Protein AF-0000000074843824 (afdb_homodimer)

Nearest PDB structures (foldseek):
  3cse-assembly1_A  TM=3.217E-01  e=1.433E-03  Nakaseomyces glabratus
  6i5z-assembly2_C  TM=4.102E-01  e=5.019E-02  Papaver somniferum
  6nej-assembly1_B  TM=3.955E-01  e=1.048E-01  Thalictrum flavum subsp. glaucum
  6v8a-assembly1_A-2  TM=3.990E-01  e=6.200E-01  Homo sapiens
  6cdf-assembly1_A  TM=3.548E-01  e=6.200E-01  Homo sapiens

InterPro domains:
  IPR025714 Methyltransferase domain [PF13383] (102-276)
  IPR026913 Probable methyltransferase-like protein 24 [PTHR32026] (9-287)
  IPR029063 S-adenosyl-L-methionine-dependent methyltransferase superfamily [SSF53335] (151-276)

Radius of gyration: 31.91 Å; Cα contacts (8 Å, |Δi|>4): 1207; chains: 2; bounding box: 102×131×92 Å

Sequence (604 aa):
MSGKGKVVVLTVLVVGFVTASVFISQSRSVKAQLVETVKVMRKQQREWFQAADNRQADVAASEELAAVRRQGISQNLAGVDISKMDSDEIIHTMHSILDNSDTQCSRKLRMGKIGDGGWEICDDVDVRPRHPCIVYSFGINNDFSFDDNTAKYYGCHVYSFDPSMKQESHNRSDKVHFYKIGIAGETTVNKRGWKLYTFSDIRKLLGHVNATIDVVKIDVEGAEWSSLKHMVASGEIKHFKQLLLEYHVATIKRDSLEVVQSVESQGYKKFYTHKNPACPVWIPKFPSVRTKCYEVHYLRRPMSGKGKVVVLTVLVVGFVTASVFISQSRSVKAQLVETVKVMRKQQREWFQAADNRQADVAASEELAAVRRQGISQNLAGVDISKMDSDEIIHTMHSILDNSDTQCSRKLRMGKIGDGGWEICDDVDVRPRHPCIVYSFGINNDFSFDDNTAKYYGCHVYSFDPSMKQESHNRSDKVHFYKIGIAGETTVNKRGWKLYTFSDIRKLLGHVNATIDVVKIDVEGAEWSSLKHMVASGEIKHFKQLLLEYHVATIKRDSLEVVQSVESQGYKKFYTHKNPACPVWIPKFPSVRTKCYEVHYLRRP

Secondary structure (DSSP, 8-state):
----------------THHHHHHHHHHHHHHHHHHHHHHHHHHHHHHHHHHHHT--SS--SSHHHHHHHHH---S--TT---TT--HHHHHHHHHHHTT---S--S-EEEES-SSTT-EEEE--TTTS--SS-EEEEE--TT--HHHHHHHHHH--EEEEE-TT-SSPSEESSSSEEEES-EE-SS-EE-TT--EEE-HHHHHHHHT-TTPPEEEEEE--TTTHHHHHHHHHHHTGGGGEEEEEEEEE-SS--HHHHHHHHHHHHTT-EEEEEEE-TTSEE--TTSSS-EESEEEEEEE---/----------------SHHHHHHHHHHHHHHHHHHHHHHHHHHHHHHHHHHHTT--SS--SSHHHHHHHHH---S--TT---TT--HHHHHHHHHHHTT---S--S-EEEES-SSTT-EEEE--TTTS--SS-EEEEE--TT--HHHHHHHHHH--EEEEE-TT-SSPSEESSSSEEEES-EE-SS-EE-TT--EEE-HHHHHHHHT-TTPPEEEEEE--TTTHHHHHHHHHHHTGGGGEEEEEEEEE-SS--HHHHHHHHHHHHTT-EEEEEEE-TTSEE--TTSSS-EESEEEEEEE---

Organism: Aplysia californica (NCBI:txid6500)

pLDDT: mean 84.11, std 21.96, range [21.06, 98.88]

Structure (mmCIF, N/CA/C/O backbone):
data_AF-0000000074843824-model_v1
#
loop_
_entity.id
_entity.type
_entity.pdbx_description
1 polymer 'Methyltransferase-like protein 24'
#
loop_
_atom_site.group_PDB
_atom_site.id
_atom_site.type_symbol
_atom_site.label_atom_id
_atom_site.label_alt_id
_atom_site.label_comp_id
_atom_site.label_asym_id
_atom_site.label_entity_id
_atom_site.label_seq_id
_atom_site.pdbx_PDB_ins_code
_atom_site.Cartn_x
_atom_site.Cartn_y
_atom_site.Cartn_z
_atom_site.occupancy
_atom_site.B_iso_or_equiv
_atom_site.auth_seq_id
_atom_site.auth_comp_id
_atom_site.auth_asym_id
_atom_site.auth_atom_id
_atom_site.pdbx_PDB_model_num
ATOM 1 N N . MET A 1 1 ? 46.844 85.812 -15.812 1 23.16 1 MET A N 1
ATOM 2 C CA . MET A 1 1 ? 47.156 84.875 -14.711 1 23.16 1 MET A CA 1
ATOM 3 C C . MET A 1 1 ? 45.875 84.125 -14.266 1 23.16 1 MET A C 1
ATOM 5 O O . MET A 1 1 ? 45.969 83.188 -13.5 1 23.16 1 MET A O 1
ATOM 9 N N . SER A 1 2 ? 44.688 84.75 -14.383 1 23.12 2 SER A N 1
ATOM 10 C CA . SER A 1 2 ? 43.531 84.688 -13.477 1 23.12 2 SER A CA 1
ATOM 11 C C . SER A 1 2 ? 42.781 83.375 -13.68 1 23.12 2 SER A C 1
ATOM 13 O O . SER A 1 2 ? 42.188 83.188 -14.734 1 23.12 2 SER A O 1
ATOM 15 N N . GLY A 1 3 ? 43.188 82.25 -13.086 1 21.14 3 GLY A N 1
ATOM 16 C CA . GLY A 1 3 ? 42.781 80.875 -13.289 1 21.14 3 GLY A CA 1
ATOM 17 C C . GLY A 1 3 ? 41.438 80.562 -12.672 1 21.14 3 GLY A C 1
ATOM 18 O O . GLY A 1 3 ? 41.344 79.812 -11.711 1 21.14 3 GLY A O 1
ATOM 19 N N . LYS A 1 4 ? 40.469 81.625 -12.492 1 26.62 4 LYS A N 1
ATOM 20 C CA . LYS A 1 4 ? 39.375 81.375 -11.562 1 26.62 4 LYS A CA 1
ATOM 21 C C . LYS A 1 4 ? 38.688 80.062 -11.844 1 26.62 4 LYS A C 1
ATOM 23 O O . LYS A 1 4 ? 38.5 79.688 -13 1 26.62 4 LYS A O 1
ATOM 28 N N . GLY A 1 5 ? 38.562 79.125 -10.828 1 21.44 5 GLY A N 1
ATOM 29 C CA . GLY A 1 5 ? 38.125 77.812 -10.422 1 21.44 5 GLY A CA 1
ATOM 30 C C . GLY A 1 5 ? 36.656 77.562 -10.609 1 21.44 5 GLY A C 1
ATOM 31 O O . GLY A 1 5 ? 35.812 78.375 -10.172 1 21.44 5 GLY A O 1
ATOM 32 N N . LYS A 1 6 ? 36.156 77 -11.773 1 27.34 6 LYS A N 1
ATOM 33 C CA . LYS A 1 6 ? 34.781 76.625 -12.133 1 27.34 6 LYS A CA 1
ATOM 34 C C . LYS A 1 6 ? 34.125 75.75 -11.062 1 27.34 6 LYS A C 1
ATOM 36 O O . LYS A 1 6 ? 34.688 74.688 -10.711 1 27.34 6 LYS A O 1
ATOM 41 N N . VAL A 1 7 ? 33.406 76.312 -10.039 1 23.45 7 VAL A N 1
ATOM 42 C CA . VAL A 1 7 ? 32.625 75.75 -8.953 1 23.45 7 VAL A CA 1
ATOM 43 C C . VAL A 1 7 ? 31.594 74.75 -9.531 1 23.45 7 VAL A C 1
ATOM 45 O O . VAL A 1 7 ? 30.734 75.188 -10.32 1 23.45 7 VAL A O 1
ATOM 48 N N . VAL A 1 8 ? 31.906 73.5 -9.805 1 25.83 8 VAL A N 1
ATOM 49 C CA . VAL A 1 8 ? 30.984 72.5 -10.25 1 25.83 8 VAL A CA 1
ATOM 50 C C . VAL A 1 8 ? 29.938 72.25 -9.164 1 25.83 8 VAL A C 1
ATOM 52 O O . VAL A 1 8 ? 30.281 71.938 -8.016 1 25.83 8 VAL A O 1
ATOM 55 N N . VAL A 1 9 ? 28.734 72.875 -9.164 1 24.44 9 VAL A N 1
ATOM 56 C CA . VAL A 1 9 ? 27.578 72.75 -8.297 1 24.44 9 VAL A CA 1
ATOM 57 C C . VAL A 1 9 ? 27.047 71.312 -8.422 1 24.44 9 VAL A C 1
ATOM 59 O O . VAL A 1 9 ? 26.688 70.875 -9.508 1 24.44 9 VAL A O 1
ATOM 62 N N . LEU A 1 10 ? 27.531 70.375 -7.582 1 23.03 10 LEU A N 1
ATOM 63 C CA . LEU A 1 10 ? 27.078 69 -7.375 1 23.03 10 LEU A CA 1
ATOM 64 C C . LEU A 1 10 ? 25.641 68.938 -6.891 1 23.03 10 LEU A C 1
ATOM 66 O O . LEU A 1 10 ? 25.312 69.5 -5.816 1 23.03 10 LEU A O 1
ATOM 70 N N . THR A 1 11 ? 24.625 69.062 -7.777 1 24.98 11 THR A N 1
ATOM 71 C CA . THR A 1 11 ? 23.219 68.875 -7.445 1 24.98 11 THR A CA 1
ATOM 72 C C . THR A 1 11 ? 22.984 67.5 -6.82 1 24.98 11 THR A C 1
ATOM 74 O O . THR A 1 11 ? 23.25 66.438 -7.445 1 24.98 11 THR A O 1
ATOM 77 N N . VAL A 1 12 ? 22.969 67.375 -5.457 1 24.72 12 VAL A N 1
ATOM 78 C CA . VAL A 1 12 ? 22.625 66.188 -4.609 1 24.72 12 VAL A CA 1
ATOM 79 C C . VAL A 1 12 ? 21.172 65.812 -4.84 1 24.72 12 VAL A C 1
ATOM 81 O O . VAL A 1 12 ? 20.25 66.625 -4.598 1 24.72 12 VAL A O 1
ATOM 84 N N . LEU A 1 13 ? 20.844 65 -5.863 1 25.91 13 LEU A N 1
ATOM 85 C CA . LEU A 1 13 ? 19.516 64.438 -6.055 1 25.91 13 LEU A CA 1
ATOM 86 C C . LEU A 1 13 ? 19.109 63.562 -4.852 1 25.91 13 LEU A C 1
ATOM 88 O O . LEU A 1 13 ? 19.797 62.625 -4.484 1 25.91 13 LEU A O 1
ATOM 92 N N . VAL A 1 14 ? 18.266 64.125 -3.904 1 26.05 14 VAL A N 1
ATOM 93 C CA . VAL A 1 14 ? 17.594 63.562 -2.721 1 26.05 14 VAL A CA 1
ATOM 94 C C . VAL A 1 14 ? 16.703 62.406 -3.119 1 26.05 14 VAL A C 1
ATOM 96 O O . VAL A 1 14 ? 15.586 62.594 -3.611 1 26.05 14 VAL A O 1
ATOM 99 N N . VAL A 1 15 ? 17.094 61.406 -3.822 1 30.53 15 VAL A N 1
ATOM 100 C CA . VAL A 1 15 ? 16.219 60.281 -4.125 1 30.53 15 VAL A CA 1
ATOM 101 C C . VAL A 1 15 ? 15.922 59.5 -2.844 1 30.53 15 VAL A C 1
ATOM 103 O O . VAL A 1 15 ? 16.344 58.344 -2.689 1 30.53 15 VAL A O 1
ATOM 106 N N . GLY A 1 16 ? 16.219 59.969 -1.633 1 25.95 16 GLY A N 1
ATOM 107 C CA . GLY A 1 16 ? 16.297 59 -0.562 1 25.95 16 GLY A CA 1
ATOM 108 C C . GLY A 1 16 ? 14.938 58.469 -0.149 1 25.95 16 GLY A C 1
ATOM 109 O O . GLY A 1 16 ? 14.828 57.281 0.243 1 25.95 16 GLY A O 1
ATOM 110 N N . PHE A 1 17 ? 13.844 59.25 0.152 1 32.56 17 PHE A N 1
ATOM 111 C CA . PHE A 1 17 ? 12.891 58.938 1.21 1 32.56 17 PHE A CA 1
ATOM 112 C C . PHE A 1 17 ? 11.828 57.969 0.711 1 32.56 17 PHE A C 1
ATOM 114 O O . PHE A 1 17 ? 10.953 57.562 1.472 1 32.56 17 PHE A O 1
ATOM 121 N N . VAL A 1 18 ? 11.648 57.719 -0.564 1 33.78 18 VAL A N 1
ATOM 122 C CA . VAL A 1 18 ? 10.414 57.031 -0.947 1 33.78 18 VAL A CA 1
ATOM 123 C C . VAL A 1 18 ? 10.5 55.562 -0.577 1 33.78 18 VAL A C 1
ATOM 125 O O . VAL A 1 18 ? 9.492 54.844 -0.565 1 33.78 18 VAL A O 1
ATOM 128 N N . THR A 1 19 ? 11.672 55.062 -0.241 1 35.66 19 THR A N 1
ATOM 129 C CA . THR A 1 19 ? 11.719 53.594 -0.132 1 35.66 19 THR A CA 1
ATOM 130 C C . THR A 1 19 ? 11.141 53.125 1.205 1 35.66 19 THR A C 1
ATOM 132 O O . THR A 1 19 ? 10.609 52.031 1.312 1 35.66 19 THR A O 1
ATOM 135 N N . ALA A 1 20 ? 11.094 54.031 2.27 1 39.84 20 ALA A N 1
ATOM 136 C CA . ALA A 1 20 ? 10.648 53.531 3.568 1 39.84 20 ALA A CA 1
ATOM 137 C C . ALA A 1 20 ? 9.125 53.438 3.633 1 39.84 20 ALA A C 1
ATOM 139 O O . ALA A 1 20 ? 8.578 52.531 4.277 1 39.84 20 ALA A O 1
ATOM 140 N N . SER A 1 21 ? 8.414 54.312 2.889 1 37.91 21 SER A N 1
ATOM 141 C CA . SER A 1 21 ? 6.961 54.281 3.051 1 37.91 21 SER A CA 1
ATOM 142 C C . SER A 1 21 ? 6.348 53.031 2.42 1 37.91 21 SER A C 1
ATOM 144 O O . SER A 1 21 ? 5.312 52.562 2.881 1 37.91 21 SER A O 1
ATOM 146 N N . VAL A 1 22 ? 6.996 52.562 1.342 1 39.19 22 VAL A N 1
ATOM 147 C CA . VAL A 1 22 ? 6.406 51.375 0.706 1 39.19 22 VAL A CA 1
ATOM 148 C C . VAL A 1 22 ? 6.629 50.156 1.582 1 39.19 22 VAL A C 1
ATOM 150 O O . VAL A 1 22 ? 5.75 49.312 1.696 1 39.19 22 VAL A O 1
ATOM 153 N N . PHE A 1 23 ? 7.695 50.094 2.342 1 38.56 23 PHE A N 1
ATOM 154 C CA . PHE A 1 23 ? 7.902 48.969 3.227 1 38.56 23 PHE A CA 1
ATOM 155 C C . PHE A 1 23 ? 6.977 49.031 4.434 1 38.56 23 PHE A C 1
ATOM 157 O O . PHE A 1 23 ? 6.453 48.031 4.887 1 38.56 23 PHE A O 1
ATOM 164 N N . ILE A 1 24 ? 6.656 50.25 4.941 1 40.31 24 ILE A N 1
ATOM 165 C CA . ILE A 1 24 ? 5.75 50.344 6.078 1 40.31 24 ILE A CA 1
ATOM 166 C C . ILE A 1 24 ? 4.32 50.062 5.633 1 40.31 24 ILE A C 1
ATOM 168 O O . ILE A 1 24 ? 3.562 49.406 6.34 1 40.31 24 ILE A O 1
ATOM 172 N N . SER A 1 25 ? 3.922 50.406 4.484 1 41.28 25 SER A N 1
ATOM 173 C CA . SER A 1 25 ? 2.568 50.125 4.02 1 41.28 25 SER A CA 1
ATOM 174 C C . SER A 1 25 ? 2.396 48.656 3.695 1 41.28 25 SER A C 1
ATOM 176 O O . SER A 1 25 ? 1.341 48.062 3.959 1 41.28 25 SER A O 1
ATOM 178 N N . GLN A 1 26 ? 3.418 48.031 3.172 1 41.59 26 GLN A N 1
ATOM 179 C CA . GLN A 1 26 ? 3.33 46.594 2.918 1 41.59 26 GLN A CA 1
ATOM 180 C C . GLN A 1 26 ? 3.309 45.812 4.223 1 41.59 26 GLN A C 1
ATOM 182 O O . GLN A 1 26 ? 2.645 44.75 4.316 1 41.59 26 GLN A O 1
ATOM 187 N N . SER A 1 27 ? 3.922 46.281 5.27 1 44.56 27 SER A N 1
ATOM 188 C CA . SER A 1 27 ? 3.836 45.656 6.586 1 44.56 27 SER A CA 1
ATOM 189 C C . SER A 1 27 ? 2.453 45.844 7.199 1 44.56 27 SER A C 1
ATOM 191 O O . SER A 1 27 ? 1.912 44.938 7.82 1 44.56 27 SER A O 1
ATOM 193 N N . ARG A 1 28 ? 1.808 46.938 7.039 1 49.19 28 ARG A N 1
ATOM 194 C CA . ARG A 1 28 ? 0.478 47.188 7.582 1 49.19 28 ARG A CA 1
ATOM 195 C C . ARG A 1 28 ? -0.583 46.375 6.852 1 49.19 28 ARG A C 1
ATOM 197 O O . ARG A 1 28 ? -1.527 45.875 7.469 1 49.19 28 ARG A O 1
ATOM 204 N N . SER A 1 29 ? -0.445 46.312 5.574 1 46.59 29 SER A N 1
ATOM 205 C CA . SER A 1 29 ? -1.402 45.531 4.805 1 46.59 29 SER A CA 1
ATOM 206 C C . SER A 1 29 ? -1.275 44.031 5.113 1 46.59 29 SER A C 1
ATOM 208 O O . SER A 1 29 ? -2.281 43.344 5.219 1 46.59 29 SER A O 1
ATOM 210 N N . VAL A 1 30 ? -0.144 43.531 5.34 1 46.88 30 VAL A N 1
ATOM 211 C CA . VAL A 1 30 ? 0.048 42.188 5.797 1 46.88 30 VAL A CA 1
ATOM 212 C C . VAL A 1 30 ? -0.523 42 7.203 1 46.88 30 VAL A C 1
ATOM 214 O O . VAL A 1 30 ? -1.174 41 7.508 1 46.88 30 VAL A O 1
ATOM 217 N N . LYS A 1 31 ? -0.427 43.062 8.094 1 47.72 31 LYS A N 1
ATOM 218 C CA . LYS A 1 31 ? -1.008 43 9.43 1 47.72 31 LYS A CA 1
ATOM 219 C C . LYS A 1 31 ? -2.533 43.031 9.375 1 47.72 31 LYS A C 1
ATOM 221 O O . LYS A 1 31 ? -3.199 42.281 10.086 1 47.72 31 LYS A O 1
ATOM 226 N N . ALA A 1 32 ? -3.027 43.875 8.562 1 50.31 32 ALA A N 1
ATOM 227 C CA . ALA A 1 32 ? -4.484 43.938 8.453 1 50.31 32 ALA A CA 1
ATOM 228 C C . ALA A 1 32 ? -5.051 42.656 7.859 1 50.31 32 ALA A C 1
ATOM 230 O O . ALA A 1 32 ? -6.086 42.156 8.312 1 50.31 32 ALA A O 1
ATOM 231 N N . GLN A 1 33 ? -4.496 42.188 6.785 1 46.44 33 GLN A N 1
ATOM 232 C CA . GLN A 1 33 ? -4.898 40.875 6.234 1 46.44 33 GLN A CA 1
ATOM 233 C C . GLN A 1 33 ? -4.691 39.75 7.25 1 46.44 33 GLN A C 1
ATOM 235 O O . GLN A 1 33 ? -5.504 38.844 7.34 1 46.44 33 GLN A O 1
ATOM 240 N N . LEU A 1 34 ? -3.719 39.906 8.055 1 47.94 34 LEU A N 1
ATOM 241 C CA . LEU A 1 34 ? -3.547 39 9.188 1 47.94 34 LEU A CA 1
ATOM 242 C C . LEU A 1 34 ? -4.68 39.188 10.195 1 47.94 34 LEU A C 1
ATOM 244 O O . LEU A 1 34 ? -5.188 38.188 10.734 1 47.94 34 LEU A O 1
ATOM 248 N N . VAL A 1 35 ? -5.102 40.5 10.367 1 48.09 35 VAL A N 1
ATOM 249 C CA . VAL A 1 35 ? -6.164 40.75 11.328 1 48.09 35 VAL A CA 1
ATOM 250 C C . VAL A 1 35 ? -7.473 40.156 10.836 1 48.09 35 VAL A C 1
ATOM 252 O O . VAL A 1 35 ? -8.219 39.531 11.609 1 48.09 35 VAL A O 1
ATOM 255 N N . GLU A 1 36 ? -7.832 40.406 9.578 1 48.78 36 GLU A N 1
ATOM 256 C CA . GLU A 1 36 ? -9.07 39.781 9.078 1 48.78 36 GLU A CA 1
ATOM 257 C C . GLU A 1 36 ? -8.984 38.281 9.094 1 48.78 36 GLU A C 1
ATOM 259 O O . GLU A 1 36 ? -9.977 37.594 9.398 1 48.78 36 GLU A O 1
ATOM 264 N N . THR A 1 37 ? -7.926 37.75 8.742 1 49.56 37 THR A N 1
ATOM 265 C CA . THR A 1 37 ? -7.672 36.312 8.875 1 49.56 37 THR A CA 1
ATOM 266 C C . THR A 1 37 ? -7.801 35.875 10.336 1 49.56 37 THR A C 1
ATOM 268 O O . THR A 1 37 ? -8.391 34.844 10.625 1 49.56 37 THR A O 1
ATOM 271 N N . VAL A 1 38 ? -7.488 36.781 11.227 1 47.94 38 VAL A N 1
ATOM 272 C CA . VAL A 1 38 ? -7.574 36.5 12.656 1 47.94 38 VAL A CA 1
ATOM 273 C C . VAL A 1 38 ? -9.031 36.531 13.102 1 47.94 38 VAL A C 1
ATOM 275 O O . VAL A 1 38 ? -9.445 35.719 13.945 1 47.94 38 VAL A O 1
ATOM 278 N N . LYS A 1 39 ? -9.852 37.438 12.672 1 48.5 39 LYS A N 1
ATOM 279 C CA . LYS A 1 39 ? -11.25 37.531 13.086 1 48.5 39 LYS A CA 1
ATOM 280 C C . LYS A 1 39 ? -12.016 36.281 12.672 1 48.5 39 LYS A C 1
ATOM 282 O O . LYS A 1 39 ? -12.805 35.75 13.445 1 48.5 39 LYS A O 1
ATOM 287 N N . VAL A 1 40 ? -11.977 35.906 11.438 1 47.78 40 VAL A N 1
ATOM 288 C CA . VAL A 1 40 ? -12.617 34.688 10.977 1 47.78 40 VAL A CA 1
ATOM 289 C C . VAL A 1 40 ? -12.078 33.5 11.766 1 47.78 40 VAL A C 1
ATOM 291 O O . VAL A 1 40 ? -12.812 32.531 12.047 1 47.78 40 VAL A O 1
ATOM 294 N N . MET A 1 41 ? -10.898 33.594 12.188 1 49.09 41 MET A N 1
ATOM 295 C CA . MET A 1 41 ? -10.195 32.594 12.969 1 49.09 41 MET A CA 1
ATOM 296 C C . MET A 1 41 ? -10.758 32.5 14.383 1 49.09 41 MET A C 1
ATOM 298 O O . MET A 1 41 ? -10.898 31.422 14.945 1 49.09 41 MET A O 1
ATOM 302 N N . ARG A 1 42 ? -11.055 33.656 14.969 1 49.22 42 ARG A N 1
ATOM 303 C CA . ARG A 1 42 ? -11.531 33.688 16.344 1 49.22 42 ARG A CA 1
ATOM 304 C C . ARG A 1 42 ? -12.922 33.062 16.469 1 49.22 42 ARG A C 1
ATOM 306 O O . ARG A 1 42 ? -13.203 32.344 17.422 1 49.22 42 ARG A O 1
ATOM 313 N N . LYS A 1 43 ? -13.836 33.438 15.695 1 47.78 43 LYS A N 1
ATOM 314 C CA . LYS A 1 43 ? -15.156 32.812 15.789 1 47.78 43 LYS A CA 1
ATOM 315 C C . LYS A 1 43 ? -15.062 31.297 15.617 1 47.78 43 LYS A C 1
ATOM 317 O O . LYS A 1 43 ? -15.719 30.547 16.344 1 47.78 43 LYS A O 1
ATOM 322 N N . GLN A 1 44 ? -14.273 30.828 14.812 1 49.25 44 GLN A N 1
ATOM 323 C CA . GLN A 1 44 ? -14.117 29.406 14.539 1 49.25 44 GLN A CA 1
ATOM 324 C C . GLN A 1 44 ? -13.438 28.688 15.703 1 49.25 44 GLN A C 1
ATOM 326 O O . GLN A 1 44 ? -13.758 27.547 16.016 1 49.25 44 GLN A O 1
ATOM 331 N N . GLN A 1 45 ? -12.625 29.406 16.453 1 48.78 45 GLN A N 1
ATOM 332 C CA . GLN A 1 45 ? -11.953 28.891 17.641 1 48.78 45 GLN A CA 1
ATOM 333 C C . GLN A 1 45 ? -12.961 28.547 18.734 1 48.78 45 GLN A C 1
ATOM 335 O O . GLN A 1 45 ? -12.859 27.516 19.391 1 48.78 45 GLN A O 1
ATOM 340 N N . ARG A 1 46 ? -13.781 29.547 19.031 1 45.66 46 ARG A N 1
ATOM 341 C CA . ARG A 1 46 ? -14.695 29.344 20.156 1 45.66 46 ARG A CA 1
ATOM 342 C C . ARG A 1 46 ? -15.547 28.094 19.938 1 45.66 46 ARG A C 1
ATOM 344 O O . ARG A 1 46 ? -15.781 27.328 20.875 1 45.66 46 ARG A O 1
ATOM 351 N N . GLU A 1 47 ? -15.984 27.922 18.812 1 47.09 47 GLU A N 1
ATOM 352 C CA . GLU A 1 47 ? -16.859 26.781 18.578 1 47.09 47 GLU A CA 1
ATOM 353 C C . GLU A 1 47 ? -16.078 25.469 18.656 1 47.09 47 GLU A C 1
ATOM 355 O O . GLU A 1 47 ? -16.594 24.453 19.109 1 47.09 47 GLU A O 1
ATOM 360 N N . TRP A 1 48 ? -14.883 25.531 18.328 1 49.41 48 TRP A N 1
ATOM 361 C CA . TRP A 1 48 ? -14.062 24.328 18.219 1 49.41 48 TRP A CA 1
ATOM 362 C C . TRP A 1 48 ? -13.688 23.797 19.609 1 49.41 48 TRP A C 1
ATOM 364 O O . TRP A 1 48 ? -13.758 22.594 19.859 1 49.41 48 TRP A O 1
ATOM 374 N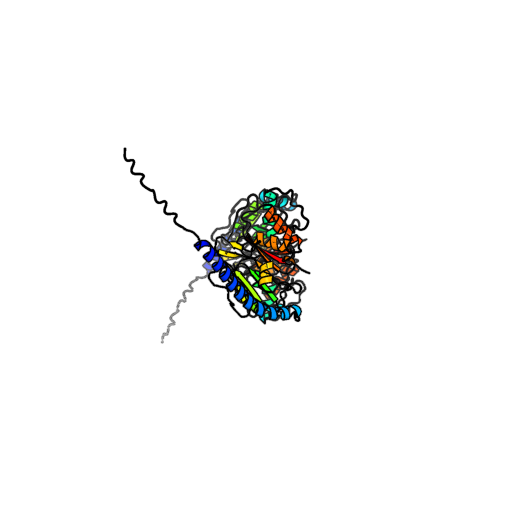 N . PHE A 1 49 ? -13.172 24.703 20.484 1 47.28 49 PHE A N 1
ATOM 375 C CA . PHE A 1 49 ? -12.805 24.25 21.828 1 47.28 49 PHE A CA 1
ATOM 376 C C . PHE A 1 49 ? -13.992 23.594 22.516 1 47.28 49 PHE A C 1
ATOM 378 O O . PHE A 1 49 ? -13.82 22.578 23.203 1 47.28 49 PHE A O 1
ATOM 385 N N . GLN A 1 50 ? -15.016 24.156 22.312 1 45.53 50 GLN A N 1
ATOM 386 C CA . GLN A 1 50 ? -16.172 23.5 22.938 1 45.53 50 GLN A CA 1
ATOM 387 C C . GLN A 1 50 ? -16.391 22.109 22.344 1 45.53 50 GLN A C 1
ATOM 389 O O . GLN A 1 50 ? -16.797 21.188 23.062 1 45.53 50 GLN A O 1
ATOM 394 N N . ALA A 1 51 ? -15.945 21.922 21.141 1 45.69 51 ALA A N 1
ATOM 395 C CA . ALA A 1 51 ? -16.203 20.656 20.469 1 45.69 51 ALA A CA 1
ATOM 396 C C . ALA A 1 51 ? -15.148 19.609 20.844 1 45.69 51 ALA A C 1
ATOM 398 O O . ALA A 1 51 ? -15.453 18.422 20.969 1 45.69 51 ALA A O 1
ATOM 399 N N . ALA A 1 52 ? -13.844 19.938 20.969 1 48.53 52 ALA A N 1
ATOM 400 C CA . ALA A 1 52 ? -12.773 18.984 21.281 1 48.53 52 ALA A CA 1
ATOM 401 C C . ALA A 1 52 ? -12.969 18.359 22.656 1 48.53 52 ALA A C 1
ATOM 403 O O . ALA A 1 52 ? -12.664 17.188 22.859 1 48.53 52 ALA A O 1
ATOM 404 N N . ASP A 1 53 ? -13.234 19.172 23.672 1 48.5 53 ASP A N 1
ATOM 405 C CA . ASP A 1 53 ? -13.453 18.625 25.016 1 48.5 53 ASP A CA 1
ATOM 406 C C . ASP A 1 53 ? -14.594 17.609 25.016 1 48.5 53 ASP A C 1
ATOM 408 O O . ASP A 1 53 ? -14.648 16.734 25.891 1 48.5 53 ASP A O 1
ATOM 412 N N . ASN A 1 54 ? -15.5 17.75 24.156 1 44.94 54 ASN A N 1
ATOM 413 C CA . ASN A 1 54 ? -16.656 16.859 24.234 1 44.94 54 ASN A CA 1
ATOM 414 C C . ASN A 1 54 ? -16.578 15.742 23.203 1 44.94 54 ASN A C 1
ATOM 416 O O . ASN A 1 54 ? -17.578 15.391 22.594 1 44.94 54 ASN A O 1
ATOM 420 N N . ARG A 1 55 ? -15.375 15.422 22.891 1 55.22 55 ARG A N 1
ATOM 421 C CA . ARG A 1 55 ? -15.398 14.289 21.969 1 55.22 55 ARG A CA 1
ATOM 422 C C . ARG A 1 55 ? -16.375 13.219 22.453 1 55.22 55 ARG A C 1
ATOM 424 O O . ARG A 1 55 ? -16.281 12.758 23.594 1 55.22 55 ARG A O 1
ATOM 431 N N . GLN A 1 56 ? -17.594 13.352 21.844 1 54.19 56 GLN A N 1
ATOM 432 C CA . GLN A 1 56 ? -18.719 12.453 22.047 1 54.19 56 GLN A CA 1
ATOM 433 C C . GLN A 1 56 ? -18.281 10.992 21.984 1 54.19 56 GLN A C 1
ATOM 435 O O . GLN A 1 56 ? -17.172 10.688 21.578 1 54.19 56 GLN A O 1
ATOM 440 N N . ALA A 1 57 ? -19.156 10.086 22.297 1 67 57 ALA A N 1
ATOM 441 C CA . ALA A 1 57 ? -19.234 8.648 22.047 1 67 57 ALA A CA 1
ATOM 442 C C . ALA A 1 57 ? -18.766 8.312 20.625 1 67 57 ALA A C 1
ATOM 444 O O . ALA A 1 57 ? -18.844 9.164 19.734 1 67 57 ALA A O 1
ATOM 445 N N . ASP A 1 58 ? -17.859 7.363 20.422 1 79.38 58 ASP A N 1
ATOM 446 C CA . ASP A 1 58 ? -17.391 6.844 19.141 1 79.38 58 ASP A CA 1
ATOM 447 C C . ASP A 1 58 ? -18.547 6.57 18.188 1 79.38 58 ASP A C 1
ATOM 449 O O . ASP A 1 58 ? -18.938 5.414 17.984 1 79.38 58 ASP A O 1
ATOM 453 N N . VAL A 1 59 ? -19.156 7.816 17.766 1 84.5 59 VAL A N 1
ATOM 454 C CA . VAL A 1 59 ? -20.266 7.723 16.812 1 84.5 59 VAL A CA 1
ATOM 455 C C . VAL A 1 59 ? -19.812 8.164 15.43 1 84.5 59 VAL A C 1
ATOM 457 O O . VAL A 1 59 ? -19.156 9.203 15.289 1 84.5 59 VAL A O 1
ATOM 460 N N . ALA A 1 60 ? -20.172 7.328 14.461 1 89.75 60 ALA A N 1
ATOM 461 C CA . ALA A 1 60 ? -19.812 7.668 13.086 1 89.75 60 ALA A CA 1
ATOM 462 C C . ALA A 1 60 ? -20.516 8.953 12.641 1 89.75 60 ALA A C 1
ATOM 464 O O . ALA A 1 60 ? -21.688 9.172 12.953 1 89.75 60 ALA A O 1
ATOM 465 N N . ALA A 1 61 ? -19.844 9.75 11.906 1 90.94 61 ALA A N 1
ATOM 466 C CA . ALA A 1 61 ? -20.359 11.062 11.516 1 90.94 61 ALA A CA 1
ATOM 467 C C . ALA A 1 61 ? -21.203 10.953 10.25 1 90.94 61 ALA A C 1
ATOM 469 O O . ALA A 1 61 ? -21.891 11.914 9.875 1 90.94 61 ALA A O 1
ATOM 470 N N . SER A 1 62 ? -21.172 9.836 9.539 1 93.94 62 SER A N 1
ATOM 471 C CA . SER A 1 62 ? -21.953 9.594 8.336 1 93.94 62 SER A CA 1
ATOM 472 C C . SER A 1 62 ? -22.562 8.195 8.328 1 93.94 62 SER A C 1
ATOM 474 O O . SER A 1 62 ? -22.062 7.305 9.031 1 93.94 62 SER A O 1
ATOM 476 N N . GLU A 1 63 ? -23.562 8.078 7.504 1 93.31 63 GLU A N 1
ATOM 477 C CA . GLU A 1 63 ? -24.203 6.766 7.371 1 93.31 63 GLU A CA 1
ATOM 478 C C . GLU A 1 63 ? -23.25 5.766 6.711 1 93.31 63 GLU A C 1
ATOM 480 O O . GLU A 1 63 ? -23.25 4.582 7.062 1 93.31 63 GLU A O 1
ATOM 485 N N . GLU A 1 64 ? -22.5 6.258 5.777 1 93.81 64 GLU A N 1
ATOM 486 C CA . GLU A 1 64 ? -21.547 5.395 5.086 1 93.81 64 GLU A CA 1
ATOM 487 C C . GLU A 1 64 ? -20.5 4.836 6.055 1 93.81 64 GLU A C 1
ATOM 489 O O . GLU A 1 64 ? -20.219 3.637 6.039 1 93.81 64 GLU A O 1
ATOM 494 N N . LEU A 1 65 ? -19.953 5.727 6.855 1 94.62 65 LEU A N 1
ATOM 495 C CA . LEU A 1 65 ? -18.953 5.305 7.84 1 94.62 65 LEU A CA 1
ATOM 496 C C . LEU A 1 65 ? -19.578 4.355 8.859 1 94.62 65 LEU A C 1
ATOM 498 O O . LEU A 1 65 ? -18.953 3.35 9.227 1 94.62 65 LEU A O 1
ATOM 502 N N . ALA A 1 66 ? -20.812 4.637 9.305 1 94.19 66 ALA A N 1
ATOM 503 C CA . ALA A 1 66 ? -21.516 3.771 10.242 1 94.19 66 ALA A CA 1
ATOM 504 C C . ALA A 1 66 ? -21.75 2.387 9.648 1 94.19 66 ALA A C 1
ATOM 506 O O . ALA A 1 66 ? -21.547 1.372 10.312 1 94.19 66 ALA A O 1
ATOM 507 N N . ALA A 1 67 ? -22.156 2.387 8.445 1 93.62 67 ALA A N 1
ATOM 508 C CA . ALA A 1 67 ? -22.469 1.134 7.766 1 93.62 67 ALA A CA 1
ATOM 509 C C . ALA A 1 67 ? -21.234 0.254 7.625 1 93.62 67 ALA A C 1
ATOM 511 O O . ALA A 1 67 ? -21.266 -0.938 7.941 1 93.62 67 ALA A O 1
ATOM 512 N N . VAL A 1 68 ? -20.125 0.827 7.199 1 93.31 68 VAL A N 1
ATOM 513 C CA . VAL A 1 68 ? -18.922 0.034 6.984 1 93.31 68 VAL A CA 1
ATOM 514 C C . VAL A 1 68 ? -18.391 -0.465 8.328 1 93.31 68 VAL A C 1
ATOM 516 O O . VAL A 1 68 ? -17.875 -1.581 8.422 1 93.31 68 VAL A O 1
ATOM 519 N N . ARG A 1 69 ? -18.531 0.343 9.359 1 92.81 69 ARG A N 1
ATOM 520 C CA . ARG A 1 69 ? -18.078 -0.056 10.695 1 92.81 69 ARG A CA 1
ATOM 521 C C . ARG A 1 69 ? -18.922 -1.199 11.234 1 92.81 69 ARG A C 1
ATOM 523 O O . ARG A 1 69 ? -18.406 -2.102 11.898 1 92.81 69 ARG A O 1
ATOM 530 N N . ARG A 1 70 ? -20.141 -1.203 10.922 1 91.75 70 ARG A N 1
ATOM 531 C CA . ARG A 1 70 ? -21.078 -2.193 11.445 1 91.75 70 ARG A CA 1
ATOM 532 C C . ARG A 1 70 ? -21.047 -3.467 10.609 1 91.75 70 ARG A C 1
ATOM 534 O O . ARG A 1 70 ? -21.109 -4.574 11.148 1 91.75 70 ARG A O 1
ATOM 541 N N . GLN A 1 71 ? -20.906 -3.275 9.312 1 90.12 71 GLN A N 1
ATOM 542 C CA . GLN A 1 71 ? -21.188 -4.391 8.406 1 90.12 71 GLN A CA 1
ATOM 543 C C . GLN A 1 71 ? -19.891 -4.98 7.852 1 90.12 71 GLN A C 1
ATOM 545 O O . GLN A 1 71 ? -19.891 -6.105 7.352 1 90.12 71 GLN A O 1
ATOM 550 N N . GLY A 1 72 ? -18.859 -4.188 7.875 1 91.31 72 GLY A N 1
ATOM 551 C CA . GLY A 1 72 ? -17.625 -4.637 7.238 1 91.31 72 GLY A CA 1
ATOM 552 C C . GLY A 1 72 ? -16.625 -5.199 8.219 1 91.31 72 GLY A C 1
ATOM 553 O O . GLY A 1 72 ? -16.094 -4.469 9.062 1 91.31 72 GLY A O 1
ATOM 554 N N . ILE A 1 73 ? -16.359 -6.492 8.047 1 91.5 73 ILE A N 1
ATOM 555 C CA . ILE A 1 73 ? -15.266 -7.098 8.805 1 91.5 73 ILE A CA 1
ATOM 556 C C . ILE A 1 73 ? -13.93 -6.75 8.148 1 91.5 73 ILE A C 1
ATOM 558 O O . ILE A 1 73 ? -13.789 -6.852 6.926 1 91.5 73 ILE A O 1
ATOM 562 N N . SER A 1 74 ? -12.984 -6.266 8.961 1 88 74 SER A N 1
ATOM 563 C CA . SER A 1 74 ? -11.719 -5.836 8.383 1 88 74 SER A CA 1
ATOM 564 C C . SER A 1 74 ? -10.578 -6.762 8.805 1 88 74 SER A C 1
ATOM 566 O O . SER A 1 74 ? -9.438 -6.594 8.359 1 88 74 SER A O 1
ATOM 568 N N . GLN A 1 75 ? -10.898 -7.734 9.578 1 86.19 75 GLN A N 1
ATOM 569 C CA . GLN A 1 75 ? -9.898 -8.695 10.023 1 86.19 75 GLN A CA 1
ATOM 570 C C . GLN A 1 75 ? -9.953 -9.977 9.188 1 86.19 75 GLN A C 1
ATOM 572 O O . GLN A 1 75 ? -10.93 -10.211 8.477 1 86.19 75 GLN A O 1
ATOM 577 N N . ASN A 1 76 ? -8.805 -10.727 9.328 1 91 76 ASN A N 1
ATOM 578 C CA . ASN A 1 76 ? -8.727 -12.016 8.656 1 91 76 ASN A CA 1
ATOM 579 C C . ASN A 1 76 ? -9.984 -12.852 8.906 1 91 76 ASN A C 1
ATOM 581 O O . ASN A 1 76 ? -10.484 -12.906 10.031 1 91 76 ASN A O 1
ATOM 585 N N . LEU A 1 77 ? -10.484 -13.516 7.926 1 93.19 77 LEU A N 1
ATOM 586 C CA . LEU A 1 77 ? -11.797 -14.156 7.973 1 93.19 77 LEU A CA 1
ATOM 587 C C . LEU A 1 77 ? -11.688 -15.578 8.516 1 93.19 77 LEU A C 1
ATOM 589 O O . LEU A 1 77 ? -12.703 -16.25 8.695 1 93.19 77 LEU A O 1
ATOM 593 N N . ALA A 1 78 ? -10.422 -15.93 8.781 1 91 78 ALA A N 1
ATOM 594 C CA . ALA A 1 78 ? -10.273 -17.266 9.328 1 91 78 ALA A CA 1
ATOM 595 C C . ALA A 1 78 ? -11.125 -17.438 10.586 1 91 78 ALA A C 1
ATOM 597 O O . ALA A 1 78 ? -11.031 -16.641 11.523 1 91 78 ALA A O 1
ATOM 598 N N . GLY A 1 79 ? -12.047 -18.266 10.688 1 89.25 79 GLY A N 1
ATOM 599 C CA . GLY A 1 79 ? -12.852 -18.594 11.859 1 89.25 79 GLY A CA 1
ATOM 600 C C . GLY A 1 79 ? -14.109 -17.75 11.969 1 89.25 79 GLY A C 1
ATOM 601 O O . GLY A 1 79 ? -14.859 -17.875 12.945 1 89.25 79 GLY A O 1
ATOM 602 N N . VAL A 1 80 ? -14.234 -16.844 11.047 1 91.94 80 VAL A N 1
ATOM 603 C CA . VAL A 1 80 ? -15.422 -16 11.062 1 91.94 80 VAL A CA 1
ATOM 604 C C . VAL A 1 80 ? -16.594 -16.75 10.453 1 91.94 80 VAL A C 1
ATOM 606 O O . VAL A 1 80 ? -16.469 -17.406 9.414 1 91.94 80 VAL A O 1
ATOM 609 N N . ASP A 1 81 ? -17.719 -16.75 11.117 1 94 81 ASP A N 1
ATOM 610 C CA . ASP A 1 81 ? -18.938 -17.328 10.531 1 94 81 ASP A CA 1
ATOM 611 C C . ASP A 1 81 ? -19.578 -16.375 9.539 1 94 81 ASP A C 1
ATOM 613 O O . ASP A 1 81 ? -20.172 -15.359 9.93 1 94 81 ASP A O 1
ATOM 617 N N . ILE A 1 82 ? -19.5 -16.656 8.281 1 94.19 82 ILE A N 1
ATOM 618 C CA . ILE A 1 82 ? -20 -15.734 7.266 1 94.19 82 ILE A CA 1
ATOM 619 C C . ILE A 1 82 ? -21.328 -16.25 6.707 1 94.19 82 ILE A C 1
ATOM 621 O O . ILE A 1 82 ? -21.875 -15.664 5.77 1 94.19 82 ILE A O 1
ATOM 625 N N . SER A 1 83 ? -21.922 -17.281 7.207 1 93.5 83 SER A N 1
ATOM 626 C CA . SER A 1 83 ? -23.078 -17.969 6.641 1 93.5 83 SER A CA 1
ATOM 627 C C . SER A 1 83 ? -24.344 -17.109 6.777 1 93.5 83 SER A C 1
ATOM 629 O O . SER A 1 83 ? -25.266 -17.234 5.973 1 93.5 83 SER A O 1
ATOM 631 N N . LYS A 1 84 ? -24.422 -16.219 7.75 1 93.12 84 LYS A N 1
ATOM 632 C CA . LYS A 1 84 ? -25.641 -15.461 8.008 1 93.12 84 LYS A CA 1
ATOM 633 C C . LYS A 1 84 ? -25.516 -14.039 7.484 1 93.12 84 LYS A C 1
ATOM 635 O O . LYS A 1 84 ? -26.422 -13.219 7.676 1 93.12 84 LYS A O 1
ATOM 640 N N . MET A 1 85 ? -24.469 -13.766 6.836 1 94.88 85 MET A N 1
ATOM 641 C CA . MET A 1 85 ? -24.297 -12.406 6.332 1 94.88 85 MET A CA 1
ATOM 642 C C . MET A 1 85 ? -25.281 -12.109 5.203 1 94.88 85 MET A C 1
ATOM 644 O O . MET A 1 85 ? -25.516 -12.969 4.348 1 94.88 85 MET A O 1
ATOM 648 N N . ASP A 1 86 ? -25.844 -10.953 5.25 1 94.38 86 ASP A N 1
ATOM 649 C CA . ASP A 1 86 ? -26.656 -10.523 4.121 1 94.38 86 ASP A CA 1
ATOM 650 C C . ASP A 1 86 ? -25.797 -9.922 3.014 1 94.38 86 ASP A C 1
ATOM 652 O O . ASP A 1 86 ? -24.578 -9.883 3.125 1 94.38 86 ASP A O 1
ATOM 656 N N . SER A 1 87 ? -26.422 -9.492 1.954 1 93.25 87 SER A N 1
ATOM 657 C CA . SER A 1 87 ? -25.703 -9.031 0.77 1 93.25 87 SER A CA 1
ATOM 658 C C . SER A 1 87 ? -24.875 -7.793 1.075 1 93.25 87 SER A C 1
ATOM 660 O O . SER A 1 87 ? -23.719 -7.688 0.63 1 93.25 87 SER A O 1
ATOM 662 N N . ASP A 1 88 ? -25.406 -6.859 1.828 1 92.62 88 ASP A N 1
ATOM 663 C CA . ASP A 1 88 ? -24.672 -5.645 2.182 1 92.62 88 ASP A CA 1
ATOM 664 C C . ASP A 1 88 ? -23.453 -5.965 3.043 1 92.62 88 ASP A C 1
ATOM 666 O O . ASP A 1 88 ? -22.375 -5.414 2.826 1 92.62 88 ASP A O 1
ATOM 670 N N . GLU A 1 89 ? -23.641 -6.863 3.955 1 94.62 89 GLU A N 1
ATOM 671 C CA . GLU A 1 89 ? -22.547 -7.281 4.816 1 94.62 89 GLU A CA 1
ATOM 672 C C . GLU A 1 89 ? -21.438 -7.941 4.008 1 94.62 89 GLU A C 1
ATOM 674 O O . GLU A 1 89 ? -20.25 -7.688 4.25 1 94.62 89 GLU A O 1
ATOM 679 N N . ILE A 1 90 ? -21.828 -8.75 3.076 1 95.69 90 ILE A N 1
ATOM 680 C CA . ILE A 1 90 ? -20.859 -9.453 2.236 1 95.69 90 ILE A CA 1
ATOM 681 C C . ILE A 1 90 ? -20.062 -8.438 1.415 1 95.69 90 ILE A C 1
ATOM 683 O O . ILE A 1 90 ? -18.828 -8.5 1.363 1 95.69 90 ILE A O 1
ATOM 687 N N . ILE A 1 91 ? -20.734 -7.5 0.826 1 93.94 91 ILE A N 1
ATOM 688 C CA . ILE A 1 91 ? -20.109 -6.496 -0.026 1 93.94 91 ILE A CA 1
ATOM 689 C C . ILE A 1 91 ? -19.172 -5.617 0.811 1 93.94 91 ILE A C 1
ATOM 691 O O . ILE A 1 91 ? -18.016 -5.398 0.444 1 93.94 91 ILE A O 1
ATOM 695 N N . HIS A 1 92 ? -19.641 -5.133 1.96 1 93.88 92 HIS A N 1
ATOM 696 C CA . HIS A 1 92 ? -18.844 -4.281 2.836 1 93.88 92 HIS A CA 1
ATOM 697 C C . HIS A 1 92 ? -17.625 -5.031 3.369 1 93.88 92 HIS A C 1
ATOM 699 O O . HIS A 1 92 ? -16.531 -4.465 3.471 1 93.88 92 HIS A O 1
ATOM 705 N N . THR A 1 93 ? -17.844 -6.297 3.678 1 94.94 93 THR A N 1
ATOM 706 C CA . THR A 1 93 ? -16.75 -7.109 4.188 1 94.94 93 THR A CA 1
ATOM 707 C C . THR A 1 93 ? -15.703 -7.344 3.102 1 94.94 93 THR A C 1
ATOM 709 O O . THR A 1 93 ? -14.508 -7.191 3.346 1 94.94 93 THR A O 1
ATOM 712 N N . MET A 1 94 ? -16.141 -7.668 1.902 1 95.5 94 MET A N 1
ATOM 713 C CA . MET A 1 94 ? -15.211 -7.926 0.8 1 95.5 94 MET A CA 1
ATOM 714 C C . MET A 1 94 ? -14.32 -6.715 0.541 1 95.5 94 MET A C 1
ATOM 716 O O . MET A 1 94 ? -13.094 -6.836 0.517 1 95.5 94 MET A O 1
ATOM 720 N N . HIS A 1 95 ? -14.898 -5.527 0.45 1 93.88 95 HIS A N 1
ATOM 721 C CA . HIS A 1 95 ? -14.164 -4.305 0.138 1 93.88 95 HIS A CA 1
ATOM 722 C C . HIS A 1 95 ? -13.328 -3.846 1.328 1 93.88 95 HIS A C 1
ATOM 724 O O . HIS A 1 95 ? -12.391 -3.064 1.168 1 93.88 95 HIS A O 1
ATOM 730 N N . SER A 1 96 ? -13.672 -4.336 2.527 1 93.06 96 SER A N 1
ATOM 731 C CA . SER A 1 96 ? -12.898 -3.994 3.717 1 93.06 96 SER A CA 1
ATOM 732 C C . SER A 1 96 ? -11.695 -4.914 3.877 1 93.06 96 SER A C 1
ATOM 734 O O . SER A 1 96 ? -10.562 -4.445 4.008 1 93.06 96 SER A O 1
ATOM 736 N N . ILE A 1 97 ? -11.961 -6.199 3.713 1 93.44 97 ILE A N 1
ATOM 737 C CA . ILE A 1 97 ? -10.93 -7.18 4.031 1 93.44 97 ILE A CA 1
ATOM 738 C C . ILE A 1 97 ? -9.867 -7.176 2.936 1 93.44 97 ILE A C 1
ATOM 740 O O . ILE A 1 97 ? -8.68 -7.395 3.211 1 93.44 97 ILE A O 1
ATOM 744 N N . LEU A 1 98 ? -10.211 -6.887 1.734 1 94.12 98 LEU A N 1
ATOM 745 C CA . LEU A 1 98 ? -9.234 -6.93 0.649 1 94.12 98 LEU A CA 1
ATOM 746 C C . LEU A 1 98 ? -8.344 -5.699 0.671 1 94.12 98 LEU A C 1
ATOM 748 O O . LEU A 1 98 ? -7.289 -5.676 0.025 1 94.12 98 LEU A O 1
ATOM 752 N N . ASP A 1 99 ? -8.727 -4.727 1.393 1 90.62 99 ASP A N 1
ATOM 753 C CA . ASP A 1 99 ? -7.969 -3.482 1.47 1 90.62 99 ASP A CA 1
ATOM 754 C C . ASP A 1 99 ? -7.145 -3.422 2.752 1 90.62 99 ASP A C 1
ATOM 756 O O . ASP A 1 99 ? -6.434 -2.443 2.994 1 90.62 99 ASP A O 1
ATOM 760 N N . ASN A 1 100 ? -7.227 -4.406 3.555 1 87.12 100 ASN A N 1
ATOM 761 C CA . ASN A 1 100 ? -6.566 -4.359 4.855 1 87.12 100 ASN A CA 1
ATOM 762 C C . ASN A 1 100 ? -5.297 -5.207 4.867 1 87.12 100 ASN A C 1
ATOM 764 O O . ASN A 1 100 ? -4.965 -5.852 3.871 1 87.12 100 ASN A O 1
ATOM 768 N N . SER A 1 101 ? -4.508 -5.027 5.918 1 88.69 101 SER A N 1
ATOM 769 C CA . SER A 1 101 ? -3.32 -5.844 6.148 1 88.69 101 SER A CA 1
ATOM 770 C C . SER A 1 101 ? -3.436 -6.625 7.453 1 88.69 101 SER A C 1
ATOM 772 O O . SER A 1 101 ? -3.982 -6.125 8.438 1 88.69 101 SER A O 1
ATOM 774 N N . ASP A 1 102 ? -2.959 -7.84 7.41 1 89.31 102 ASP A N 1
ATOM 775 C CA . ASP A 1 102 ? -3.074 -8.727 8.562 1 89.31 102 ASP A CA 1
ATOM 776 C C . ASP A 1 102 ? -1.697 -9.133 9.086 1 89.31 102 ASP A C 1
ATOM 778 O O . ASP A 1 102 ? -1.591 -9.859 10.07 1 89.31 102 ASP A O 1
ATOM 782 N N . THR A 1 103 ? -0.734 -8.797 8.422 1 91 103 THR A N 1
ATOM 783 C CA . THR A 1 103 ? 0.629 -9.094 8.852 1 91 103 THR A CA 1
ATOM 784 C C . THR A 1 103 ? 1.603 -8.047 8.305 1 91 103 THR A C 1
ATOM 786 O O . THR A 1 103 ? 1.192 -7.094 7.645 1 91 103 THR A O 1
ATOM 789 N N . GLN A 1 104 ? 2.824 -8.203 8.766 1 89.38 104 GLN A N 1
ATOM 790 C CA . GLN A 1 104 ? 3.832 -7.23 8.359 1 89.38 104 GLN A CA 1
ATOM 791 C C . GLN A 1 104 ? 4.91 -7.883 7.492 1 89.38 104 GLN A C 1
ATOM 793 O O . GLN A 1 104 ? 5.25 -9.047 7.691 1 89.38 104 GLN A O 1
ATOM 798 N N . CYS A 1 105 ? 5.328 -7.203 6.484 1 92.25 105 CYS A N 1
ATOM 799 C CA . CYS A 1 105 ? 6.562 -7.445 5.75 1 92.25 105 CYS A CA 1
ATOM 800 C C . CYS A 1 105 ? 7.547 -6.297 5.941 1 92.25 105 CYS A C 1
ATOM 802 O O . CYS A 1 105 ? 7.266 -5.164 5.547 1 92.25 105 CYS A O 1
ATOM 804 N N . SER A 1 106 ? 8.688 -6.586 6.539 1 89.25 106 SER A N 1
ATOM 805 C CA . SER A 1 106 ? 9.633 -5.531 6.91 1 89.25 106 SER A CA 1
ATOM 806 C C . SER A 1 106 ? 10.344 -4.973 5.68 1 89.25 106 SER A C 1
ATOM 808 O O . SER A 1 106 ? 10.75 -3.811 5.672 1 89.25 106 SER A O 1
ATOM 810 N N . ARG A 1 107 ? 10.539 -5.816 4.691 1 91.94 107 ARG A N 1
ATOM 811 C CA . ARG A 1 107 ? 11.156 -5.395 3.441 1 91.94 107 ARG A CA 1
ATOM 812 C C . ARG A 1 107 ? 10.375 -5.914 2.24 1 91.94 107 ARG A C 1
ATOM 814 O O . ARG A 1 107 ? 10.328 -7.121 1.997 1 91.94 107 ARG A O 1
ATOM 821 N N . LYS A 1 108 ? 9.719 -5.012 1.59 1 91.94 108 LYS A N 1
ATOM 822 C CA . LYS A 1 108 ? 9.062 -5.41 0.35 1 91.94 108 LYS A CA 1
ATOM 823 C C . LYS A 1 108 ? 9.734 -4.77 -0.861 1 91.94 108 LYS A C 1
ATOM 825 O O . LYS A 1 108 ? 10.109 -3.598 -0.822 1 91.94 108 LYS A O 1
ATOM 830 N N . LEU A 1 109 ? 9.992 -5.512 -1.805 1 93.81 109 LEU A N 1
ATOM 831 C CA . LEU A 1 109 ? 10.672 -5.074 -3.021 1 93.81 109 LEU A CA 1
ATOM 832 C C . LEU A 1 109 ? 9.75 -5.219 -4.234 1 93.81 109 LEU A C 1
ATOM 834 O O . LEU A 1 109 ? 9.312 -6.328 -4.555 1 93.81 109 LEU A O 1
ATOM 838 N N . ARG A 1 110 ? 9.469 -4.059 -4.793 1 93.5 110 ARG A N 1
ATOM 839 C CA . ARG A 1 110 ? 8.633 -4.086 -5.992 1 93.5 110 ARG A CA 1
ATOM 840 C C . ARG A 1 110 ? 9.43 -4.566 -7.199 1 93.5 110 ARG A C 1
ATOM 842 O O . ARG A 1 110 ? 10.477 -3.994 -7.531 1 93.5 110 ARG A O 1
ATOM 849 N N . MET A 1 111 ? 9.008 -5.582 -7.785 1 96.31 111 MET A N 1
ATOM 850 C CA . MET A 1 111 ? 9.562 -6.102 -9.031 1 96.31 111 MET A CA 1
ATOM 851 C C . MET A 1 111 ? 8.703 -5.699 -10.227 1 96.31 111 MET A C 1
ATOM 853 O O . MET A 1 111 ? 7.477 -5.801 -10.172 1 96.31 111 MET A O 1
ATOM 857 N N . GLY A 1 112 ? 9.398 -5.234 -11.273 1 94.94 112 GLY A N 1
ATOM 858 C CA . GLY A 1 112 ? 8.688 -4.75 -12.445 1 94.94 112 GLY A CA 1
ATOM 859 C C . GLY A 1 112 ? 8.484 -3.246 -12.438 1 94.94 112 GLY A C 1
ATOM 860 O O . GLY A 1 112 ? 9.258 -2.512 -11.828 1 94.94 112 GLY A O 1
ATOM 861 N N . LYS A 1 113 ? 7.508 -2.754 -13.172 1 90.75 113 LYS A N 1
ATOM 862 C CA . LYS A 1 113 ? 7.203 -1.329 -13.273 1 90.75 113 LYS A CA 1
ATOM 863 C C . LYS A 1 113 ? 6.746 -0.769 -11.93 1 90.75 113 LYS A C 1
ATOM 865 O O . LYS A 1 113 ? 6.168 -1.492 -11.117 1 90.75 113 LYS A O 1
ATOM 870 N N . ILE A 1 114 ? 6.953 0.491 -11.734 1 87.69 114 ILE A N 1
ATOM 871 C CA . ILE A 1 114 ? 6.547 1.127 -10.492 1 87.69 114 ILE A CA 1
ATOM 872 C C . ILE A 1 114 ? 5.023 1.188 -10.414 1 87.69 114 ILE A C 1
ATOM 874 O O . ILE A 1 114 ? 4.441 1.06 -9.336 1 87.69 114 ILE A O 1
ATOM 878 N N . GLY A 1 115 ? 4.398 1.399 -11.586 1 85.38 115 GLY A N 1
ATOM 879 C CA . GLY A 1 115 ? 2.947 1.406 -11.672 1 85.38 115 GLY A CA 1
ATOM 880 C C . GLY A 1 115 ? 2.361 0.042 -11.992 1 85.38 115 GLY A C 1
ATOM 881 O O . GLY A 1 115 ? 2.777 -0.965 -11.414 1 85.38 115 GLY A O 1
ATOM 882 N N . ASP A 1 116 ? 1.46 -0.001 -12.883 1 86.31 116 ASP A N 1
ATOM 883 C CA . ASP A 1 116 ? 0.804 -1.239 -13.289 1 86.31 116 ASP A CA 1
ATOM 884 C C . ASP A 1 116 ? 1.812 -2.23 -13.867 1 86.31 116 ASP A C 1
ATOM 886 O O . ASP A 1 116 ? 2.707 -1.846 -14.625 1 86.31 116 ASP A O 1
ATOM 890 N N . GLY A 1 117 ? 1.711 -3.451 -13.414 1 90.44 117 GLY A N 1
ATOM 891 C CA . GLY A 1 117 ? 2.594 -4.5 -13.906 1 90.44 117 GLY A CA 1
ATOM 892 C C . GLY A 1 117 ? 3.623 -4.941 -12.891 1 90.44 117 GLY A C 1
ATOM 893 O O . GLY A 1 117 ? 4.203 -6.023 -13.008 1 90.44 117 GLY A O 1
ATOM 894 N N . GLY A 1 118 ? 3.891 -4.059 -11.945 1 93.75 118 GLY A N 1
ATOM 895 C CA . GLY A 1 118 ? 4.809 -4.422 -10.875 1 93.75 118 GLY A CA 1
ATOM 896 C C . GLY A 1 118 ? 4.109 -5.004 -9.664 1 93.75 118 GLY A C 1
ATOM 897 O O . GLY A 1 118 ? 2.941 -4.703 -9.406 1 93.75 118 GLY A O 1
ATOM 898 N N . TRP A 1 119 ? 4.844 -5.848 -8.953 1 96.94 119 TRP A N 1
ATOM 899 C CA . TRP A 1 119 ? 4.34 -6.5 -7.746 1 96.94 119 TRP A CA 1
ATOM 900 C C . TRP A 1 119 ? 5.414 -6.547 -6.664 1 96.94 119 TRP A C 1
ATOM 902 O O . TRP A 1 119 ? 6.609 -6.598 -6.965 1 96.94 119 TRP A O 1
ATOM 912 N N . GLU A 1 120 ? 5 -6.535 -5.438 1 96.25 120 GLU A N 1
ATOM 913 C CA . GLU A 1 120 ? 5.922 -6.547 -4.305 1 96.25 120 GLU A CA 1
ATOM 914 C C . GLU A 1 120 ? 6.234 -7.973 -3.861 1 96.25 120 GLU A C 1
ATOM 916 O O . GLU A 1 120 ? 5.324 -8.781 -3.656 1 96.25 120 GLU A O 1
ATOM 921 N N . ILE A 1 121 ? 7.488 -8.266 -3.734 1 97.25 121 ILE A N 1
ATOM 922 C CA . ILE A 1 121 ? 7.934 -9.492 -3.082 1 97.25 121 ILE A CA 1
ATOM 923 C C . ILE A 1 121 ? 8.438 -9.172 -1.676 1 97.25 121 ILE A C 1
ATOM 925 O O . ILE A 1 121 ? 9.203 -8.219 -1.483 1 97.25 121 ILE A O 1
ATOM 929 N N . CYS A 1 122 ? 7.902 -9.906 -0.729 1 96.44 122 CYS A N 1
ATOM 930 C CA . CYS A 1 122 ? 8.422 -9.766 0.626 1 96.44 122 CYS A CA 1
ATOM 931 C C . CYS A 1 122 ? 9.797 -10.406 0.755 1 96.44 122 CYS A C 1
ATOM 933 O O . CYS A 1 122 ? 9.961 -11.602 0.472 1 96.44 122 CYS A O 1
ATOM 935 N N . ASP A 1 123 ? 10.758 -9.633 1.222 1 95.44 123 ASP A N 1
ATOM 936 C CA . ASP A 1 123 ? 12.133 -10.094 1.29 1 95.44 123 ASP A CA 1
ATOM 937 C C . ASP A 1 123 ? 12.555 -10.359 2.734 1 95.44 123 ASP A C 1
ATOM 939 O O . ASP A 1 123 ? 13.742 -10.297 3.064 1 95.44 123 ASP A O 1
ATOM 943 N N . ASP A 1 124 ? 11.578 -10.547 3.604 1 93.12 124 ASP A N 1
ATOM 944 C CA . ASP A 1 124 ? 11.914 -10.969 4.961 1 93.12 124 ASP A CA 1
ATOM 945 C C . ASP A 1 124 ? 12.609 -12.328 4.961 1 93.12 124 ASP A C 1
ATOM 947 O O . ASP A 1 124 ? 12.305 -13.18 4.125 1 93.12 124 ASP A O 1
ATOM 951 N N . VAL A 1 125 ? 13.43 -12.594 5.887 1 91.5 125 VAL A N 1
ATOM 952 C CA . VAL A 1 125 ? 14.328 -13.75 5.902 1 91.5 125 VAL A CA 1
ATOM 953 C C . VAL A 1 125 ? 13.508 -15.039 5.914 1 91.5 125 VAL A C 1
ATOM 955 O O . VAL A 1 125 ? 13.891 -16.031 5.289 1 91.5 125 VAL A O 1
ATOM 958 N N . ASP A 1 126 ? 12.398 -15.086 6.531 1 91.25 126 ASP A N 1
ATOM 959 C CA . ASP A 1 126 ? 11.641 -16.312 6.734 1 91.25 126 ASP A CA 1
ATOM 960 C C . ASP A 1 126 ? 10.82 -16.672 5.496 1 91.25 126 ASP A C 1
ATOM 962 O O . ASP A 1 126 ? 10.367 -17.797 5.344 1 91.25 126 ASP A O 1
ATOM 966 N N . VAL A 1 127 ? 10.625 -15.695 4.523 1 94.44 127 VAL A N 1
ATOM 967 C CA . VAL A 1 127 ? 9.695 -15.984 3.438 1 94.44 127 VAL A CA 1
ATOM 968 C C . VAL A 1 127 ? 10.336 -15.641 2.096 1 94.44 127 VAL A C 1
ATOM 970 O O . VAL A 1 127 ? 9.82 -16 1.039 1 94.44 127 VAL A O 1
ATOM 973 N N . ARG A 1 128 ? 11.438 -14.977 2.084 1 95.38 128 ARG A N 1
ATOM 974 C CA . ARG A 1 128 ? 12.008 -14.484 0.833 1 95.38 128 ARG A CA 1
ATOM 975 C C . ARG A 1 128 ? 12.438 -15.641 -0.065 1 95.38 128 ARG A C 1
ATOM 977 O O . ARG A 1 128 ? 12.867 -16.688 0.423 1 95.38 128 ARG A O 1
ATOM 984 N N . PRO A 1 129 ? 12.352 -15.422 -1.45 1 95.31 129 PRO A N 1
ATOM 985 C CA . PRO A 1 129 ? 12.906 -16.438 -2.354 1 95.31 129 PRO A CA 1
ATOM 986 C C . PRO A 1 129 ? 14.414 -16.609 -2.184 1 95.31 129 PRO A C 1
ATOM 988 O O . PRO A 1 129 ? 15.148 -15.633 -2.08 1 95.31 129 PRO A O 1
ATOM 991 N N . ARG A 1 130 ? 14.773 -17.859 -2.113 1 91.69 130 ARG A N 1
ATOM 992 C CA . ARG A 1 130 ? 16.188 -18.219 -2.059 1 91.69 130 ARG A CA 1
ATOM 993 C C . ARG A 1 130 ? 16.594 -19.062 -3.266 1 91.69 130 ARG A C 1
ATOM 995 O O . ARG A 1 130 ? 15.969 -20.078 -3.547 1 91.69 130 ARG A O 1
ATOM 1002 N N . HIS A 1 131 ? 17.578 -18.578 -3.924 1 87.81 131 HIS A N 1
ATOM 1003 C CA . HIS A 1 131 ? 18 -19.266 -5.141 1 87.81 131 HIS A CA 1
ATOM 1004 C C . HIS A 1 131 ? 18.656 -20.594 -4.82 1 87.81 131 HIS A C 1
ATOM 1006 O O . HIS A 1 131 ? 19.453 -20.688 -3.881 1 87.81 131 HIS A O 1
ATOM 1012 N N . PRO A 1 132 ? 18.391 -21.609 -5.574 1 88.12 132 PRO A N 1
ATOM 1013 C CA . PRO A 1 132 ? 17.438 -21.625 -6.688 1 88.12 132 PRO A CA 1
ATOM 1014 C C . PRO A 1 132 ? 15.984 -21.562 -6.223 1 88.12 132 PRO A C 1
ATOM 1016 O O . PRO A 1 132 ? 15.656 -22.078 -5.152 1 88.12 132 PRO A O 1
ATOM 1019 N N . CYS A 1 133 ? 15.219 -20.844 -6.93 1 94 133 CYS A N 1
ATOM 1020 C CA . CYS A 1 133 ? 13.82 -20.656 -6.543 1 94 133 CYS A CA 1
ATOM 1021 C C . CYS A 1 133 ? 12.914 -20.656 -7.766 1 94 133 CYS A C 1
ATOM 1023 O O . CYS A 1 133 ? 13.383 -20.562 -8.898 1 94 133 CYS A O 1
ATOM 1025 N N . ILE A 1 134 ? 11.641 -20.906 -7.523 1 96.5 134 ILE A N 1
ATOM 1026 C CA . ILE A 1 134 ? 10.625 -21.031 -8.57 1 96.5 134 ILE A CA 1
ATOM 1027 C C . ILE A 1 134 ? 9.539 -19.984 -8.352 1 96.5 134 ILE A C 1
ATOM 1029 O O . ILE A 1 134 ? 9.07 -19.797 -7.223 1 96.5 134 ILE A O 1
ATOM 1033 N N . VAL A 1 135 ? 9.195 -19.328 -9.422 1 98.19 135 VAL A N 1
ATOM 1034 C CA . VAL A 1 135 ? 8.094 -18.359 -9.422 1 98.19 135 VAL A CA 1
ATOM 1035 C C . VAL A 1 135 ? 7.109 -18.703 -10.539 1 98.19 135 VAL A C 1
ATOM 1037 O O . VAL A 1 135 ? 7.516 -18.984 -11.672 1 98.19 135 VAL A O 1
ATOM 1040 N N . TYR A 1 136 ? 5.84 -18.812 -10.18 1 98.69 136 TYR A N 1
ATOM 1041 C CA . TYR A 1 136 ? 4.773 -18.906 -11.172 1 98.69 136 TYR A CA 1
ATOM 1042 C C . TYR A 1 136 ? 4.094 -17.547 -11.359 1 98.69 136 TYR A C 1
ATOM 1044 O O . TYR A 1 136 ? 3.699 -16.906 -10.391 1 98.69 136 TYR A O 1
ATOM 1052 N N . SER A 1 137 ? 4.02 -17.094 -12.586 1 98.88 137 SER A N 1
ATOM 1053 C CA . SER A 1 137 ? 3.439 -15.797 -12.922 1 98.88 137 SER A CA 1
ATOM 1054 C C . SER A 1 137 ? 2.307 -15.938 -13.938 1 98.88 137 SER A C 1
ATOM 1056 O O . SER A 1 137 ? 2.555 -16.109 -15.133 1 98.88 137 SER A O 1
ATOM 1058 N N . PHE A 1 138 ? 1.068 -15.773 -13.438 1 98.88 138 PHE A N 1
ATOM 1059 C CA . PHE A 1 138 ? -0.101 -15.922 -14.297 1 98.88 138 PHE A CA 1
ATOM 1060 C C . PHE A 1 138 ? -0.643 -14.555 -14.703 1 98.88 138 PHE A C 1
ATOM 1062 O O . PHE A 1 138 ? -0.908 -13.703 -13.852 1 98.88 138 PHE A O 1
ATOM 1069 N N . GLY A 1 139 ? -0.949 -14.312 -15.938 1 98.5 139 GLY A N 1
ATOM 1070 C CA . GLY A 1 139 ? -1.397 -13.031 -16.469 1 98.5 139 GLY A CA 1
ATOM 1071 C C . GLY A 1 139 ? -0.256 -12.094 -16.797 1 98.5 139 GLY A C 1
ATOM 1072 O O . GLY A 1 139 ? 0.166 -11.297 -15.961 1 98.5 139 GLY A O 1
ATOM 1073 N N . ILE A 1 140 ? 0.216 -12.148 -18.078 1 98.31 140 ILE A N 1
ATOM 1074 C CA . ILE A 1 140 ? 1.393 -11.391 -18.484 1 98.31 140 ILE A CA 1
ATOM 1075 C C . ILE A 1 140 ? 0.961 -10.156 -19.281 1 98.31 140 ILE A C 1
ATOM 1077 O O . ILE A 1 140 ? 1.445 -9.055 -19.031 1 98.31 140 ILE A O 1
ATOM 1081 N N . ASN A 1 141 ? 0.041 -10.297 -20.172 1 97 141 ASN A N 1
ATOM 1082 C CA . ASN A 1 141 ? -0.487 -9.234 -21.016 1 97 141 ASN A CA 1
ATOM 1083 C C . ASN A 1 141 ? 0.633 -8.422 -21.672 1 97 141 ASN A C 1
ATOM 1085 O O . ASN A 1 141 ? 0.638 -7.191 -21.594 1 97 141 ASN A O 1
ATOM 1089 N N . ASN A 1 142 ? 1.617 -9.141 -22.156 1 96.88 142 ASN A N 1
ATOM 1090 C CA . ASN A 1 142 ? 2.76 -8.594 -22.875 1 96.88 142 ASN A CA 1
ATOM 1091 C C . ASN A 1 142 ? 3.635 -7.727 -21.969 1 96.88 142 ASN A C 1
ATOM 1093 O O . ASN A 1 142 ? 4.438 -6.926 -22.453 1 96.88 142 ASN A O 1
ATOM 1097 N N . ASP A 1 143 ? 3.48 -7.766 -20.719 1 97.62 143 ASP A N 1
ATOM 1098 C CA . ASP A 1 143 ? 4.324 -7.082 -19.75 1 97.62 143 ASP A CA 1
ATOM 1099 C C . ASP A 1 143 ? 5.062 -8.086 -18.859 1 97.62 143 ASP A C 1
ATOM 1101 O O . ASP A 1 143 ? 4.512 -8.586 -17.875 1 97.62 143 ASP A O 1
ATOM 1105 N N . PHE A 1 144 ? 6.344 -8.273 -19.156 1 98.25 144 PHE A N 1
ATOM 1106 C CA . PHE A 1 144 ? 7.168 -9.242 -18.453 1 98.25 144 PHE A CA 1
ATOM 1107 C C . PHE A 1 144 ? 8.016 -8.547 -17.391 1 98.25 144 PHE A C 1
ATOM 1109 O O . PHE A 1 144 ? 8.938 -9.156 -16.828 1 98.25 144 PHE A O 1
ATOM 1116 N N . SER A 1 145 ? 7.742 -7.305 -17.078 1 97.19 145 SER A N 1
ATOM 1117 C CA . SER A 1 145 ? 8.641 -6.535 -16.219 1 97.19 145 SER A CA 1
ATOM 1118 C C . SER A 1 145 ? 8.812 -7.199 -14.859 1 97.19 145 SER A C 1
ATOM 1120 O O . SER A 1 145 ? 9.922 -7.273 -14.328 1 97.19 145 SER A O 1
ATOM 1122 N N . PHE A 1 146 ? 7.746 -7.727 -14.258 1 98.19 146 PHE A N 1
ATOM 1123 C CA . PHE A 1 146 ? 7.832 -8.453 -13 1 98.19 146 PHE A CA 1
ATOM 1124 C C . PHE A 1 146 ? 8.695 -9.703 -13.156 1 98.19 146 PHE A C 1
ATOM 1126 O O . PHE A 1 146 ? 9.586 -9.953 -12.336 1 98.19 146 PHE A O 1
ATOM 1133 N N . ASP A 1 147 ? 8.43 -10.406 -14.219 1 98.69 147 ASP A N 1
ATOM 1134 C CA . ASP A 1 147 ? 9.078 -11.688 -14.469 1 98.69 147 ASP A CA 1
ATOM 1135 C C . ASP A 1 147 ? 10.578 -11.508 -14.703 1 98.69 147 ASP A C 1
ATOM 1137 O O . ASP A 1 147 ? 11.398 -12.211 -14.102 1 98.69 147 ASP A O 1
ATOM 1141 N N . ASP A 1 148 ? 10.867 -10.57 -15.516 1 98.12 148 ASP A N 1
ATOM 1142 C CA . ASP A 1 148 ? 12.266 -10.289 -15.844 1 98.12 148 ASP A CA 1
ATOM 1143 C C . ASP A 1 148 ? 13.031 -9.812 -14.609 1 98.12 148 ASP A C 1
ATOM 1145 O O . ASP A 1 148 ? 14.148 -10.273 -14.352 1 98.12 148 ASP A O 1
ATOM 1149 N N . ASN A 1 149 ? 12.461 -8.953 -13.859 1 97.19 149 ASN A N 1
ATOM 1150 C CA . ASN A 1 149 ? 13.125 -8.445 -12.664 1 97.19 149 ASN A CA 1
ATOM 1151 C C . ASN A 1 149 ? 13.344 -9.547 -11.633 1 97.19 149 ASN A C 1
ATOM 1153 O O . ASN A 1 149 ? 14.414 -9.641 -11.031 1 97.19 149 ASN A O 1
ATOM 1157 N N . THR A 1 150 ? 12.336 -10.344 -11.43 1 97.94 150 THR A N 1
ATOM 1158 C CA . THR A 1 150 ? 12.422 -11.406 -10.438 1 97.94 150 THR A CA 1
ATOM 1159 C C . THR A 1 150 ? 13.516 -12.406 -10.805 1 97.94 150 THR A C 1
ATOM 1161 O O . THR A 1 150 ? 14.297 -12.828 -9.953 1 97.94 150 THR A O 1
ATOM 1164 N N . ALA A 1 151 ? 13.562 -12.719 -12.07 1 97.56 151 ALA A N 1
ATOM 1165 C CA . ALA A 1 151 ? 14.625 -13.602 -12.539 1 97.56 151 ALA A CA 1
ATOM 1166 C C . ALA A 1 151 ? 16 -12.953 -12.359 1 97.56 151 ALA A C 1
ATOM 1168 O O . ALA A 1 151 ? 16.938 -13.594 -11.875 1 97.56 151 ALA A O 1
ATOM 1169 N N . LYS A 1 152 ? 16.094 -11.75 -12.672 1 96.25 152 LYS A N 1
ATOM 1170 C CA . LYS A 1 152 ? 17.359 -11.023 -12.633 1 96.25 152 LYS A CA 1
ATOM 1171 C C . LYS A 1 152 ? 17.875 -10.875 -11.203 1 96.25 152 LYS A C 1
ATOM 1173 O O . LYS A 1 152 ? 19.031 -11.18 -10.906 1 96.25 152 LYS A O 1
ATOM 1178 N N . TYR A 1 153 ? 17.031 -10.5 -10.32 1 96.06 153 TYR A N 1
ATOM 1179 C CA . TYR A 1 153 ? 17.5 -10.07 -9.008 1 96.06 153 TYR A CA 1
ATOM 1180 C C . TYR A 1 153 ? 17.469 -11.227 -8.016 1 96.06 153 TYR A C 1
ATOM 1182 O O . TYR A 1 153 ? 18.344 -11.344 -7.16 1 96.06 153 TYR A O 1
ATOM 1190 N N . TYR A 1 154 ? 16.469 -12.07 -8.102 1 96.19 154 TYR A N 1
ATOM 1191 C CA . TYR A 1 154 ? 16.344 -13.164 -7.145 1 96.19 154 TYR A CA 1
ATOM 1192 C C . TYR A 1 154 ? 16.953 -14.445 -7.707 1 96.19 154 TYR A C 1
ATOM 1194 O O . TYR A 1 154 ? 17.141 -15.414 -6.977 1 96.19 154 TYR A O 1
ATOM 1202 N N . GLY A 1 155 ? 17.203 -14.453 -9.008 1 95.12 155 GLY A N 1
ATOM 1203 C CA . GLY A 1 155 ? 17.781 -15.633 -9.617 1 95.12 155 GLY A CA 1
ATOM 1204 C C . GLY A 1 155 ? 16.812 -16.797 -9.727 1 95.12 155 GLY A C 1
ATOM 1205 O O . GLY A 1 155 ? 17.219 -17.953 -9.812 1 95.12 155 GLY A O 1
ATOM 1206 N N . CYS A 1 156 ? 15.594 -16.547 -9.656 1 95.94 156 CYS A N 1
ATOM 1207 C CA . CYS A 1 156 ? 14.562 -17.578 -9.734 1 95.94 156 CYS A CA 1
ATOM 1208 C C . CYS A 1 156 ? 14.266 -17.938 -11.188 1 95.94 156 CYS A C 1
ATOM 1210 O O . CYS A 1 156 ? 14.414 -17.109 -12.086 1 95.94 156 CYS A O 1
ATOM 1212 N N . HIS A 1 157 ? 13.961 -19.156 -11.344 1 96.31 157 HIS A N 1
ATOM 1213 C CA . HIS A 1 157 ? 13.281 -19.5 -12.586 1 96.31 157 HIS A CA 1
ATOM 1214 C C . HIS A 1 157 ? 11.82 -19.078 -12.547 1 96.31 157 HIS A C 1
ATOM 1216 O O . HIS A 1 157 ? 11.07 -19.484 -11.664 1 96.31 157 HIS A O 1
ATOM 1222 N N . VAL A 1 158 ? 11.438 -18.25 -13.477 1 98.31 158 VAL A N 1
ATOM 1223 C CA . VAL A 1 158 ? 10.078 -17.719 -13.547 1 98.31 158 VAL A CA 1
ATOM 1224 C C . VAL A 1 158 ? 9.32 -18.391 -14.695 1 98.31 158 VAL A C 1
ATOM 1226 O O . VAL A 1 158 ? 9.766 -18.344 -15.844 1 98.31 158 VAL A O 1
ATOM 1229 N N . TYR A 1 159 ? 8.297 -19 -14.359 1 98.38 159 TYR A N 1
ATOM 1230 C CA . TYR A 1 159 ? 7.387 -19.578 -15.344 1 98.38 159 TYR A CA 1
ATOM 1231 C C . TYR A 1 159 ? 6.176 -18.672 -15.555 1 98.38 159 TYR A C 1
ATOM 1233 O O . TYR A 1 159 ? 5.367 -18.5 -14.633 1 98.38 159 TYR A O 1
ATOM 1241 N N . SER A 1 160 ? 6.09 -18.156 -16.766 1 98.75 160 SER A N 1
ATOM 1242 C CA . SER A 1 160 ? 5.086 -17.156 -17.125 1 98.75 160 SER A CA 1
ATOM 1243 C C . SER A 1 160 ? 3.971 -17.781 -17.969 1 98.75 160 SER A C 1
ATOM 1245 O O . SER A 1 160 ? 4.238 -18.547 -18.891 1 98.75 160 SER A O 1
ATOM 1247 N N . PHE A 1 161 ? 2.725 -17.406 -17.594 1 98.75 161 PHE A N 1
ATOM 1248 C CA . PHE A 1 161 ? 1.588 -18.031 -18.25 1 98.75 161 PHE A CA 1
ATOM 1249 C C . PHE A 1 161 ? 0.583 -16.984 -18.719 1 98.75 161 PHE A C 1
ATOM 1251 O O . PHE A 1 161 ? 0.171 -16.125 -17.938 1 98.75 161 PHE A O 1
ATOM 1258 N N . ASP A 1 162 ? 0.158 -17.047 -19.969 1 98.75 162 ASP A N 1
ATOM 1259 C CA . ASP A 1 162 ? -0.903 -16.203 -20.5 1 98.75 162 ASP A CA 1
ATOM 1260 C C . ASP A 1 162 ? -1.477 -16.781 -21.781 1 98.75 162 ASP A C 1
ATOM 1262 O O . ASP A 1 162 ? -0.813 -16.781 -22.828 1 98.75 162 ASP A O 1
ATOM 1266 N N . PRO A 1 163 ? -2.652 -17.234 -21.734 1 98.25 163 PRO A N 1
ATOM 1267 C CA . PRO A 1 163 ? -3.227 -17.875 -22.922 1 98.25 163 PRO A CA 1
ATOM 1268 C C . PRO A 1 163 ? -3.656 -16.859 -23.984 1 98.25 163 PRO A C 1
ATOM 1270 O O . PRO A 1 163 ? -3.926 -17.234 -25.125 1 98.25 163 PRO A O 1
ATOM 1273 N N . SER A 1 164 ? -3.758 -15.602 -23.594 1 97.31 164 SER A N 1
ATOM 1274 C CA . SER A 1 164 ? -4.332 -14.602 -24.484 1 97.31 164 SER A CA 1
ATOM 1275 C C . SER A 1 164 ? -3.268 -13.984 -25.391 1 97.31 164 SER A C 1
ATOM 1277 O O . SER A 1 164 ? -3.592 -13.289 -26.344 1 97.31 164 SER A O 1
ATOM 1279 N N . MET A 1 165 ? -2.023 -14.234 -25.062 1 97.44 165 MET A N 1
ATOM 1280 C CA . MET A 1 165 ? -0.944 -13.602 -25.812 1 97.44 165 MET A CA 1
ATOM 1281 C C . MET A 1 165 ? -0.783 -14.258 -27.188 1 97.44 165 MET A C 1
ATOM 1283 O O . MET A 1 165 ? -1.1 -15.43 -27.359 1 97.44 165 MET A O 1
ATOM 1287 N N . LYS A 1 166 ? -0.216 -13.516 -28.125 1 95.88 166 LYS A N 1
ATOM 1288 C CA . LYS A 1 166 ? -0.02 -14.016 -29.484 1 95.88 166 LYS A CA 1
ATOM 1289 C C . LYS A 1 166 ? 1.208 -14.914 -29.562 1 95.88 166 LYS A C 1
ATOM 1291 O O . LYS A 1 166 ? 1.222 -15.883 -30.328 1 95.88 166 LYS A O 1
ATOM 1296 N N . GLN A 1 167 ? 2.188 -14.578 -28.828 1 95.44 167 GLN A N 1
ATOM 1297 C CA . GLN A 1 167 ? 3.422 -15.352 -28.859 1 95.44 167 GLN A CA 1
ATOM 1298 C C . GLN A 1 167 ? 3.182 -16.781 -28.375 1 95.44 167 GLN A C 1
ATOM 1300 O O . GLN A 1 167 ? 2.432 -17 -27.422 1 95.44 167 GLN A O 1
ATOM 1305 N N . GLU A 1 168 ? 3.801 -17.672 -29.078 1 95.62 168 GLU A N 1
ATOM 1306 C CA . GLU A 1 168 ? 3.766 -19.062 -28.641 1 95.62 168 GLU A CA 1
ATOM 1307 C C . GLU A 1 168 ? 4.734 -19.312 -27.484 1 95.62 168 GLU A C 1
ATOM 1309 O O . GLU A 1 168 ? 5.633 -18.5 -27.234 1 95.62 168 GLU A O 1
ATOM 1314 N N . SER A 1 169 ? 4.492 -20.391 -26.781 1 96.12 169 SER A N 1
ATOM 1315 C CA . SER A 1 169 ? 5.375 -20.75 -25.672 1 96.12 169 SER A CA 1
ATOM 1316 C C . SER A 1 169 ? 6.836 -20.734 -26.109 1 96.12 169 SER A C 1
ATOM 1318 O O . SER A 1 169 ? 7.168 -21.188 -27.203 1 96.12 169 SER A O 1
ATOM 1320 N N . HIS A 1 170 ? 7.703 -20.156 -25.281 1 96 170 HIS A N 1
ATOM 1321 C CA . HIS A 1 170 ? 9.125 -20.031 -25.578 1 96 170 HIS A CA 1
ATOM 1322 C C . HIS A 1 170 ? 9.922 -19.656 -24.328 1 96 170 HIS A C 1
ATOM 1324 O O . HIS A 1 170 ? 9.344 -19.266 -23.312 1 96 170 HIS A O 1
ATOM 1330 N N . ASN A 1 171 ? 11.227 -19.891 -24.438 1 96.25 171 ASN A N 1
ATOM 1331 C CA . ASN A 1 171 ? 12.102 -19.359 -23.391 1 96.25 171 ASN A CA 1
ATOM 1332 C C . ASN A 1 171 ? 12.492 -17.906 -23.688 1 96.25 171 ASN A C 1
ATOM 1334 O O . ASN A 1 171 ? 13.242 -17.625 -24.625 1 96.25 171 ASN A O 1
ATOM 1338 N N . ARG A 1 172 ? 11.953 -17.062 -22.906 1 96.69 172 ARG A N 1
ATOM 1339 C CA . ARG A 1 172 ? 12.273 -15.648 -23.062 1 96.69 172 ARG A CA 1
ATOM 1340 C C . ARG A 1 172 ? 13.727 -15.375 -22.672 1 96.69 172 ARG A C 1
ATOM 1342 O O . ARG A 1 172 ? 14.383 -14.516 -23.266 1 96.69 172 ARG A O 1
ATOM 1349 N N . SER A 1 173 ? 14.18 -16.016 -21.672 1 96.94 173 SER A N 1
ATOM 1350 C CA . SER A 1 173 ? 15.562 -16.016 -21.219 1 96.94 173 SER A CA 1
ATOM 1351 C C . SER A 1 173 ? 15.93 -17.359 -20.594 1 96.94 173 SER A C 1
ATOM 1353 O O . SER A 1 173 ? 15.148 -18.312 -20.656 1 96.94 173 SER A O 1
ATOM 1355 N N . ASP A 1 174 ? 17.141 -17.422 -20.031 1 95.31 174 ASP A N 1
ATOM 1356 C CA . ASP A 1 174 ? 17.562 -18.656 -19.375 1 95.31 174 ASP A CA 1
ATOM 1357 C C . ASP A 1 174 ? 16.719 -18.922 -18.125 1 95.31 174 ASP A C 1
ATOM 1359 O O . ASP A 1 174 ? 16.641 -20.062 -17.672 1 95.31 174 ASP A O 1
ATOM 1363 N N . LYS A 1 175 ? 16.062 -17.859 -17.656 1 97 175 LYS A N 1
ATOM 1364 C CA . LYS A 1 175 ? 15.375 -18.062 -16.391 1 97 175 LYS A CA 1
ATOM 1365 C C . LYS A 1 175 ? 13.906 -17.656 -16.5 1 97 175 LYS A C 1
ATOM 1367 O O . LYS A 1 175 ? 13.148 -17.766 -15.531 1 97 175 LYS A O 1
ATOM 1372 N N . VAL A 1 176 ? 13.5 -17.188 -17.609 1 98.25 176 VAL A N 1
ATOM 1373 C CA . VAL A 1 176 ? 12.094 -16.844 -17.828 1 98.25 176 VAL A CA 1
ATOM 1374 C C . VAL A 1 176 ? 11.508 -17.719 -18.922 1 98.25 176 VAL A C 1
ATOM 1376 O O . VAL A 1 176 ? 11.945 -17.656 -20.078 1 98.25 176 VAL A O 1
ATOM 1379 N N . HIS A 1 177 ? 10.555 -18.438 -18.562 1 97.81 177 HIS A N 1
ATOM 1380 C CA . HIS A 1 177 ? 9.938 -19.438 -19.438 1 97.81 177 HIS A CA 1
ATOM 1381 C C . HIS A 1 177 ? 8.453 -19.125 -19.641 1 97.81 177 HIS A C 1
ATOM 1383 O O . HIS A 1 177 ? 7.656 -19.234 -18.719 1 97.81 177 HIS A O 1
ATOM 1389 N N . PHE A 1 178 ? 8.117 -18.797 -20.906 1 98.38 178 PHE A N 1
ATOM 1390 C CA . PHE A 1 178 ? 6.738 -18.422 -21.188 1 98.38 178 PHE A CA 1
ATOM 1391 C C . PHE A 1 178 ? 5.961 -19.609 -21.75 1 98.38 178 PHE A C 1
ATOM 1393 O O . PHE A 1 178 ? 6.449 -20.328 -22.625 1 98.38 178 PHE A O 1
ATOM 1400 N N . TYR A 1 179 ? 4.805 -19.766 -21.234 1 97.88 179 TYR A N 1
ATOM 1401 C CA . TYR A 1 179 ? 3.852 -20.75 -21.719 1 97.88 179 TYR A CA 1
ATOM 1402 C C . TYR A 1 179 ? 2.531 -20.109 -22.109 1 97.88 179 TYR A C 1
ATOM 1404 O O . TYR A 1 179 ? 1.931 -19.375 -21.312 1 97.88 179 TYR A O 1
ATOM 1412 N N . LYS A 1 180 ? 2.08 -20.406 -23.312 1 98 180 LYS A N 1
ATOM 1413 C CA . LYS A 1 180 ? 0.808 -19.875 -23.781 1 98 180 LYS A CA 1
ATOM 1414 C C . LYS A 1 180 ? -0.366 -20.688 -23.25 1 98 180 LYS A C 1
ATOM 1416 O O . LYS A 1 180 ? -1.145 -21.266 -24.016 1 98 180 LYS A O 1
ATOM 1421 N N . ILE A 1 181 ? -0.546 -20.766 -22 1 98 181 ILE A N 1
ATOM 1422 C CA . ILE A 1 181 ? -1.634 -21.438 -21.297 1 98 181 ILE A CA 1
ATOM 1423 C C . ILE A 1 181 ? -2.121 -20.562 -20.141 1 98 181 ILE A C 1
ATOM 1425 O O . ILE A 1 181 ? -1.455 -19.594 -19.766 1 98 181 ILE A O 1
ATOM 1429 N N . GLY A 1 182 ? -3.305 -20.844 -19.672 1 98.5 182 GLY A N 1
ATOM 1430 C CA . GLY A 1 182 ? -3.877 -20.125 -18.547 1 98.5 182 GLY A CA 1
ATOM 1431 C C . GLY A 1 182 ? -4.227 -21.016 -17.375 1 98.5 182 GLY A C 1
ATOM 1432 O O . GLY A 1 182 ? -4.141 -22.25 -17.484 1 98.5 182 GLY A O 1
ATOM 1433 N N . ILE A 1 183 ? -4.488 -20.422 -16.266 1 98.75 183 ILE A N 1
ATOM 1434 C CA . ILE A 1 183 ? -4.906 -21.172 -15.07 1 98.75 183 ILE A CA 1
ATOM 1435 C C . ILE A 1 183 ? -6.422 -21.078 -14.914 1 98.75 183 ILE A C 1
ATOM 1437 O O . ILE A 1 183 ? -7.031 -20.062 -15.25 1 98.75 183 ILE A O 1
ATOM 1441 N N . ALA A 1 184 ? -6.988 -22.156 -14.461 1 98.31 184 ALA A N 1
ATOM 1442 C CA . ALA A 1 184 ? -8.414 -22.219 -14.156 1 98.31 184 ALA A CA 1
ATOM 1443 C C . ALA A 1 184 ? -8.719 -23.328 -13.164 1 98.31 184 ALA A C 1
ATOM 1445 O O . ALA A 1 184 ? -7.809 -24.016 -12.688 1 98.31 184 ALA A O 1
ATOM 1446 N N . GLY A 1 185 ? -10.016 -23.438 -12.781 1 98.06 185 GLY A N 1
ATOM 1447 C CA . GLY A 1 185 ? -10.438 -24.453 -11.836 1 98.06 185 GLY A CA 1
ATOM 1448 C C . GLY A 1 185 ? -10.531 -25.844 -12.453 1 98.06 185 GLY A C 1
ATOM 1449 O O . GLY A 1 185 ? -10.641 -26.828 -11.734 1 98.06 185 GLY A O 1
ATOM 1450 N N . GLU A 1 186 ? -10.5 -25.844 -13.773 1 97.62 186 GLU A N 1
ATOM 1451 C CA . GLU A 1 186 ? -10.539 -27.109 -14.508 1 97.62 186 GLU A CA 1
ATOM 1452 C C . GLU A 1 186 ? -9.656 -27.047 -15.75 1 97.62 186 GLU A C 1
ATOM 1454 O O . GLU A 1 186 ? -9.469 -25.984 -16.328 1 97.62 186 GLU A O 1
ATOM 1459 N N . THR A 1 187 ? -9.094 -28.172 -15.992 1 97.62 187 THR A N 1
ATOM 1460 C CA . THR A 1 187 ? -8.305 -28.281 -17.219 1 97.62 187 THR A CA 1
ATOM 1461 C C . THR A 1 187 ? -9.219 -28.438 -18.438 1 97.62 187 THR A C 1
ATOM 1463 O O . THR A 1 187 ? -10 -29.391 -18.5 1 97.62 187 THR A O 1
ATOM 1466 N N . THR A 1 188 ? -9.094 -27.453 -19.297 1 97.38 188 THR A N 1
ATOM 1467 C CA . THR A 1 188 ? -9.992 -27.438 -20.453 1 97.38 188 THR A CA 1
ATOM 1468 C C . THR A 1 188 ? -9.5 -26.453 -21.516 1 97.38 188 THR A C 1
ATOM 1470 O O . THR A 1 188 ? -8.438 -25.844 -21.344 1 97.38 188 THR A O 1
ATOM 1473 N N . VAL A 1 189 ? -10.172 -26.5 -22.656 1 96.94 189 VAL A N 1
ATOM 1474 C CA . VAL A 1 189 ? -10.031 -25.469 -23.672 1 96.94 189 VAL A CA 1
ATOM 1475 C C . VAL A 1 189 ? -11.305 -24.625 -23.734 1 96.94 189 VAL A C 1
ATOM 1477 O O . VAL A 1 189 ? -12.398 -25.172 -23.938 1 96.94 189 VAL A O 1
ATOM 1480 N N . ASN A 1 190 ? -11.07 -23.359 -23.578 1 95.31 190 ASN A N 1
ATOM 1481 C CA . ASN A 1 190 ? -12.297 -22.562 -23.531 1 95.31 190 ASN A CA 1
ATOM 1482 C C . ASN A 1 190 ? -12.758 -22.172 -24.938 1 95.31 190 ASN A C 1
ATOM 1484 O O . ASN A 1 190 ? -12.148 -22.578 -25.922 1 95.31 190 ASN A O 1
ATOM 1488 N N . LYS A 1 191 ? -13.883 -21.375 -25 1 94.75 191 LYS A N 1
ATOM 1489 C CA . LYS A 1 191 ? -14.523 -21.031 -26.266 1 94.75 191 LYS A CA 1
ATOM 1490 C C . LYS A 1 191 ? -13.594 -20.188 -27.141 1 94.75 191 LYS A C 1
ATOM 1492 O O . LYS A 1 191 ? -13.727 -20.172 -28.359 1 94.75 191 LYS A O 1
ATOM 1497 N N . ARG A 1 192 ? -12.617 -19.562 -26.516 1 95 192 ARG A N 1
ATOM 1498 C CA . ARG A 1 192 ? -11.688 -18.719 -27.234 1 95 192 ARG A CA 1
ATOM 1499 C C . ARG A 1 192 ? -10.484 -19.516 -27.734 1 95 192 ARG A C 1
ATOM 1501 O O . ARG A 1 192 ? -9.562 -18.953 -28.328 1 95 192 ARG A O 1
ATOM 1508 N N . GLY A 1 193 ? -10.508 -20.781 -27.453 1 95.81 193 GLY A N 1
ATOM 1509 C CA . GLY A 1 193 ? -9.398 -21.641 -27.828 1 95.81 193 GLY A CA 1
ATOM 1510 C C . GLY A 1 193 ? -8.242 -21.609 -26.859 1 95.81 193 GLY A C 1
ATOM 1511 O O . GLY A 1 193 ? -7.156 -22.094 -27.156 1 95.81 193 GLY A O 1
ATOM 1512 N N . TRP A 1 194 ? -8.375 -20.984 -25.703 1 97.38 194 TRP A N 1
ATOM 1513 C CA . TRP A 1 194 ? -7.32 -20.906 -24.703 1 97.38 194 TRP A CA 1
ATOM 1514 C C . TRP A 1 194 ? -7.16 -22.234 -23.969 1 97.38 194 TRP A C 1
ATOM 1516 O O . TRP A 1 194 ? -8.148 -22.828 -23.531 1 97.38 194 TRP A O 1
ATOM 1526 N N . LYS A 1 195 ? -6.004 -22.719 -23.984 1 97.44 195 LYS A N 1
ATOM 1527 C CA . LYS A 1 195 ? -5.707 -23.891 -23.156 1 97.44 195 LYS A CA 1
ATOM 1528 C C . LYS A 1 195 ? -5.594 -23.5 -21.688 1 97.44 195 LYS A C 1
ATOM 1530 O O . LYS A 1 195 ? -4.707 -22.734 -21.297 1 97.44 195 LYS A O 1
ATOM 1535 N N . LEU A 1 196 ? -6.445 -23.984 -20.875 1 98.25 196 LEU A N 1
ATOM 1536 C CA . LEU A 1 196 ? -6.488 -23.703 -19.438 1 98.25 196 LEU A CA 1
ATOM 1537 C C . LEU A 1 196 ? -6.176 -24.953 -18.625 1 98.25 196 LEU A C 1
ATOM 1539 O O . LEU A 1 196 ? -6.605 -26.047 -18.969 1 98.25 196 LEU A O 1
ATOM 1543 N N . TYR A 1 197 ? -5.441 -24.812 -17.562 1 98.44 197 TYR A N 1
ATOM 1544 C CA . TYR A 1 197 ? -5.051 -25.906 -16.688 1 98.44 197 TYR A CA 1
ATOM 1545 C C . TYR A 1 197 ? -5.297 -25.562 -15.227 1 98.44 197 TYR A C 1
ATOM 1547 O O . TYR A 1 197 ? -5.25 -24.391 -14.844 1 98.44 197 TYR A O 1
ATOM 1555 N N . THR A 1 198 ? -5.594 -26.609 -14.438 1 98.56 198 THR A N 1
ATOM 1556 C CA . THR A 1 198 ? -5.555 -26.406 -12.992 1 98.56 198 THR A CA 1
ATOM 1557 C C . THR A 1 198 ? -4.121 -26.219 -12.508 1 98.56 198 THR A C 1
ATOM 1559 O O . THR A 1 198 ? -3.17 -26.547 -13.219 1 98.56 198 THR A O 1
ATOM 1562 N N . PHE A 1 199 ? -4.012 -25.625 -11.367 1 98.31 199 PHE A N 1
ATOM 1563 C CA . PHE A 1 199 ? -2.691 -25.453 -10.766 1 98.31 199 PHE A CA 1
ATOM 1564 C C . PHE A 1 199 ? -1.979 -26.797 -10.641 1 98.31 199 PHE A C 1
ATOM 1566 O O . PHE A 1 199 ? -0.794 -26.906 -10.961 1 98.31 199 PHE A O 1
ATOM 1573 N N . SER A 1 200 ? -2.699 -27.859 -10.242 1 98 200 SER A N 1
ATOM 1574 C CA . SER A 1 200 ? -2.143 -29.203 -10.102 1 98 200 SER A CA 1
ATOM 1575 C C . SER A 1 200 ? -1.584 -29.719 -11.43 1 98 200 SER A C 1
ATOM 1577 O O . SER A 1 200 ? -0.481 -30.266 -11.469 1 98 200 SER A O 1
ATOM 1579 N N . ASP A 1 201 ? -2.354 -29.5 -12.398 1 97.75 201 ASP A N 1
ATOM 1580 C CA . ASP A 1 201 ? -1.948 -30.016 -13.695 1 97.75 201 ASP A CA 1
ATOM 1581 C C . ASP A 1 201 ? -0.745 -29.25 -14.242 1 97.75 201 ASP A C 1
ATOM 1583 O O . ASP A 1 201 ? 0.103 -29.828 -14.93 1 97.75 201 ASP A O 1
ATOM 1587 N N . ILE A 1 202 ? -0.666 -28 -13.945 1 97.31 202 ILE A N 1
ATOM 1588 C CA . ILE A 1 202 ? 0.486 -27.203 -14.375 1 97.31 202 ILE A CA 1
ATOM 1589 C C . ILE A 1 202 ? 1.74 -27.688 -13.648 1 97.31 202 ILE A C 1
ATOM 1591 O O . ILE A 1 202 ? 2.789 -27.875 -14.273 1 97.31 202 ILE A O 1
ATOM 1595 N N . ARG A 1 203 ? 1.653 -27.922 -12.352 1 95.81 203 ARG A N 1
ATOM 1596 C CA . ARG A 1 203 ? 2.799 -28.438 -11.609 1 95.81 203 ARG A CA 1
ATOM 1597 C C . ARG A 1 203 ? 3.244 -29.781 -12.156 1 95.81 203 ARG A C 1
ATOM 1599 O O . ARG A 1 203 ? 4.441 -30.047 -12.258 1 95.81 203 ARG A O 1
ATOM 1606 N N . LYS A 1 204 ? 2.275 -30.594 -12.469 1 94.25 204 LYS A N 1
ATOM 1607 C CA . LYS A 1 204 ? 2.594 -31.891 -13.07 1 94.25 204 LYS A CA 1
ATOM 1608 C C . LYS A 1 204 ? 3.281 -31.719 -14.422 1 94.25 204 LYS A C 1
ATOM 1610 O O . LYS A 1 204 ? 4.305 -32.344 -14.688 1 94.25 204 LYS A O 1
ATOM 1615 N N . LEU A 1 205 ? 2.646 -30.875 -15.203 1 92.44 205 LEU A N 1
ATOM 1616 C CA . LEU A 1 205 ? 3.168 -30.594 -16.531 1 92.44 205 LEU A CA 1
ATOM 1617 C C . LEU A 1 205 ? 4.621 -30.141 -16.469 1 92.44 205 LEU A C 1
ATOM 1619 O O . LEU A 1 205 ? 5.434 -30.516 -17.328 1 92.44 205 LEU A O 1
ATOM 1623 N N . LEU A 1 206 ? 4.984 -29.375 -15.453 1 93.88 206 LEU A N 1
ATOM 1624 C CA . LEU A 1 206 ? 6.305 -28.766 -15.367 1 93.88 206 LEU A CA 1
ATOM 1625 C C . LEU A 1 206 ? 7.242 -29.609 -14.516 1 93.88 206 LEU A C 1
ATOM 1627 O O . LEU A 1 206 ? 8.422 -29.266 -14.359 1 93.88 206 LEU A O 1
ATOM 1631 N N . GLY A 1 207 ? 6.711 -30.719 -13.898 1 90.69 207 GLY A N 1
ATOM 1632 C CA . GLY A 1 207 ? 7.516 -31.562 -13.031 1 90.69 207 GLY A CA 1
ATOM 1633 C C . GLY A 1 207 ? 7.797 -30.938 -11.68 1 90.69 207 GLY A C 1
ATOM 1634 O O . GLY A 1 207 ? 8.867 -31.141 -11.102 1 90.69 207 GLY A O 1
ATOM 1635 N N . HIS A 1 208 ? 6.883 -30.094 -11.211 1 92.75 208 HIS A N 1
ATOM 1636 C CA . HIS A 1 208 ? 7.082 -29.359 -9.969 1 92.75 208 HIS A CA 1
ATOM 1637 C C . HIS A 1 208 ? 6.203 -29.906 -8.852 1 92.75 208 HIS A C 1
ATOM 1639 O O . HIS A 1 208 ? 5.918 -29.203 -7.875 1 92.75 208 HIS A O 1
ATOM 1645 N N . VAL A 1 209 ? 5.734 -31.125 -8.875 1 90.31 209 VAL A N 1
ATOM 1646 C CA . VAL A 1 209 ? 4.754 -31.703 -7.957 1 90.31 209 VAL A CA 1
ATOM 1647 C C . VAL A 1 209 ? 5.324 -31.719 -6.539 1 90.31 209 VAL A C 1
ATOM 1649 O O . VAL A 1 209 ? 4.602 -31.469 -5.57 1 90.31 209 VAL A O 1
ATOM 1652 N N . ASN A 1 210 ? 6.633 -31.906 -6.375 1 88.25 210 ASN A N 1
ATOM 1653 C CA . ASN A 1 210 ? 7.227 -31.984 -5.047 1 88.25 210 ASN A CA 1
ATOM 1654 C C . ASN A 1 210 ? 8.023 -30.734 -4.711 1 88.25 210 ASN A C 1
ATOM 1656 O O . ASN A 1 210 ? 8.727 -30.688 -3.697 1 88.25 210 ASN A O 1
ATOM 1660 N N . ALA A 1 211 ? 7.891 -29.781 -5.566 1 88.12 211 ALA A N 1
ATOM 1661 C CA . ALA A 1 211 ? 8.672 -28.562 -5.355 1 88.12 211 ALA A CA 1
ATOM 1662 C C . ALA A 1 211 ? 7.855 -27.516 -4.602 1 88.12 211 ALA A C 1
ATOM 1664 O O . ALA A 1 211 ? 6.633 -27.453 -4.742 1 88.12 211 ALA A O 1
ATOM 1665 N N . THR A 1 212 ? 8.594 -26.766 -3.838 1 89.56 212 THR A N 1
ATOM 1666 C CA . THR A 1 212 ? 7.996 -25.578 -3.25 1 89.56 212 THR A CA 1
ATOM 1667 C C . THR A 1 212 ? 8.086 -24.391 -4.215 1 89.56 212 THR A C 1
ATOM 1669 O O . THR A 1 212 ? 9.133 -24.141 -4.805 1 89.56 212 THR A O 1
ATOM 1672 N N . ILE A 1 213 ? 7.016 -23.766 -4.434 1 95.62 213 ILE A N 1
ATOM 1673 C CA . ILE A 1 213 ? 6.988 -22.547 -5.234 1 95.62 213 ILE A CA 1
ATOM 1674 C C . ILE A 1 213 ? 7.148 -21.328 -4.332 1 95.62 213 ILE A C 1
ATOM 1676 O O . ILE A 1 213 ? 6.387 -21.141 -3.379 1 95.62 213 ILE A O 1
ATOM 1680 N N . ASP A 1 214 ? 8.094 -20.484 -4.59 1 96.44 214 ASP A N 1
ATOM 1681 C CA . ASP A 1 214 ? 8.414 -19.375 -3.695 1 96.44 214 ASP A CA 1
ATOM 1682 C C . ASP A 1 214 ? 7.371 -18.266 -3.805 1 96.44 214 ASP A C 1
ATOM 1684 O O . ASP A 1 214 ? 6.961 -17.703 -2.797 1 96.44 214 ASP A O 1
ATOM 1688 N N . VAL A 1 215 ? 6.984 -17.969 -5.027 1 98.38 215 VAL A N 1
ATOM 1689 C CA . VAL A 1 215 ? 6 -16.906 -5.273 1 98.38 215 VAL A CA 1
ATOM 1690 C C . VAL A 1 215 ? 5.035 -17.359 -6.371 1 98.38 215 VAL A C 1
ATOM 1692 O O . VAL A 1 215 ? 5.457 -17.906 -7.391 1 98.38 215 VAL A O 1
ATOM 1695 N N . VAL A 1 216 ? 3.822 -17.156 -6.109 1 98.75 216 VAL A N 1
ATOM 1696 C CA . VAL A 1 216 ? 2.797 -17.297 -7.137 1 98.75 216 VAL A CA 1
ATOM 1697 C C . VAL A 1 216 ? 2.096 -15.961 -7.367 1 98.75 216 VAL A C 1
ATOM 1699 O O . VAL A 1 216 ? 1.544 -15.375 -6.434 1 98.75 216 VAL A O 1
ATOM 1702 N N . LYS A 1 217 ? 2.174 -15.461 -8.547 1 98.88 217 LYS A N 1
ATOM 1703 C CA . LYS A 1 217 ? 1.448 -14.266 -8.961 1 98.88 217 LYS A CA 1
ATOM 1704 C C . LYS A 1 217 ? 0.258 -14.625 -9.852 1 98.88 217 LYS A C 1
ATOM 1706 O O . LYS A 1 217 ? 0.403 -15.367 -10.82 1 98.88 217 LYS A O 1
ATOM 1711 N N . ILE A 1 218 ? -0.931 -14.133 -9.508 1 98.75 218 ILE A N 1
ATOM 1712 C CA . ILE A 1 218 ? -2.137 -14.414 -10.281 1 98.75 218 ILE A CA 1
ATOM 1713 C C . ILE A 1 218 ? -2.857 -13.109 -10.602 1 98.75 218 ILE A C 1
ATOM 1715 O O . ILE A 1 218 ? -3.422 -12.469 -9.711 1 98.75 218 ILE A O 1
ATOM 1719 N N . ASP A 1 219 ? -2.855 -12.711 -11.766 1 98.12 219 ASP A N 1
ATOM 1720 C CA . ASP A 1 219 ? -3.609 -11.594 -12.328 1 98.12 219 ASP A CA 1
ATOM 1721 C C . ASP A 1 219 ? -4.262 -11.984 -13.656 1 98.12 219 ASP A C 1
ATOM 1723 O O . ASP A 1 219 ? -3.738 -11.68 -14.727 1 98.12 219 ASP A O 1
ATOM 1727 N N . VAL A 1 220 ? -5.516 -12.664 -13.602 1 97.5 220 VAL A N 1
ATOM 1728 C CA . VAL A 1 220 ? -6.016 -13.375 -14.766 1 97.5 220 VAL A CA 1
ATOM 1729 C C . VAL A 1 220 ? -7.465 -12.977 -15.039 1 97.5 220 VAL A C 1
ATOM 1731 O O . VAL A 1 220 ? -8.234 -13.758 -15.609 1 97.5 220 VAL A O 1
ATOM 1734 N N . GLU A 1 221 ? -7.953 -11.914 -14.758 1 93.88 221 GLU A N 1
ATOM 1735 C CA . GLU A 1 221 ? -9.188 -11.227 -15.133 1 93.88 221 GLU A CA 1
ATOM 1736 C C . GLU A 1 221 ? -10.406 -12.094 -14.844 1 93.88 221 GLU A C 1
ATOM 1738 O O . GLU A 1 221 ? -11.258 -12.281 -15.711 1 93.88 221 GLU A O 1
ATOM 1743 N N . GLY A 1 222 ? -10.43 -12.789 -13.789 1 94.56 222 GLY A N 1
ATOM 1744 C CA . GLY A 1 222 ? -11.633 -13.484 -13.359 1 94.56 222 GLY A CA 1
ATOM 1745 C C . GLY A 1 222 ? -11.398 -14.953 -13.039 1 94.56 222 GLY A C 1
ATOM 1746 O O . GLY A 1 222 ? -12.094 -15.531 -12.203 1 94.56 222 GLY A O 1
ATOM 1747 N N . ALA A 1 223 ? -10.492 -15.617 -13.703 1 96.75 223 ALA A N 1
ATOM 1748 C CA . ALA A 1 223 ? -10.242 -17.047 -13.523 1 96.75 223 ALA A CA 1
ATOM 1749 C C . ALA A 1 223 ? -9.625 -17.328 -12.156 1 96.75 223 ALA A C 1
ATOM 1751 O O . ALA A 1 223 ? -9.516 -18.484 -11.75 1 96.75 223 ALA A O 1
ATOM 1752 N N . GLU A 1 224 ? -9.25 -16.281 -11.375 1 97.94 224 GLU A N 1
ATOM 1753 C CA . GLU A 1 224 ? -8.641 -16.484 -10.062 1 97.94 224 GLU A CA 1
ATOM 1754 C C . GLU A 1 224 ? -9.609 -17.156 -9.102 1 97.94 224 GLU A C 1
ATOM 1756 O O . GLU A 1 224 ? -9.203 -17.953 -8.242 1 97.94 224 GLU A O 1
ATOM 1761 N N . TRP A 1 225 ? -10.852 -16.969 -9.297 1 97.56 225 TRP A N 1
ATOM 1762 C CA . TRP A 1 225 ? -11.828 -17.484 -8.352 1 97.56 225 TRP A CA 1
ATOM 1763 C C . TRP A 1 225 ? -11.906 -19.016 -8.43 1 97.56 225 TRP A C 1
ATOM 1765 O O . TRP A 1 225 ? -11.773 -19.703 -7.418 1 97.56 225 TRP A O 1
ATOM 1775 N N . SER A 1 226 ? -12.117 -19.5 -9.648 1 97.62 226 SER A N 1
ATOM 1776 C CA . SER A 1 226 ? -12.172 -20.953 -9.805 1 97.62 226 SER A CA 1
ATOM 1777 C C . SER A 1 226 ? -10.812 -21.594 -9.523 1 97.62 226 SER A C 1
ATOM 1779 O O . SER A 1 226 ? -10.734 -22.703 -9 1 97.62 226 SER A O 1
ATOM 1781 N N . SER A 1 227 ? -9.75 -20.922 -9.875 1 98.44 227 SER A N 1
ATOM 1782 C CA . SER A 1 227 ? -8.406 -21.438 -9.641 1 98.44 227 SER A CA 1
ATOM 1783 C C . SER A 1 227 ? -8.125 -21.578 -8.148 1 98.44 227 SER A C 1
ATOM 1785 O O . SER A 1 227 ? -7.57 -22.578 -7.703 1 98.44 227 SER A O 1
ATOM 1787 N N . LEU A 1 228 ? -8.508 -20.562 -7.359 1 98.44 228 LEU A N 1
ATOM 1788 C CA . LEU A 1 228 ? -8.281 -20.578 -5.918 1 98.44 228 LEU A CA 1
ATOM 1789 C C . LEU A 1 228 ? -9.078 -21.703 -5.258 1 98.44 228 LEU A C 1
ATOM 1791 O O . LEU A 1 228 ? -8.586 -22.375 -4.344 1 98.44 228 LEU A O 1
ATOM 1795 N N . LYS A 1 229 ? -10.281 -21.891 -5.746 1 98 229 LYS A N 1
ATOM 1796 C CA . LYS A 1 229 ? -11.078 -23 -5.227 1 98 229 LYS A CA 1
ATOM 1797 C C . LYS A 1 229 ? -10.367 -24.328 -5.434 1 98 229 LYS A C 1
ATOM 1799 O O . LYS A 1 229 ? -10.289 -25.141 -4.516 1 98 229 LYS A O 1
ATOM 1804 N N . HIS A 1 230 ? -9.891 -24.5 -6.602 1 98.38 230 HIS A N 1
ATOM 1805 C CA . HIS A 1 230 ? -9.148 -25.719 -6.895 1 98.38 230 HIS A CA 1
ATOM 1806 C C . HIS A 1 230 ? -7.902 -25.844 -6.016 1 98.38 230 HIS A C 1
ATOM 1808 O O . HIS A 1 230 ? -7.633 -26.906 -5.457 1 98.38 230 HIS A O 1
ATOM 1814 N N . MET A 1 231 ? -7.148 -24.797 -5.906 1 98.25 231 MET A N 1
ATOM 1815 C CA . MET A 1 231 ? -5.891 -24.797 -5.168 1 98.25 231 MET A CA 1
ATOM 1816 C C . MET A 1 231 ? -6.121 -25.156 -3.705 1 98.25 231 MET A C 1
ATOM 1818 O O . MET A 1 231 ? -5.328 -25.891 -3.107 1 98.25 231 MET A O 1
ATOM 1822 N N . VAL A 1 232 ? -7.16 -24.641 -3.145 1 98.12 232 VAL A N 1
ATOM 1823 C CA . VAL A 1 232 ? -7.477 -24.922 -1.748 1 98.12 232 VAL A CA 1
ATOM 1824 C C . VAL A 1 232 ? -7.957 -26.359 -1.609 1 98.12 232 VAL A C 1
ATOM 1826 O O . VAL A 1 232 ? -7.473 -27.109 -0.756 1 98.12 232 VAL A O 1
ATOM 1829 N N . ALA A 1 233 ? -8.883 -26.781 -2.467 1 97.94 233 ALA A N 1
ATOM 1830 C CA . ALA A 1 233 ? -9.477 -28.125 -2.393 1 97.94 233 ALA A CA 1
ATOM 1831 C C . ALA A 1 233 ? -8.422 -29.203 -2.615 1 97.94 233 ALA A C 1
ATOM 1833 O O . ALA A 1 233 ? -8.469 -30.266 -1.984 1 97.94 233 ALA A O 1
ATOM 1834 N N . SER A 1 234 ? -7.508 -28.969 -3.508 1 97.62 234 SER A N 1
ATOM 1835 C CA . SER A 1 234 ? -6.484 -29.953 -3.844 1 97.62 234 SER A CA 1
ATOM 1836 C C . SER A 1 234 ? -5.336 -29.922 -2.84 1 97.62 234 SER A C 1
ATOM 1838 O O . SER A 1 234 ? -4.508 -30.828 -2.812 1 97.62 234 SER A O 1
ATOM 1840 N N . GLY A 1 235 ? -5.262 -28.844 -2.047 1 96.94 235 GLY A N 1
ATOM 1841 C CA . GLY A 1 235 ? -4.164 -28.688 -1.102 1 96.94 235 GLY A CA 1
ATOM 1842 C C . GLY A 1 235 ? -2.938 -28.047 -1.714 1 96.94 235 GLY A C 1
ATOM 1843 O O . GLY A 1 235 ? -1.943 -27.812 -1.023 1 96.94 235 GLY A O 1
ATOM 1844 N N . GLU A 1 236 ? -3.031 -27.656 -2.998 1 96.38 236 GLU A N 1
ATOM 1845 C CA . GLU A 1 236 ? -1.899 -27.078 -3.711 1 96.38 236 GLU A CA 1
ATOM 1846 C C . GLU A 1 236 ? -1.466 -25.75 -3.074 1 96.38 236 GLU A C 1
ATOM 1848 O O . GLU A 1 236 ? -0.286 -25.406 -3.111 1 96.38 236 GLU A O 1
ATOM 1853 N N . ILE A 1 237 ? -2.357 -25.047 -2.471 1 96.06 237 ILE A N 1
ATOM 1854 C CA . ILE A 1 237 ? -2.139 -23.703 -1.943 1 96.06 237 ILE A CA 1
ATOM 1855 C C . ILE A 1 237 ? -1.115 -23.766 -0.811 1 96.06 237 ILE A C 1
ATOM 1857 O O . ILE A 1 237 ? -0.518 -22.75 -0.458 1 96.06 237 ILE A O 1
ATOM 1861 N N . LYS A 1 238 ? -0.862 -24.906 -0.242 1 93.19 238 LYS A N 1
ATOM 1862 C CA . LYS A 1 238 ? 0.055 -25.078 0.883 1 93.19 238 LYS A CA 1
ATOM 1863 C C . LYS A 1 238 ? 1.505 -25.125 0.408 1 93.19 238 LYS A C 1
ATOM 1865 O O . LYS A 1 238 ? 2.432 -25.078 1.22 1 93.19 238 LYS A O 1
ATOM 1870 N N . HIS A 1 239 ? 1.705 -25.141 -0.901 1 91.12 239 HIS A N 1
ATOM 1871 C CA . HIS A 1 239 ? 3.043 -25.375 -1.432 1 91.12 239 HIS A CA 1
ATOM 1872 C C . HIS A 1 239 ? 3.689 -24.078 -1.902 1 91.12 239 HIS A C 1
ATOM 1874 O O . HIS A 1 239 ? 4.719 -24.094 -2.582 1 91.12 239 HIS A O 1
ATOM 1880 N N . PHE A 1 240 ? 3.141 -22.938 -1.634 1 91.81 240 PHE A N 1
ATOM 1881 C CA . PHE A 1 240 ? 3.838 -21.703 -1.961 1 91.81 240 PHE A CA 1
ATOM 1882 C C . PHE A 1 240 ? 3.744 -20.703 -0.811 1 91.81 240 PHE A C 1
ATOM 1884 O O . PHE A 1 240 ? 2.803 -20.75 -0.017 1 91.81 240 PHE A O 1
ATOM 1891 N N . LYS A 1 241 ? 4.738 -19.906 -0.688 1 94.38 241 LYS A N 1
ATOM 1892 C CA . LYS A 1 241 ? 4.984 -19.062 0.472 1 94.38 241 LYS A CA 1
ATOM 1893 C C . LYS A 1 241 ? 4.328 -17.688 0.303 1 94.38 241 LYS A C 1
ATOM 1895 O O . LYS A 1 241 ? 3.863 -17.094 1.277 1 94.38 241 LYS A O 1
ATOM 1900 N N . GLN A 1 242 ? 4.449 -17.203 -0.946 1 98.12 242 GLN A N 1
ATOM 1901 C CA . GLN A 1 242 ? 3.863 -15.898 -1.229 1 98.12 242 GLN A CA 1
ATOM 1902 C C . GLN A 1 242 ? 2.85 -15.984 -2.365 1 98.12 242 GLN A C 1
ATOM 1904 O O . GLN A 1 242 ? 3.088 -16.656 -3.367 1 98.12 242 GLN A O 1
ATOM 1909 N N . LEU A 1 243 ? 1.706 -15.398 -2.137 1 98.62 243 LEU A N 1
ATOM 1910 C CA . LEU A 1 243 ? 0.647 -15.312 -3.137 1 98.62 243 LEU A CA 1
ATOM 1911 C C . LEU A 1 243 ? 0.325 -13.859 -3.457 1 98.62 243 LEU A C 1
ATOM 1913 O O . LEU A 1 243 ? -0.162 -13.117 -2.598 1 98.62 243 LEU A O 1
ATOM 1917 N N . LEU A 1 244 ? 0.692 -13.414 -4.648 1 98.62 244 LEU A N 1
ATOM 1918 C CA . LEU A 1 244 ? 0.356 -12.109 -5.199 1 98.62 244 LEU A CA 1
ATOM 1919 C C . LEU A 1 244 ? -0.855 -12.203 -6.121 1 98.62 244 LEU A C 1
ATOM 1921 O O . LEU A 1 244 ? -0.771 -12.781 -7.207 1 98.62 244 LEU A O 1
ATOM 1925 N N . LEU A 1 245 ? -1.943 -11.609 -5.695 1 98.5 245 LEU A N 1
ATOM 1926 C CA . LEU A 1 245 ? -3.217 -11.953 -6.316 1 98.5 245 LEU A CA 1
ATOM 1927 C C . LEU A 1 245 ? -4.043 -10.703 -6.594 1 98.5 245 LEU A C 1
ATOM 1929 O O . LEU A 1 245 ? -4.238 -9.875 -5.707 1 98.5 245 LEU A O 1
ATOM 1933 N N . GLU A 1 246 ? -4.48 -10.578 -7.832 1 98.06 246 GLU A N 1
ATOM 1934 C CA . GLU A 1 246 ? -5.508 -9.57 -8.094 1 98.06 246 GLU A CA 1
ATOM 1935 C C . GLU A 1 246 ? -6.906 -10.172 -8 1 98.06 246 GLU A C 1
ATOM 1937 O O . GLU A 1 246 ? -7.266 -11.047 -8.797 1 98.06 246 GLU A O 1
ATOM 1942 N N . TYR A 1 247 ? -7.699 -9.75 -7.031 1 97.62 247 TYR A N 1
ATOM 1943 C CA . TYR A 1 247 ? -9.109 -10.102 -6.949 1 97.62 247 TYR A CA 1
ATOM 1944 C C . TYR A 1 247 ? -9.961 -9.164 -7.805 1 97.62 247 TYR A C 1
ATOM 1946 O O . TYR A 1 247 ? -9.961 -7.949 -7.59 1 97.62 247 TYR A O 1
ATOM 1954 N N . HIS A 1 248 ? -10.656 -9.719 -8.789 1 96.19 248 HIS A N 1
ATOM 1955 C CA . HIS A 1 248 ? -11.656 -8.969 -9.531 1 96.19 248 HIS A CA 1
ATOM 1956 C C . HIS A 1 248 ? -13.031 -9.086 -8.875 1 96.19 248 HIS A C 1
ATOM 1958 O O . HIS A 1 248 ? -13.695 -10.109 -9 1 96.19 248 HIS A O 1
ATOM 1964 N N . VAL A 1 249 ? -13.469 -7.988 -8.227 1 94.75 249 VAL A N 1
ATOM 1965 C CA . VAL A 1 249 ? -14.648 -8.078 -7.371 1 94.75 249 VAL A CA 1
ATOM 1966 C C . VAL A 1 249 ? -15.797 -7.285 -7.984 1 94.75 249 VAL A C 1
ATOM 1968 O O . VAL A 1 249 ? -16.578 -6.645 -7.27 1 94.75 249 VAL A O 1
ATOM 1971 N N . ALA A 1 250 ? -15.961 -7.309 -9.266 1 86.75 250 ALA A N 1
ATOM 1972 C CA . ALA A 1 250 ? -17.062 -6.629 -9.93 1 86.75 250 ALA A CA 1
ATOM 1973 C C . ALA A 1 250 ? -18.406 -7.23 -9.508 1 86.75 250 ALA A C 1
ATOM 1975 O O . ALA A 1 250 ? -19.391 -6.512 -9.352 1 86.75 250 ALA A O 1
ATOM 1976 N N . THR A 1 251 ? -18.469 -8.5 -9.359 1 85.06 251 THR A N 1
ATOM 1977 C CA . THR A 1 251 ? -19.641 -9.211 -8.844 1 85.06 251 THR A CA 1
ATOM 1978 C C . THR A 1 251 ? -19.281 -9.992 -7.582 1 85.06 251 THR A C 1
ATOM 1980 O O . THR A 1 251 ? -18.438 -10.891 -7.621 1 85.06 251 THR A O 1
ATOM 1983 N N . ILE A 1 252 ? -19.828 -9.508 -6.535 1 85.75 252 ILE A N 1
ATOM 1984 C CA . ILE A 1 252 ? -19.531 -10.117 -5.246 1 85.75 252 ILE A CA 1
ATOM 1985 C C . ILE A 1 252 ? -20.719 -10.93 -4.766 1 85.75 252 ILE A C 1
ATOM 1987 O O . ILE A 1 252 ? -21.844 -10.422 -4.699 1 85.75 252 ILE A O 1
ATOM 1991 N N . LYS A 1 253 ? -20.5 -12.172 -4.551 1 89 253 LYS A N 1
ATOM 1992 C CA . LYS A 1 253 ? -21.484 -13.062 -3.928 1 89 253 LYS A CA 1
ATOM 1993 C C . LYS A 1 253 ? -20.875 -13.789 -2.73 1 89 253 LYS A C 1
ATOM 1995 O O . LYS A 1 253 ? -19.688 -13.641 -2.443 1 89 253 LYS A O 1
ATOM 2000 N N . ARG A 1 254 ? -21.688 -14.445 -2.029 1 92.19 254 ARG A N 1
ATOM 2001 C CA . ARG A 1 254 ? -21.25 -15.203 -0.866 1 92.19 254 ARG A CA 1
ATOM 2002 C C . ARG A 1 254 ? -20.125 -16.172 -1.238 1 92.19 254 ARG A C 1
ATOM 2004 O O . ARG A 1 254 ? -19.156 -16.312 -0.495 1 92.19 254 ARG A O 1
ATOM 2011 N N . ASP A 1 255 ? -20.266 -16.75 -2.33 1 93.75 255 ASP A N 1
ATOM 2012 C CA . ASP A 1 255 ? -19.266 -17.703 -2.783 1 93.75 255 ASP A CA 1
ATOM 2013 C C . ASP A 1 255 ? -17.891 -17.047 -2.908 1 93.75 255 ASP A C 1
ATOM 2015 O O . ASP A 1 255 ? -16.859 -17.672 -2.611 1 93.75 255 ASP A O 1
ATOM 2019 N N . SER A 1 256 ? -17.859 -15.844 -3.373 1 94.81 256 SER A N 1
ATOM 2020 C CA . SER A 1 256 ? -16.594 -15.109 -3.488 1 94.81 256 SER A CA 1
ATOM 2021 C C . SER A 1 256 ? -15.945 -14.906 -2.125 1 94.81 256 SER A C 1
ATOM 2023 O O . SER A 1 256 ? -14.734 -15.102 -1.975 1 94.81 256 SER A O 1
ATOM 2025 N N . LEU A 1 257 ? -16.75 -14.523 -1.194 1 96.56 257 LEU A N 1
ATOM 2026 C CA . LEU A 1 257 ? -16.25 -14.305 0.157 1 96.56 257 LEU A CA 1
ATOM 2027 C C . LEU A 1 257 ? -15.742 -15.617 0.764 1 96.56 257 LEU A C 1
ATOM 2029 O O . LEU A 1 257 ? -14.742 -15.625 1.485 1 96.56 257 LEU A O 1
ATOM 2033 N N . GLU A 1 258 ? -16.438 -16.688 0.442 1 96.88 258 GLU A N 1
ATOM 2034 C CA . GLU A 1 258 ? -16.031 -18 0.924 1 96.88 258 GLU A CA 1
ATOM 2035 C C . GLU A 1 258 ? -14.664 -18.391 0.377 1 96.88 258 GLU A C 1
ATOM 2037 O O . GLU A 1 258 ? -13.875 -19.031 1.071 1 96.88 258 GLU A O 1
ATOM 2042 N N . VAL A 1 259 ? -14.414 -18.031 -0.848 1 97.38 259 VAL A N 1
ATOM 2043 C CA . VAL A 1 259 ? -13.117 -18.328 -1.445 1 97.38 259 VAL A CA 1
ATOM 2044 C C . VAL A 1 259 ? -12.023 -17.562 -0.712 1 97.38 259 VAL A C 1
ATOM 2046 O O . VAL A 1 259 ? -10.992 -18.141 -0.342 1 97.38 259 VAL A O 1
ATOM 2049 N N . VAL A 1 260 ? -12.273 -16.281 -0.436 1 97.5 260 VAL A N 1
ATOM 2050 C CA . VAL A 1 260 ? -11.305 -15.461 0.296 1 97.5 260 VAL A CA 1
ATOM 2051 C C . VAL A 1 260 ? -11.062 -16.062 1.679 1 97.5 260 VAL A C 1
ATOM 2053 O O . VAL A 1 260 ? -9.914 -16.203 2.107 1 97.5 260 VAL A O 1
ATOM 2056 N N . GLN A 1 261 ? -12.148 -16.453 2.295 1 97.5 261 GLN A N 1
ATOM 2057 C CA . GLN A 1 261 ? -12.047 -17.078 3.613 1 97.5 261 GLN A CA 1
ATOM 2058 C C . GLN A 1 261 ? -11.227 -18.359 3.559 1 97.5 261 GLN A C 1
ATOM 2060 O O . GLN A 1 261 ? -10.422 -18.625 4.445 1 97.5 261 GLN A O 1
ATOM 2065 N N . SER A 1 262 ? -11.477 -19.141 2.57 1 97.62 262 SER A N 1
ATOM 2066 C CA . SER A 1 262 ? -10.766 -20.406 2.451 1 97.62 262 SER A CA 1
ATOM 2067 C C . SER A 1 262 ? -9.266 -20.203 2.275 1 97.62 262 SER A C 1
ATOM 2069 O O . SER A 1 262 ? -8.461 -20.953 2.814 1 97.62 262 SER A O 1
ATOM 2071 N N . VAL A 1 263 ? -8.852 -19.172 1.505 1 97.62 263 VAL A N 1
ATOM 2072 C CA . VAL A 1 263 ? -7.441 -18.828 1.339 1 97.62 263 VAL A CA 1
ATOM 2073 C C . VAL A 1 263 ? -6.848 -18.422 2.688 1 97.62 263 VAL A C 1
ATOM 2075 O O . VAL A 1 263 ? -5.797 -18.938 3.082 1 97.62 263 VAL A O 1
ATOM 2078 N N . GLU A 1 264 ? -7.562 -17.594 3.377 1 96.44 264 GLU A N 1
ATOM 2079 C CA . GLU A 1 264 ? -7.078 -17.094 4.66 1 96.44 264 GLU A CA 1
ATOM 2080 C C . GLU A 1 264 ? -7.043 -18.203 5.707 1 96.44 264 GLU A C 1
ATOM 2082 O O . GLU A 1 264 ? -6.168 -18.219 6.574 1 96.44 264 GLU A O 1
ATOM 2087 N N . SER A 1 265 ? -7.926 -19.156 5.609 1 96.44 265 SER A N 1
ATOM 2088 C CA . SER A 1 265 ? -7.984 -20.281 6.539 1 96.44 265 SER A CA 1
ATOM 2089 C C . SER A 1 265 ? -6.793 -21.219 6.348 1 96.44 265 SER A C 1
ATOM 2091 O O . SER A 1 265 ? -6.516 -22.062 7.203 1 96.44 265 SER A O 1
ATOM 2093 N N . GLN A 1 266 ? -6.109 -21.094 5.234 1 96.69 266 GLN A N 1
ATOM 2094 C CA . GLN A 1 266 ? -4.922 -21.922 4.992 1 96.69 266 GLN A CA 1
ATOM 2095 C C . GLN A 1 266 ? -3.674 -21.266 5.574 1 96.69 266 GLN A C 1
ATOM 2097 O O . GLN A 1 266 ? -2.557 -21.719 5.332 1 96.69 266 GLN A O 1
ATOM 2102 N N . GLY A 1 267 ? -3.816 -20.156 6.242 1 95.5 267 GLY A N 1
ATOM 2103 C CA . GLY A 1 267 ? -2.699 -19.516 6.918 1 95.5 267 GLY A CA 1
ATOM 2104 C C . GLY A 1 267 ? -2.17 -18.297 6.18 1 95.5 267 GLY A C 1
ATOM 2105 O O . GLY A 1 267 ? -1.187 -17.688 6.602 1 95.5 267 GLY A O 1
ATOM 2106 N N . TYR A 1 268 ? -2.822 -17.922 5.09 1 96.88 268 TYR A N 1
ATOM 2107 C CA . TYR A 1 268 ? -2.381 -16.75 4.332 1 96.88 268 TYR A CA 1
ATOM 2108 C C . TYR A 1 268 ? -2.84 -15.461 5 1 96.88 268 TYR A C 1
ATOM 2110 O O . TYR A 1 268 ? -4.012 -15.328 5.359 1 96.88 268 TYR A O 1
ATOM 2118 N N . LYS A 1 269 ? -1.879 -14.539 5.148 1 95.75 269 LYS A N 1
ATOM 2119 C CA . LYS A 1 269 ? -2.133 -13.234 5.738 1 95.75 269 LYS A CA 1
ATOM 2120 C C . LYS A 1 269 ? -1.68 -12.109 4.805 1 95.75 269 LYS A C 1
ATOM 2122 O O . LYS A 1 269 ? -0.61 -12.195 4.199 1 95.75 269 LYS A O 1
ATOM 2127 N N . LYS A 1 270 ? -2.488 -11.102 4.66 1 95.94 270 LYS A N 1
ATOM 2128 C CA . LYS A 1 270 ? -2.219 -9.992 3.748 1 95.94 270 LYS A CA 1
ATOM 2129 C C . LYS A 1 270 ? -1.203 -9.023 4.352 1 95.94 270 LYS A C 1
ATOM 2131 O O . LYS A 1 270 ? -1.364 -8.57 5.484 1 95.94 270 LYS A O 1
ATOM 2136 N N . PHE A 1 271 ? -0.148 -8.648 3.6 1 93.62 271 PHE A N 1
ATOM 2137 C CA . PHE A 1 271 ? 0.809 -7.68 4.125 1 93.62 271 PHE A CA 1
ATOM 2138 C C . PHE A 1 271 ? 0.749 -6.379 3.336 1 93.62 271 PHE A C 1
ATOM 2140 O O . PHE A 1 271 ? 1.283 -5.355 3.771 1 93.62 271 PHE A O 1
ATOM 2147 N N . TYR A 1 272 ? 0.047 -6.473 2.223 1 93.56 272 TYR A N 1
ATOM 2148 C CA . TYR A 1 272 ? 0.014 -5.293 1.365 1 93.56 272 TYR A CA 1
ATOM 2149 C C . TYR A 1 272 ? -1.103 -5.398 0.333 1 93.56 272 TYR A C 1
ATOM 2151 O O . TYR A 1 272 ? -1.378 -6.484 -0.183 1 93.56 272 TYR A O 1
ATOM 2159 N N . THR A 1 273 ? -1.787 -4.301 0.061 1 93.94 273 THR A N 1
ATOM 2160 C CA . THR A 1 273 ? -2.764 -4.238 -1.021 1 93.94 273 THR A CA 1
ATOM 2161 C C . THR A 1 273 ? -2.6 -2.955 -1.828 1 93.94 273 THR A C 1
ATOM 2163 O O . THR A 1 273 ? -2.49 -1.868 -1.26 1 93.94 273 THR A O 1
ATOM 2166 N N . HIS A 1 274 ? -2.498 -3.152 -3.061 1 91.56 274 HIS A N 1
ATOM 2167 C CA . HIS A 1 274 ? -2.588 -2.037 -3.998 1 91.56 274 HIS A CA 1
ATOM 2168 C C . HIS A 1 274 ? -3.969 -1.965 -4.637 1 91.56 274 HIS A C 1
ATOM 2170 O O . HIS A 1 274 ? -4.445 -2.949 -5.211 1 91.56 274 HIS A O 1
ATOM 2176 N N . LYS A 1 275 ? -4.602 -0.829 -4.488 1 91.56 275 LYS A N 1
ATOM 2177 C CA . LYS A 1 275 ? -5.863 -0.594 -5.184 1 91.56 275 LYS A CA 1
ATOM 2178 C C . LYS A 1 275 ? -5.625 -0.121 -6.613 1 91.56 275 LYS A C 1
ATOM 2180 O O . LYS A 1 275 ? -5.113 0.979 -6.832 1 91.56 275 LYS A O 1
ATOM 2185 N N . ASN A 1 276 ? -5.984 -0.931 -7.586 1 90.31 276 ASN A N 1
ATOM 2186 C CA . ASN A 1 276 ? -5.793 -0.563 -8.984 1 90.31 276 ASN A CA 1
ATOM 2187 C C . ASN A 1 276 ? -6.707 0.592 -9.391 1 90.31 276 ASN A C 1
ATOM 2189 O O . ASN A 1 276 ? -7.93 0.453 -9.383 1 90.31 276 ASN A O 1
ATOM 2193 N N . PRO A 1 277 ? -6.156 1.679 -9.703 1 87.75 277 PRO A N 1
ATOM 2194 C CA . PRO A 1 277 ? -6.988 2.846 -10.016 1 87.75 277 PRO A CA 1
ATOM 2195 C C . PRO A 1 277 ? -7.699 2.727 -11.359 1 87.75 277 PRO A C 1
ATOM 2197 O O . PRO A 1 277 ? -8.594 3.523 -11.664 1 87.75 277 PRO A O 1
ATOM 2200 N N . ALA A 1 278 ? -7.336 1.771 -12.133 1 86.25 278 ALA A N 1
ATOM 2201 C CA . ALA A 1 278 ? -7.914 1.604 -13.461 1 86.25 278 ALA A CA 1
ATOM 2202 C C . ALA A 1 278 ? -9.305 0.983 -13.383 1 86.25 278 ALA A C 1
ATOM 2204 O O . ALA A 1 278 ? -10.031 0.943 -14.375 1 86.25 278 ALA A O 1
ATOM 2205 N N . CYS A 1 279 ? -9.711 0.561 -12.148 1 91.19 279 CYS A N 1
ATOM 2206 C CA . CYS A 1 279 ? -10.992 -0.113 -11.992 1 91.19 279 CYS A CA 1
ATOM 2207 C C . CYS A 1 279 ? -11.82 0.541 -10.891 1 91.19 279 CYS A C 1
ATOM 2209 O O . CYS A 1 279 ? -12.289 -0.139 -9.977 1 91.19 279 CYS A O 1
ATOM 2211 N N . PRO A 1 280 ? -12.016 1.806 -10.961 1 87.81 280 PRO A N 1
ATOM 2212 C CA . PRO A 1 280 ? -12.766 2.459 -9.883 1 87.81 280 PRO A CA 1
ATOM 2213 C C . PRO A 1 280 ? -14.234 2.043 -9.852 1 87.81 280 PRO A C 1
ATOM 2215 O O . PRO A 1 280 ? -14.812 1.72 -10.891 1 87.81 280 PRO A O 1
ATOM 2218 N N . VAL A 1 281 ? -14.82 1.99 -8.688 1 89.44 281 VAL A N 1
ATOM 2219 C CA . VAL A 1 281 ? -16.234 1.674 -8.523 1 89.44 281 VAL A CA 1
ATOM 2220 C C . VAL A 1 281 ? -16.797 2.408 -7.305 1 89.44 281 VAL A C 1
ATOM 2222 O O . VAL A 1 281 ? -16.078 2.637 -6.332 1 89.44 281 VAL A O 1
ATOM 2225 N N . TRP A 1 282 ? -17.984 2.785 -7.445 1 87 282 TRP A N 1
ATOM 2226 C CA . TRP A 1 282 ? -18.703 3.342 -6.301 1 87 282 TRP A CA 1
ATOM 2227 C C . TRP A 1 282 ? -19.562 2.281 -5.629 1 87 282 TRP A C 1
ATOM 2229 O O . TRP A 1 282 ? -20.328 1.578 -6.297 1 87 282 TRP A O 1
ATOM 2239 N N . ILE A 1 283 ? -19.359 2.1 -4.344 1 86.38 283 ILE A N 1
ATOM 2240 C CA . ILE A 1 283 ? -20.156 1.164 -3.547 1 86.38 283 ILE A CA 1
ATOM 2241 C C . ILE A 1 283 ? -21.109 1.935 -2.65 1 86.38 283 ILE A C 1
ATOM 2243 O O . ILE A 1 283 ? -20.688 2.787 -1.864 1 86.38 283 ILE A O 1
ATOM 2247 N N . PRO A 1 284 ? -22.375 1.563 -2.746 1 83.25 284 PRO A N 1
ATOM 2248 C CA . PRO A 1 284 ? -23.312 2.236 -1.851 1 83.25 284 PRO A CA 1
ATOM 2249 C C . PRO A 1 284 ? -22.953 2.061 -0.376 1 83.25 284 PRO A C 1
ATOM 2251 O O . PRO A 1 284 ? -22.516 0.983 0.032 1 83.25 284 PRO A O 1
ATOM 2254 N N . LYS A 1 285 ? -23.047 3.082 0.359 1 85.12 285 LYS A N 1
ATOM 2255 C CA . LYS A 1 285 ? -22.844 3.09 1.805 1 85.12 285 LYS A CA 1
ATOM 2256 C C . LYS A 1 285 ? -21.391 2.779 2.164 1 85.12 285 LYS A C 1
ATOM 2258 O O . LYS A 1 285 ? -21.125 2.129 3.176 1 85.12 285 LYS A O 1
ATOM 2263 N N . PHE A 1 286 ? -20.5 2.898 1.263 1 87.88 286 PHE A N 1
ATOM 2264 C CA . PHE A 1 286 ? -19.062 2.85 1.54 1 87.88 286 PHE A CA 1
ATOM 2265 C C . PHE A 1 286 ? -18.438 4.227 1.37 1 87.88 286 PHE A C 1
ATOM 2267 O O . PHE A 1 286 ? -18.734 4.938 0.408 1 87.88 286 PHE A O 1
ATOM 2274 N N . PRO A 1 287 ? -17.641 4.473 2.467 1 85.44 287 PRO A N 1
ATOM 2275 C CA . PRO A 1 287 ? -17.047 5.801 2.336 1 85.44 287 PRO A CA 1
ATOM 2276 C C . PRO A 1 287 ? -15.992 5.863 1.226 1 85.44 287 PRO A C 1
ATOM 2278 O O . PRO A 1 287 ? -15.086 5.031 1.179 1 85.44 287 PRO A O 1
ATOM 2281 N N . SER A 1 288 ? -16.125 6.652 0.238 1 79.75 288 SER A N 1
ATOM 2282 C CA . SER A 1 288 ? -15.164 6.98 -0.805 1 79.75 288 SER A CA 1
ATOM 2283 C C . SER A 1 288 ? -15.195 5.949 -1.929 1 79.75 288 SER A C 1
ATOM 2285 O O . SER A 1 288 ? -15.789 4.879 -1.782 1 79.75 288 SER A O 1
ATOM 2287 N N . VAL A 1 289 ? -14.547 6.25 -2.938 1 85.06 289 VAL A N 1
ATOM 2288 C CA . VAL A 1 289 ? -14.477 5.41 -4.129 1 85.06 289 VAL A CA 1
ATOM 2289 C C . VAL A 1 289 ? -13.578 4.207 -3.859 1 85.06 289 VAL A C 1
ATOM 2291 O O . VAL A 1 289 ? -12.523 4.336 -3.232 1 85.06 289 VAL A O 1
ATOM 2294 N N . ARG A 1 290 ? -14.117 3.062 -4.293 1 90.25 290 ARG A N 1
ATOM 2295 C CA . ARG A 1 290 ? -13.359 1.821 -4.191 1 90.25 290 ARG A CA 1
ATOM 2296 C C . ARG A 1 290 ? -12.914 1.336 -5.566 1 90.25 290 ARG A C 1
ATOM 2298 O O . ARG A 1 290 ? -12.977 2.082 -6.543 1 90.25 290 ARG A O 1
ATOM 2305 N N . THR A 1 291 ? -12.227 0.181 -5.535 1 92.31 291 THR A N 1
ATOM 2306 C CA . THR A 1 291 ? -11.852 -0.447 -6.797 1 92.31 291 THR A CA 1
ATOM 2307 C C . THR A 1 291 ? -12.477 -1.834 -6.918 1 92.31 291 THR A C 1
ATOM 2309 O O . THR A 1 291 ? -12.766 -2.482 -5.91 1 92.31 291 THR A O 1
ATOM 2312 N N . LYS A 1 292 ? -12.688 -2.23 -8.164 1 93.94 292 LYS A N 1
ATOM 2313 C CA . LYS A 1 292 ? -13.109 -3.607 -8.414 1 93.94 292 LYS A CA 1
ATOM 2314 C C . LYS A 1 292 ? -11.906 -4.527 -8.578 1 93.94 292 LYS A C 1
ATOM 2316 O O . LYS A 1 292 ? -12.062 -5.742 -8.727 1 93.94 292 LYS A O 1
ATOM 2321 N N . CYS A 1 293 ? -10.711 -3.998 -8.531 1 95.81 293 CYS A N 1
ATOM 2322 C CA . CYS A 1 293 ? -9.484 -4.762 -8.727 1 95.81 293 CYS A CA 1
ATOM 2323 C C . CYS A 1 293 ? -8.516 -4.531 -7.578 1 95.81 293 CYS A C 1
ATOM 2325 O O . CYS A 1 293 ? -7.832 -3.504 -7.531 1 95.81 293 CYS A O 1
ATOM 2327 N N . TYR A 1 294 ? -8.484 -5.465 -6.645 1 96.25 294 TYR A N 1
ATOM 2328 C CA . TYR A 1 294 ? -7.555 -5.398 -5.523 1 96.25 294 TYR A CA 1
ATOM 2329 C C . TYR A 1 294 ? -6.34 -6.285 -5.766 1 96.25 294 TYR A C 1
ATOM 2331 O O . TYR A 1 294 ? -6.477 -7.496 -5.957 1 96.25 294 TYR A O 1
ATOM 2339 N N . GLU A 1 295 ? -5.164 -5.668 -5.836 1 97 295 GLU A N 1
ATOM 2340 C CA . GLU A 1 295 ? -3.922 -6.43 -5.879 1 97 295 GLU A CA 1
ATOM 2341 C C . GLU A 1 295 ? -3.414 -6.742 -4.477 1 97 295 GLU A C 1
ATOM 2343 O O . GLU A 1 295 ? -2.717 -5.926 -3.867 1 97 295 GLU A O 1
ATOM 2348 N N . VAL A 1 296 ? -3.736 -7.957 -4.047 1 97.5 296 VAL A N 1
ATOM 2349 C CA . VAL A 1 296 ? -3.506 -8.367 -2.664 1 97.5 296 VAL A CA 1
ATOM 2350 C C . VAL A 1 296 ? -2.244 -9.219 -2.58 1 97.5 296 VAL A C 1
ATOM 2352 O O . VAL A 1 296 ? -2.035 -10.109 -3.404 1 97.5 296 VAL A O 1
ATOM 2355 N N . HIS A 1 297 ? -1.409 -8.906 -1.604 1 97.5 297 HIS A N 1
ATOM 2356 C CA . HIS A 1 297 ? -0.176 -9.648 -1.361 1 97.5 297 HIS A CA 1
ATOM 2357 C C . HIS A 1 297 ? -0.263 -10.453 -0.069 1 97.5 297 HIS A C 1
ATOM 2359 O O . HIS A 1 297 ? -0.388 -9.883 1.017 1 97.5 297 HIS A O 1
ATOM 2365 N N . TYR A 1 298 ? -0.18 -11.797 -0.203 1 97.62 298 TYR A N 1
ATOM 2366 C CA . TYR A 1 298 ? -0.302 -12.711 0.929 1 97.62 298 TYR A CA 1
ATOM 2367 C C . TYR A 1 298 ? 1.042 -13.344 1.266 1 97.62 298 TYR A C 1
ATOM 2369 O O . TYR A 1 298 ? 1.854 -13.602 0.375 1 97.62 298 TYR A O 1
ATOM 2377 N N . LEU A 1 299 ? 1.185 -13.555 2.523 1 97 299 LEU A N 1
ATOM 2378 C CA . LEU A 1 299 ? 2.256 -14.406 3.025 1 97 299 LEU A CA 1
ATOM 2379 C C . LEU A 1 299 ? 1.688 -15.609 3.764 1 97 299 LEU A C 1
ATOM 2381 O O . LEU A 1 299 ? 0.683 -15.5 4.469 1 97 299 LEU A O 1
ATOM 2385 N N . ARG A 1 300 ? 2.303 -16.672 3.537 1 95.88 300 ARG A N 1
ATOM 2386 C CA . ARG A 1 300 ? 2.131 -17.844 4.402 1 95.88 300 ARG A CA 1
ATOM 2387 C C . ARG A 1 300 ? 3.436 -18.188 5.109 1 95.88 300 ARG A C 1
ATOM 2389 O O . ARG A 1 300 ? 4.32 -18.812 4.516 1 95.88 300 ARG A O 1
ATOM 2396 N N . ARG A 1 301 ? 3.561 -17.766 6.316 1 89.69 301 ARG A N 1
ATOM 2397 C CA . ARG A 1 301 ? 4.781 -17.984 7.086 1 89.69 301 ARG A CA 1
ATOM 2398 C C . ARG A 1 301 ? 4.785 -19.359 7.738 1 89.69 301 ARG A C 1
ATOM 2400 O O . ARG A 1 301 ? 3.73 -19.891 8.086 1 89.69 301 ARG A O 1
ATOM 2407 N N . PRO A 1 302 ? 5.953 -20.031 7.906 1 78.62 302 PRO A N 1
ATOM 2408 C CA . PRO A 1 302 ? 6.047 -21.359 8.531 1 78.62 302 PRO A CA 1
ATOM 2409 C C . PRO A 1 302 ? 5.656 -21.344 10.008 1 78.62 302 PRO A C 1
ATOM 2411 O O . PRO A 1 302 ? 5.77 -20.312 10.672 1 78.62 302 PRO A O 1
ATOM 2414 N N . MET B 1 1 ? -55.562 -45.062 -68.375 1 23.25 1 MET B N 1
ATOM 2415 C CA . MET B 1 1 ? -55.375 -45.5 -67 1 23.25 1 MET B CA 1
ATOM 2416 C C . MET B 1 1 ? -53.875 -45.562 -66.625 1 23.25 1 MET B C 1
ATOM 2418 O O . MET B 1 1 ? -53.5 -45.969 -65.562 1 23.25 1 MET B O 1
ATOM 2422 N N . SER B 1 2 ? -53.031 -45.562 -67.688 1 24.58 2 SER B N 1
ATOM 2423 C CA . SER B 1 2 ? -51.656 -46.062 -67.438 1 24.58 2 SER B CA 1
ATOM 2424 C C . SER B 1 2 ? -50.844 -45.094 -66.625 1 24.58 2 SER B C 1
ATOM 2426 O O . SER B 1 2 ? -50.688 -43.938 -66.938 1 24.58 2 SER B O 1
ATOM 2428 N N . GLY B 1 3 ? -50.969 -45.219 -65.312 1 21.41 3 GLY B N 1
ATOM 2429 C CA . GLY B 1 3 ? -50.5 -44.438 -64.125 1 21.41 3 GLY B CA 1
ATOM 2430 C C . GLY B 1 3 ? -49 -44.469 -64 1 21.41 3 GLY B C 1
ATOM 2431 O O . GLY B 1 3 ? -48.406 -45.531 -63.781 1 21.41 3 GLY B O 1
ATOM 2432 N N . LYS B 1 4 ? -48.219 -43.719 -64.875 1 26.72 4 LYS B N 1
ATOM 2433 C CA . LYS B 1 4 ? -46.781 -43.625 -65 1 26.72 4 LYS B CA 1
ATOM 2434 C C . LYS B 1 4 ? -46.125 -43.344 -63.656 1 26.72 4 LYS B C 1
ATOM 2436 O O . LYS B 1 4 ? -46.469 -42.344 -63 1 26.72 4 LYS B O 1
ATOM 2441 N N . GLY B 1 5 ? -45.844 -44.375 -62.844 1 21.06 5 GLY B N 1
ATOM 2442 C CA . GLY B 1 5 ? -45.281 -44.469 -61.5 1 21.06 5 GLY B CA 1
ATOM 2443 C C . GLY B 1 5 ? -43.906 -43.812 -61.406 1 21.06 5 GLY B C 1
ATOM 2444 O O . GLY B 1 5 ? -42.938 -44.25 -62.062 1 21.06 5 GLY B O 1
ATOM 2445 N N . LYS B 1 6 ? -43.781 -42.406 -61.531 1 26.86 6 LYS B N 1
ATOM 2446 C CA . LYS B 1 6 ? -42.5 -41.719 -61.469 1 26.86 6 LYS B CA 1
ATOM 2447 C C . LYS B 1 6 ? -41.688 -42.156 -60.25 1 26.86 6 LYS B C 1
ATOM 2449 O O . LYS B 1 6 ? -42.219 -42.125 -59.125 1 26.86 6 LYS B O 1
ATOM 2454 N N . VAL B 1 7 ? -40.688 -43.062 -60.406 1 23.7 7 VAL B N 1
ATOM 2455 C CA . VAL B 1 7 ? -39.719 -43.594 -59.469 1 23.7 7 VAL B CA 1
ATOM 2456 C C . VAL B 1 7 ? -38.906 -42.469 -58.875 1 23.7 7 VAL B C 1
ATOM 2458 O O . VAL B 1 7 ? -38.281 -41.688 -59.594 1 23.7 7 VAL B O 1
ATOM 2461 N N . VAL B 1 8 ? -39.312 -41.781 -57.781 1 25.91 8 VAL B N 1
ATOM 2462 C CA . VAL B 1 8 ? -38.562 -40.781 -57.062 1 25.91 8 VAL B CA 1
ATOM 2463 C C . VAL B 1 8 ? -37.312 -41.406 -56.469 1 25.91 8 VAL B C 1
ATOM 2465 O O . VAL B 1 8 ? -37.375 -42.344 -55.688 1 25.91 8 VAL B O 1
ATOM 2468 N N . VAL B 1 9 ? -36.188 -41.438 -57.25 1 24.75 9 VAL B N 1
ATOM 2469 C CA . VAL B 1 9 ? -34.875 -41.906 -56.781 1 24.75 9 VAL B CA 1
ATOM 2470 C C . VAL B 1 9 ? -34.375 -41 -55.625 1 24.75 9 VAL B C 1
ATOM 2472 O O . VAL B 1 9 ? -34.25 -39.781 -55.781 1 24.75 9 VAL B O 1
ATOM 2475 N N . LEU B 1 10 ? -34.656 -41.375 -54.406 1 23.28 10 LEU B N 1
ATOM 2476 C CA . LEU B 1 10 ? -34.156 -40.812 -53.156 1 23.28 10 LEU B CA 1
ATOM 2477 C C . LEU B 1 10 ? -32.656 -40.906 -53.062 1 23.28 10 LEU B C 1
ATOM 2479 O O . LEU B 1 10 ? -32.094 -42.031 -53.062 1 23.28 10 LEU B O 1
ATOM 2483 N N . THR B 1 11 ? -31.891 -40.031 -53.75 1 24.83 11 THR B N 1
ATOM 2484 C CA . THR B 1 11 ? -30.438 -40 -53.625 1 24.83 11 THR B CA 1
ATOM 2485 C C . THR B 1 11 ? -30.047 -39.719 -52.156 1 24.83 11 THR B C 1
ATOM 2487 O O . THR B 1 11 ? -30.422 -38.719 -51.594 1 24.83 11 THR B O 1
ATOM 2490 N N . VAL B 1 12 ? -29.797 -40.781 -51.375 1 24.28 12 VAL B N 1
ATOM 2491 C CA . VAL B 1 12 ? -29.234 -40.75 -50.031 1 24.28 12 VAL B CA 1
ATOM 2492 C C . VAL B 1 12 ? -27.844 -40.125 -50.031 1 24.28 12 VAL B C 1
ATOM 2494 O O . VAL B 1 12 ? -26.938 -40.625 -50.719 1 24.28 12 VAL B O 1
ATOM 2497 N N . LEU B 1 13 ? -27.734 -38.781 -49.969 1 25.94 13 LEU B N 1
ATOM 2498 C CA . LEU B 1 13 ? -26.453 -38.125 -49.781 1 25.94 13 LEU B CA 1
ATOM 2499 C C . LEU B 1 13 ? -25.766 -38.594 -48.531 1 25.94 13 LEU B C 1
ATOM 2501 O O . LEU B 1 13 ? -26.328 -38.5 -47.438 1 25.94 13 LEU B O 1
ATOM 2505 N N . VAL B 1 14 ? -24.812 -39.562 -48.656 1 25.12 14 VAL B N 1
ATOM 2506 C CA . VAL B 1 14 ? -23.875 -40.125 -47.656 1 25.12 14 VAL B CA 1
ATOM 2507 C C . VAL B 1 14 ? -23.016 -39 -47.094 1 25.12 14 VAL B C 1
ATOM 2509 O O . VAL B 1 14 ? -22.125 -38.5 -47.75 1 25.12 14 VAL B O 1
ATOM 2512 N N . VAL B 1 15 ? -23.516 -37.969 -46.469 1 31.38 15 VAL B N 1
ATOM 2513 C CA . VAL B 1 15 ? -22.703 -37 -45.75 1 31.38 15 VAL B CA 1
ATOM 2514 C C . VAL B 1 15 ? -21.953 -37.688 -44.625 1 31.38 15 VAL B C 1
ATOM 2516 O O . VAL B 1 15 ? -22.484 -37.812 -43.5 1 31.38 15 VAL B O 1
ATOM 2519 N N . GLY B 1 16 ? -21.531 -38.969 -44.781 1 25.5 16 GLY B N 1
ATOM 2520 C CA . GLY B 1 16 ? -21.094 -39.688 -43.594 1 25.5 16 GLY B CA 1
ATOM 2521 C C . GLY B 1 16 ? -19.938 -39 -42.875 1 25.5 16 GLY B C 1
ATOM 2522 O O . GLY B 1 16 ? -20 -38.719 -41.688 1 25.5 16 GLY B O 1
ATOM 2523 N N . PHE B 1 17 ? -18.578 -39.594 -42.969 1 31.75 17 PHE B N 1
ATOM 2524 C CA . PHE B 1 17 ? -17.516 -40 -42.062 1 31.75 17 PHE B CA 1
ATOM 2525 C C . PHE B 1 17 ? -16.516 -38.875 -41.844 1 31.75 17 PHE B C 1
ATOM 2527 O O . PHE B 1 17 ? -15.492 -39.062 -41.188 1 31.75 17 PHE B O 1
ATOM 2534 N N . VAL B 1 18 ? -16.609 -37.75 -42.469 1 33.5 18 VAL B N 1
ATOM 2535 C CA . VAL B 1 18 ? -15.445 -36.844 -42.406 1 33.5 18 VAL B CA 1
ATOM 2536 C C . VAL B 1 18 ? -15.344 -36.25 -41 1 33.5 18 VAL B C 1
ATOM 2538 O O . VAL B 1 18 ? -14.328 -35.656 -40.656 1 33.5 18 VAL B O 1
ATOM 2541 N N . THR B 1 19 ? -16.359 -36.406 -40.188 1 35.97 19 THR B N 1
ATOM 2542 C CA . THR B 1 19 ? -16.281 -35.594 -38.969 1 35.97 19 THR B CA 1
ATOM 2543 C C . THR B 1 19 ? -15.328 -36.219 -37.969 1 35.97 19 THR B C 1
ATOM 2545 O O . THR B 1 19 ? -14.711 -35.531 -37.156 1 35.97 19 THR B O 1
ATOM 2548 N N . ALA B 1 20 ? -15.062 -37.594 -38.062 1 39.75 20 ALA B N 1
ATOM 2549 C CA . ALA B 1 20 ? -14.258 -38.188 -37 1 39.75 20 ALA B CA 1
ATOM 2550 C C . ALA B 1 20 ? -12.773 -37.938 -37.219 1 39.75 20 ALA B C 1
ATOM 2552 O O . ALA B 1 20 ? -12.008 -37.781 -36.281 1 39.75 20 ALA B O 1
ATOM 2553 N N . SER B 1 21 ? -12.336 -37.812 -38.5 1 38.31 21 SER B N 1
ATOM 2554 C CA . SER B 1 21 ? -10.898 -37.688 -38.719 1 38.31 21 SER B CA 1
ATOM 2555 C C . SER B 1 21 ? -10.375 -36.344 -38.25 1 38.31 21 SER B C 1
ATOM 2557 O O . SER B 1 21 ? -9.227 -36.219 -37.812 1 38.31 21 SER B O 1
ATOM 2559 N N . VAL B 1 22 ? -11.242 -35.344 -38.375 1 39.38 22 VAL B N 1
ATOM 2560 C CA . VAL B 1 22 ? -10.75 -34.031 -37.969 1 39.38 22 VAL B CA 1
ATOM 2561 C C . VAL B 1 22 ? -10.641 -33.938 -36.438 1 39.38 22 VAL B C 1
ATOM 2563 O O . VAL B 1 22 ? -9.703 -33.344 -35.906 1 39.38 22 VAL B O 1
ATOM 2566 N N . PHE B 1 23 ? -11.477 -34.688 -35.75 1 38.72 23 PHE B N 1
ATOM 2567 C CA . PHE B 1 23 ? -11.359 -34.688 -34.281 1 38.72 23 PHE B CA 1
ATOM 2568 C C . PHE B 1 23 ? -10.156 -35.531 -33.844 1 38.72 23 PHE B C 1
ATOM 2570 O O . PHE B 1 23 ? -9.461 -35.156 -32.875 1 38.72 23 PHE B O 1
ATOM 2577 N N . ILE B 1 24 ? -9.812 -36.594 -34.562 1 41.22 24 ILE B N 1
ATOM 2578 C CA . ILE B 1 24 ? -8.656 -37.406 -34.188 1 41.22 24 ILE B CA 1
ATOM 2579 C C . ILE B 1 24 ? -7.367 -36.656 -34.531 1 41.22 24 ILE B C 1
ATOM 2581 O O . ILE B 1 24 ? -6.406 -36.688 -33.75 1 41.22 24 ILE B O 1
ATOM 2585 N N . SER B 1 25 ? -7.312 -35.969 -35.562 1 41.88 25 SER B N 1
ATOM 2586 C CA . SER B 1 25 ? -6.105 -35.219 -35.906 1 41.88 25 SER B CA 1
ATOM 2587 C C . SER B 1 25 ? -5.895 -34.031 -34.938 1 41.88 25 SER B C 1
ATOM 2589 O O . SER B 1 25 ? -4.762 -33.719 -34.594 1 41.88 25 SER B O 1
ATOM 2591 N N . GLN B 1 26 ? -6.988 -33.406 -34.531 1 43.22 26 GLN B N 1
ATOM 2592 C CA . GLN B 1 26 ? -6.852 -32.312 -33.562 1 43.22 26 GLN B CA 1
ATOM 2593 C C . GLN B 1 26 ? -6.426 -32.844 -32.188 1 43.22 26 GLN B C 1
ATOM 2595 O O . GLN B 1 26 ? -5.656 -32.188 -31.484 1 43.22 26 GLN B O 1
ATOM 2600 N N . SER B 1 27 ? -6.781 -34.062 -31.875 1 45.66 27 SER B N 1
ATOM 2601 C CA . SER B 1 27 ? -6.32 -34.688 -30.641 1 45.66 27 SER B CA 1
ATOM 2602 C C . SER B 1 27 ? -4.844 -35.062 -30.719 1 45.66 27 SER B C 1
ATOM 2604 O O . SER B 1 27 ? -4.098 -34.906 -29.75 1 45.66 27 SER B O 1
ATOM 2606 N N . ARG B 1 28 ? -4.367 -35.562 -31.828 1 49.97 28 ARG B N 1
ATOM 2607 C CA . ARG B 1 28 ? -2.965 -35.938 -32 1 49.97 28 ARG B CA 1
ATOM 2608 C C . ARG B 1 28 ? -2.064 -34.688 -32 1 49.97 28 ARG B C 1
ATOM 2610 O O . ARG B 1 28 ? -0.96 -34.75 -31.453 1 49.97 28 ARG B O 1
ATOM 2617 N N . SER B 1 29 ? -2.547 -33.688 -32.656 1 46.62 29 SER B N 1
ATOM 2618 C CA . SER B 1 29 ? -1.756 -32.469 -32.688 1 46.62 29 SER B CA 1
ATOM 2619 C C . SER B 1 29 ? -1.697 -31.828 -31.312 1 46.62 29 SER B C 1
ATOM 2621 O O . SER B 1 29 ? -0.639 -31.359 -30.891 1 46.62 29 SER B O 1
ATOM 2623 N N . VAL B 1 30 ? -2.814 -31.906 -30.594 1 48.12 30 VAL B N 1
ATOM 2624 C CA . VAL B 1 30 ? -2.781 -31.453 -29.219 1 48.12 30 VAL B CA 1
ATOM 2625 C C . VAL B 1 30 ? -1.874 -32.344 -28.391 1 48.12 30 VAL B C 1
ATOM 2627 O O . VAL B 1 30 ? -1.127 -31.875 -27.531 1 48.12 30 VAL B O 1
ATOM 2630 N N . LYS B 1 31 ? -1.819 -33.625 -28.797 1 50.12 31 LYS B N 1
ATOM 2631 C CA . LYS B 1 31 ? -0.949 -34.562 -28.094 1 50.12 31 LYS B CA 1
ATOM 2632 C C . LYS B 1 31 ? 0.517 -34.312 -28.438 1 50.12 31 LYS B C 1
ATOM 2634 O O . LYS B 1 31 ? 1.38 -34.344 -27.562 1 50.12 31 LYS B O 1
ATOM 2639 N N . ALA B 1 32 ? 0.735 -34.094 -29.562 1 48.97 32 ALA B N 1
ATOM 2640 C CA . ALA B 1 32 ? 2.121 -33.875 -29.984 1 48.97 32 ALA B CA 1
ATOM 2641 C C . ALA B 1 32 ? 2.662 -32.562 -29.406 1 48.97 32 ALA B C 1
ATOM 2643 O O . ALA B 1 32 ? 3.807 -32.5 -28.953 1 48.97 32 ALA B O 1
ATOM 2644 N N . GLN B 1 33 ? 1.923 -31.469 -29.484 1 47.69 33 GLN B N 1
ATOM 2645 C CA . GLN B 1 33 ? 2.291 -30.203 -28.859 1 47.69 33 GLN B CA 1
ATOM 2646 C C . GLN B 1 33 ? 2.406 -30.344 -27.344 1 47.69 33 GLN B C 1
ATOM 2648 O O . GLN B 1 33 ? 3.303 -29.75 -26.734 1 47.69 33 GLN B O 1
ATOM 2653 N N . LEU B 1 34 ? 1.607 -31.188 -26.781 1 48.12 34 LEU B N 1
ATOM 2654 C CA . LEU B 1 34 ? 1.757 -31.547 -25.375 1 48.12 34 LEU B CA 1
ATOM 2655 C C . LEU B 1 34 ? 3.057 -32.312 -25.141 1 48.12 34 LEU B C 1
ATOM 2657 O O . LEU B 1 34 ? 3.754 -32.062 -24.156 1 48.12 34 LEU B O 1
ATOM 2661 N N . VAL B 1 35 ? 3.389 -33.188 -26.141 1 47.84 35 VAL B N 1
ATOM 2662 C CA . VAL B 1 35 ? 4.605 -33.969 -26 1 47.84 35 VAL B CA 1
ATOM 2663 C C . VAL B 1 35 ? 5.828 -33.062 -26.078 1 47.84 35 VAL B C 1
ATOM 2665 O O . VAL B 1 35 ? 6.77 -33.219 -25.297 1 47.84 35 VAL B O 1
ATOM 2668 N N . GLU B 1 36 ? 5.895 -32.219 -27.078 1 49.03 36 GLU B N 1
ATOM 2669 C CA . GLU B 1 36 ? 7.039 -31.312 -27.15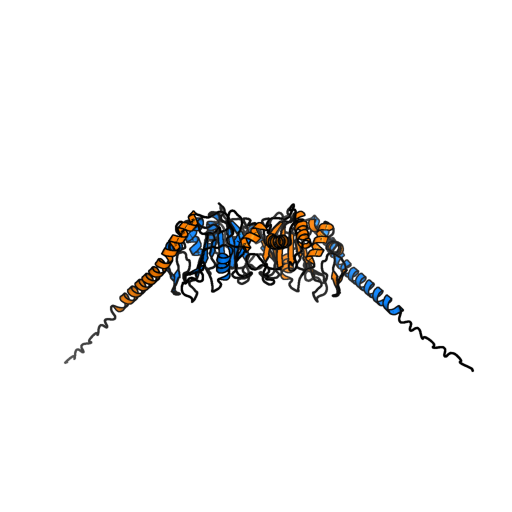6 1 49.03 36 GLU B CA 1
ATOM 2670 C C . GLU B 1 36 ? 7.098 -30.391 -25.938 1 49.03 36 GLU B C 1
ATOM 2672 O O . GLU B 1 36 ? 8.18 -30.109 -25.438 1 49.03 36 GLU B O 1
ATOM 2677 N N . THR B 1 37 ? 6.031 -29.922 -25.5 1 50.25 37 THR B N 1
ATOM 2678 C CA . THR B 1 37 ? 5.934 -29.188 -24.25 1 50.25 37 THR B CA 1
ATOM 2679 C C . THR B 1 37 ? 6.41 -30.031 -23.078 1 50.25 37 THR B C 1
ATOM 2681 O O . THR B 1 37 ? 7.137 -29.531 -22.203 1 50.25 37 THR B O 1
ATOM 2684 N N . VAL B 1 38 ? 6.215 -31.312 -23.203 1 48 38 VAL B N 1
ATOM 2685 C CA . VAL B 1 38 ? 6.629 -32.219 -22.141 1 48 38 VAL B CA 1
ATOM 2686 C C . VAL B 1 38 ? 8.141 -32.438 -22.203 1 48 38 VAL B C 1
ATOM 2688 O O . VAL B 1 38 ? 8.797 -32.5 -21.156 1 48 38 VAL B O 1
ATOM 2691 N N . LYS B 1 39 ? 8.75 -32.594 -23.344 1 48.88 39 LYS B N 1
ATOM 2692 C CA . LYS B 1 39 ? 10.195 -32.812 -23.453 1 48.88 39 LYS B CA 1
ATOM 2693 C C . LYS B 1 39 ? 10.969 -31.609 -22.891 1 48.88 39 LYS B C 1
ATOM 2695 O O . LYS B 1 39 ? 11.953 -31.781 -22.172 1 48.88 39 LYS B O 1
ATOM 2700 N N . VAL B 1 40 ? 10.688 -30.438 -23.328 1 48.16 40 VAL B N 1
ATOM 2701 C CA . VAL B 1 40 ? 11.328 -29.234 -22.781 1 48.16 40 VAL B CA 1
ATOM 2702 C C . VAL B 1 40 ? 11.094 -29.156 -21.281 1 48.16 40 VAL B C 1
ATOM 2704 O O . VAL B 1 40 ? 11.969 -28.703 -20.531 1 48.16 40 VAL B O 1
ATOM 2707 N N . MET B 1 41 ? 10.023 -29.703 -20.875 1 49.56 41 MET B N 1
ATOM 2708 C CA . MET B 1 41 ? 9.617 -29.75 -19.469 1 49.56 41 MET B CA 1
ATOM 2709 C C . MET B 1 41 ? 10.484 -30.719 -18.688 1 49.56 41 MET B C 1
ATOM 2711 O O . MET B 1 41 ? 10.867 -30.438 -17.547 1 49.56 41 MET B O 1
ATOM 2715 N N . ARG B 1 42 ? 10.773 -31.859 -19.297 1 49.19 42 ARG B N 1
ATOM 2716 C CA . ARG B 1 42 ? 11.539 -32.875 -18.594 1 49.19 42 ARG B CA 1
ATOM 2717 C C . ARG B 1 42 ? 12.977 -32.438 -18.359 1 49.19 42 ARG B C 1
ATOM 2719 O O . ARG B 1 42 ? 13.547 -32.688 -17.297 1 49.19 42 ARG B O 1
ATOM 2726 N N . LYS B 1 43 ? 13.648 -31.969 -19.297 1 48.06 43 LYS B N 1
ATOM 2727 C CA . LYS B 1 43 ? 15.016 -31.516 -19.062 1 48.06 43 LYS B CA 1
ATOM 2728 C C . LYS B 1 43 ? 15.062 -30.438 -18 1 48.06 43 LYS B C 1
ATOM 2730 O O . LYS B 1 43 ? 15.93 -30.453 -17.125 1 48.06 43 LYS B O 1
ATOM 2735 N N . GLN B 1 44 ? 14.18 -29.594 -17.938 1 49.72 44 GLN B N 1
ATOM 2736 C CA . GLN B 1 44 ? 14.117 -28.5 -16.984 1 49.72 44 GLN B CA 1
ATOM 2737 C C . GLN B 1 44 ? 13.797 -29 -15.578 1 49.72 44 GLN B C 1
ATOM 2739 O O . GLN B 1 44 ? 14.305 -28.484 -14.586 1 49.72 44 GLN B O 1
ATOM 2744 N N . GLN B 1 45 ? 13.07 -30.094 -15.508 1 48.97 45 GLN B N 1
ATOM 2745 C CA . GLN B 1 45 ? 12.742 -30.75 -14.242 1 48.97 45 GLN B CA 1
ATOM 2746 C C . GLN B 1 45 ? 13.992 -31.281 -13.555 1 48.97 45 GLN B C 1
ATOM 2748 O O . GLN B 1 45 ? 14.156 -31.141 -12.344 1 48.97 45 GLN B O 1
ATOM 2753 N N . ARG B 1 46 ? 14.742 -32.062 -14.328 1 45.91 46 ARG B N 1
ATOM 2754 C CA . ARG B 1 46 ? 15.891 -32.719 -13.703 1 45.91 46 ARG B CA 1
ATOM 2755 C C . ARG B 1 46 ? 16.812 -31.688 -13.062 1 45.91 46 ARG B C 1
ATOM 2757 O O . ARG B 1 46 ? 17.328 -31.891 -11.961 1 45.91 46 ARG B O 1
ATOM 2764 N N . GLU B 1 47 ? 17.031 -30.672 -13.703 1 47.59 47 GLU B N 1
ATOM 2765 C CA . GLU B 1 47 ? 17.953 -29.672 -13.172 1 47.59 47 GLU B CA 1
ATOM 2766 C C . GLU B 1 47 ? 17.359 -28.984 -11.938 1 47.59 47 GLU B C 1
ATOM 2768 O O . GLU B 1 47 ? 18.078 -28.641 -11 1 47.59 47 GLU B O 1
ATOM 2773 N N . TRP B 1 48 ? 16.125 -28.922 -11.914 1 49.44 48 TRP B N 1
ATOM 2774 C CA . TRP B 1 48 ? 15.438 -28.156 -10.875 1 49.44 48 TRP B CA 1
ATOM 2775 C C . TRP B 1 48 ? 15.414 -28.922 -9.555 1 49.44 48 TRP B C 1
ATOM 2777 O O . TRP B 1 48 ? 15.664 -28.359 -8.492 1 49.44 48 TRP B O 1
ATOM 2787 N N . PHE B 1 49 ? 15 -30.219 -9.625 1 46.56 49 PHE B N 1
ATOM 2788 C CA . PHE B 1 49 ? 14.977 -31.016 -8.398 1 46.56 49 PHE B CA 1
ATOM 2789 C C . PHE B 1 49 ? 16.344 -31.016 -7.727 1 46.56 49 PHE B C 1
ATOM 2791 O O . PHE B 1 49 ? 16.438 -30.938 -6.5 1 46.56 49 PHE B O 1
ATOM 2798 N N . GLN B 1 50 ? 17.234 -31.109 -8.492 1 45.53 50 GLN B N 1
ATOM 2799 C CA . GLN B 1 50 ? 18.562 -31.062 -7.871 1 45.53 50 GLN B CA 1
ATOM 2800 C C . GLN B 1 50 ? 18.797 -29.719 -7.188 1 45.53 50 GLN B C 1
ATOM 2802 O O . GLN B 1 50 ? 19.453 -29.641 -6.145 1 45.53 50 GLN B O 1
ATOM 2807 N N . ALA B 1 51 ? 18.141 -28.688 -7.664 1 46 51 ALA B N 1
ATOM 2808 C CA . ALA B 1 51 ? 18.359 -27.344 -7.141 1 46 51 ALA B CA 1
ATOM 2809 C C . ALA B 1 51 ? 17.516 -27.094 -5.891 1 46 51 ALA B C 1
ATOM 2811 O O . ALA B 1 51 ? 17.969 -26.422 -4.957 1 46 51 ALA B O 1
ATOM 2812 N N . ALA B 1 52 ? 16.234 -27.531 -5.758 1 48.19 52 ALA B N 1
ATOM 2813 C CA . ALA B 1 52 ? 15.352 -27.312 -4.617 1 48.19 52 ALA B CA 1
ATOM 2814 C C . ALA B 1 52 ? 15.914 -27.938 -3.352 1 48.19 52 ALA B C 1
ATOM 2816 O O . ALA B 1 52 ? 15.781 -27.391 -2.258 1 48.19 52 ALA B O 1
ATOM 2817 N N . ASP B 1 53 ? 16.297 -29.219 -3.418 1 48.72 53 ASP B N 1
ATOM 2818 C CA . ASP B 1 53 ? 16.859 -29.891 -2.244 1 48.72 53 ASP B CA 1
ATOM 2819 C C . ASP B 1 53 ? 18.062 -29.109 -1.693 1 48.72 53 ASP B C 1
ATOM 2821 O O . ASP B 1 53 ? 18.391 -29.234 -0.509 1 48.72 53 ASP B O 1
ATOM 2825 N N . ASN B 1 54 ? 18.766 -28.438 -2.504 1 44.69 54 ASN B N 1
ATOM 2826 C CA . ASN B 1 54 ? 20 -27.828 -2.018 1 44.69 54 ASN B CA 1
ATOM 2827 C C . ASN B 1 54 ? 19.812 -26.328 -1.777 1 44.69 54 ASN B C 1
ATOM 2829 O O . ASN B 1 54 ? 20.703 -25.531 -2.078 1 44.69 54 ASN B O 1
ATOM 2833 N N . ARG B 1 55 ? 18.625 -26 -1.474 1 55.28 55 ARG B N 1
ATOM 2834 C CA . ARG B 1 55 ? 18.562 -24.562 -1.174 1 55.28 55 ARG B CA 1
ATOM 2835 C C . ARG B 1 55 ? 19.734 -24.156 -0.286 1 55.28 55 ARG B C 1
ATOM 2837 O O . ARG B 1 55 ? 19.938 -24.719 0.785 1 55.28 55 ARG B O 1
ATOM 2844 N N . GLN B 1 56 ? 20.766 -23.641 -1.024 1 54.44 56 GLN B N 1
ATOM 2845 C CA . GLN B 1 56 ? 22 -23.094 -0.477 1 54.44 56 GLN B CA 1
ATOM 2846 C C . GLN B 1 56 ? 21.719 -22.172 0.702 1 54.44 56 GLN B C 1
ATOM 2848 O O . GLN B 1 56 ? 20.578 -21.781 0.936 1 54.44 56 GLN B O 1
ATOM 2853 N N . ALA B 1 57 ? 22.734 -21.734 1.396 1 66.94 57 ALA B N 1
ATOM 2854 C CA . ALA B 1 57 ? 22.906 -20.625 2.328 1 66.94 57 ALA B CA 1
ATOM 2855 C C . ALA B 1 57 ? 22.188 -19.375 1.822 1 66.94 57 ALA B C 1
ATOM 2857 O O . ALA B 1 57 ? 21.969 -19.219 0.617 1 66.94 57 ALA B O 1
ATOM 2858 N N . ASP B 1 58 ? 21.359 -18.703 2.613 1 79.62 58 ASP B N 1
ATOM 2859 C CA . ASP B 1 58 ? 20.672 -17.453 2.338 1 79.62 58 ASP B CA 1
ATOM 2860 C C . ASP B 1 58 ? 21.625 -16.422 1.716 1 79.62 58 ASP B C 1
ATOM 2862 O O . ASP B 1 58 ? 22.062 -15.492 2.389 1 79.62 58 ASP B O 1
ATOM 2866 N N . VAL B 1 59 ? 21.984 -16.828 0.368 1 85.19 59 VAL B N 1
ATOM 2867 C CA . VAL B 1 59 ? 22.8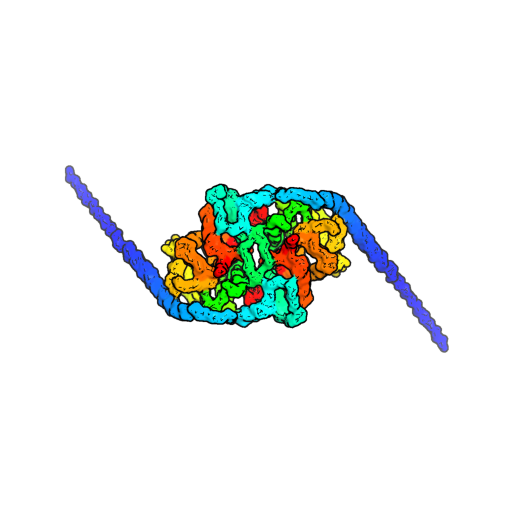59 -15.93 -0.374 1 85.19 59 VAL B CA 1
ATOM 2868 C C . VAL B 1 59 ? 22.062 -15.195 -1.445 1 85.19 59 VAL B C 1
ATOM 2870 O O . VAL B 1 59 ? 21.281 -15.812 -2.188 1 85.19 59 VAL B O 1
ATOM 2873 N N . ALA B 1 60 ? 22.281 -13.883 -1.468 1 90.12 60 ALA B N 1
ATOM 2874 C CA . ALA B 1 60 ? 21.594 -13.078 -2.479 1 90.12 60 ALA B CA 1
ATOM 2875 C C . ALA B 1 60 ? 22.031 -13.477 -3.885 1 90.12 60 ALA B C 1
ATOM 2877 O O . ALA B 1 60 ? 23.219 -13.727 -4.125 1 90.12 60 ALA B O 1
ATOM 2878 N N . ALA B 1 61 ? 21.141 -13.492 -4.793 1 91.06 61 ALA B N 1
ATOM 2879 C CA . ALA B 1 61 ? 21.422 -13.961 -6.148 1 91.06 61 ALA B CA 1
ATOM 2880 C C . ALA B 1 61 ? 21.969 -12.836 -7.02 1 91.06 61 ALA B C 1
ATOM 2882 O O . ALA B 1 61 ? 22.453 -13.078 -8.125 1 91.06 61 ALA B O 1
ATOM 2883 N N . SER B 1 62 ? 21.891 -11.586 -6.59 1 94.12 62 SER B N 1
ATOM 2884 C CA . SER B 1 62 ? 22.406 -10.43 -7.309 1 94.12 62 SER B CA 1
ATOM 2885 C C . SER B 1 62 ? 23.141 -9.484 -6.363 1 94.12 62 SER B C 1
ATOM 2887 O O . SER B 1 62 ? 22.922 -9.5 -5.152 1 94.12 62 SER B O 1
ATOM 2889 N N . GLU B 1 63 ? 23.969 -8.656 -6.996 1 93.56 63 GLU B N 1
ATOM 2890 C CA . GLU B 1 63 ? 24.688 -7.664 -6.207 1 93.56 63 GLU B CA 1
ATOM 2891 C C . GLU B 1 63 ? 23.734 -6.621 -5.629 1 93.56 63 GLU B C 1
ATOM 2893 O O . GLU B 1 63 ? 23.938 -6.145 -4.512 1 93.56 63 GLU B O 1
ATOM 2898 N N . GLU B 1 64 ? 22.734 -6.281 -6.402 1 94 64 GLU B N 1
ATOM 2899 C CA . GLU B 1 64 ? 21.75 -5.305 -5.949 1 94 64 GLU B CA 1
ATOM 2900 C C . GLU B 1 64 ? 21.016 -5.801 -4.711 1 94 64 GLU B C 1
ATOM 2902 O O . GLU B 1 64 ? 20.859 -5.059 -3.736 1 94 64 GLU B O 1
ATOM 2907 N N . LEU B 1 65 ? 20.562 -7.047 -4.781 1 94.69 65 LEU B N 1
ATOM 2908 C CA . LEU B 1 65 ? 19.859 -7.637 -3.65 1 94.69 65 LEU B CA 1
ATOM 2909 C C . LEU B 1 65 ? 20.781 -7.754 -2.439 1 94.69 65 LEU B C 1
ATOM 2911 O O . LEU B 1 65 ? 20.375 -7.465 -1.313 1 94.69 65 LEU B O 1
ATOM 2915 N N . ALA B 1 66 ? 22.047 -8.141 -2.658 1 94.25 66 ALA B N 1
ATOM 2916 C CA . ALA B 1 66 ? 23.031 -8.242 -1.583 1 94.25 66 ALA B CA 1
ATOM 2917 C C . ALA B 1 66 ? 23.266 -6.883 -0.937 1 94.25 66 ALA B C 1
ATOM 2919 O O . ALA B 1 66 ? 23.344 -6.773 0.29 1 94.25 66 ALA B O 1
ATOM 2920 N N . ALA B 1 67 ? 23.391 -5.918 -1.752 1 93.81 67 ALA B N 1
ATOM 2921 C CA . ALA B 1 67 ? 23.688 -4.57 -1.271 1 93.81 67 ALA B CA 1
ATOM 2922 C C . ALA B 1 67 ? 22.562 -4.035 -0.407 1 93.81 67 ALA B C 1
ATOM 2924 O O . ALA B 1 67 ? 22.797 -3.516 0.687 1 93.81 67 ALA B O 1
ATOM 2925 N N . VAL B 1 68 ? 21.328 -4.184 -0.866 1 93.38 68 VAL B N 1
ATOM 2926 C CA . VAL B 1 68 ? 20.188 -3.643 -0.118 1 93.38 68 VAL B CA 1
ATOM 2927 C C . VAL B 1 68 ? 20.031 -4.406 1.193 1 93.38 68 VAL B C 1
ATOM 2929 O O . VAL B 1 68 ? 19.672 -3.822 2.219 1 93.38 68 VAL B O 1
ATOM 2932 N N . ARG B 1 69 ? 20.297 -5.699 1.175 1 92.88 69 ARG B N 1
ATOM 2933 C CA . ARG B 1 69 ? 20.203 -6.512 2.383 1 92.88 69 ARG B CA 1
ATOM 2934 C C . ARG B 1 69 ? 21.281 -6.113 3.395 1 92.88 69 ARG B C 1
ATOM 2936 O O . ARG B 1 69 ? 21.016 -6.102 4.602 1 92.88 69 ARG B O 1
ATOM 2943 N N . ARG B 1 70 ? 22.391 -5.746 2.936 1 91.94 70 ARG B N 1
ATOM 2944 C CA . ARG B 1 70 ? 23.516 -5.422 3.801 1 91.94 70 ARG B CA 1
ATOM 2945 C C . ARG B 1 70 ? 23.438 -3.977 4.277 1 91.94 70 ARG B C 1
ATOM 2947 O O . ARG B 1 70 ? 23.734 -3.688 5.441 1 91.94 70 ARG B O 1
ATOM 2954 N N . GLN B 1 71 ? 23 -3.117 3.379 1 90.56 71 GLN B N 1
ATOM 2955 C CA . GLN B 1 71 ? 23.188 -1.691 3.627 1 90.56 71 GLN B CA 1
ATOM 2956 C C . GLN B 1 71 ? 21.875 -1.022 4.027 1 90.56 71 GLN B C 1
ATOM 2958 O O . GLN B 1 71 ? 21.891 0.075 4.59 1 90.56 71 GLN B O 1
ATOM 2963 N N . GLY B 1 72 ? 20.797 -1.653 3.674 1 91.44 72 GLY B N 1
ATOM 2964 C CA . GLY B 1 72 ? 19.516 -1.005 3.91 1 91.44 72 GLY B CA 1
ATOM 2965 C C . GLY B 1 72 ? 18.812 -1.509 5.156 1 91.44 72 GLY B C 1
ATOM 2966 O O . GLY B 1 72 ? 18.422 -2.678 5.23 1 91.44 72 GLY B O 1
ATOM 2967 N N . ILE B 1 73 ? 18.641 -0.58 6.102 1 91.62 73 ILE B N 1
ATOM 2968 C CA . ILE B 1 73 ? 17.812 -0.892 7.258 1 91.62 73 ILE B CA 1
ATOM 2969 C C . ILE B 1 73 ? 16.328 -0.75 6.891 1 91.62 73 ILE B C 1
ATOM 2971 O O . ILE B 1 73 ? 15.938 0.229 6.25 1 91.62 73 ILE B O 1
ATOM 2975 N N . SER B 1 74 ? 15.547 -1.781 7.223 1 87.88 74 SER B N 1
ATOM 2976 C CA . SER B 1 74 ? 14.148 -1.753 6.82 1 87.88 74 SER B CA 1
ATOM 2977 C C . SER B 1 74 ? 13.227 -1.612 8.023 1 87.88 74 SER B C 1
ATOM 2979 O O . SER B 1 74 ? 12.008 -1.524 7.875 1 87.88 74 SER B O 1
ATOM 2981 N N . GLN B 1 75 ? 13.797 -1.526 9.164 1 86.19 75 GLN B N 1
ATOM 2982 C CA . GLN B 1 75 ? 13.023 -1.362 10.391 1 86.19 75 GLN B CA 1
ATOM 2983 C C . GLN B 1 75 ? 13.031 0.09 10.859 1 86.19 75 GLN B C 1
ATOM 2985 O O . GLN B 1 75 ? 13.844 0.891 10.391 1 86.19 75 GLN B O 1
ATOM 2990 N N . ASN B 1 76 ? 12.039 0.34 11.781 1 91.06 76 ASN B N 1
ATOM 2991 C CA . ASN B 1 76 ? 11.953 1.667 12.383 1 91.06 76 ASN B CA 1
ATOM 2992 C C . ASN B 1 76 ? 13.305 2.135 12.906 1 91.06 76 ASN B C 1
ATOM 2994 O O . ASN B 1 76 ? 14.047 1.356 13.508 1 91.06 76 ASN B O 1
ATOM 2998 N N . LEU B 1 77 ? 13.641 3.357 12.703 1 93.12 77 LEU B N 1
ATOM 2999 C CA . LEU B 1 77 ? 14.992 3.863 12.938 1 93.12 77 LEU B CA 1
ATOM 3000 C C . LEU B 1 77 ? 15.164 4.332 14.375 1 93.12 77 LEU B C 1
ATOM 3002 O O . LEU B 1 77 ? 16.25 4.727 14.781 1 93.12 77 LEU B O 1
ATOM 3006 N N . ALA B 1 78 ? 14.016 4.211 15.078 1 90.81 78 ALA B N 1
ATOM 3007 C CA . ALA B 1 78 ? 14.141 4.625 16.469 1 90.81 78 ALA B CA 1
ATOM 3008 C C . ALA B 1 78 ? 15.258 3.859 17.172 1 90.81 78 ALA B C 1
ATOM 3010 O O . ALA B 1 78 ? 15.281 2.627 17.156 1 90.81 78 ALA B O 1
ATOM 3011 N N . GLY B 1 79 ? 16.266 4.391 17.672 1 89.12 79 GLY B N 1
ATOM 3012 C CA . GLY B 1 79 ? 17.328 3.779 18.453 1 89.12 79 GLY B CA 1
ATOM 3013 C C . GLY B 1 79 ? 18.5 3.305 17.594 1 89.12 79 GLY B C 1
ATOM 3014 O O . GLY B 1 79 ? 19.438 2.697 18.109 1 89.12 79 GLY B O 1
ATOM 3015 N N . VAL B 1 80 ? 18.312 3.443 16.312 1 91.81 80 VAL B N 1
ATOM 3016 C CA . VAL B 1 80 ? 19.375 3.025 15.414 1 91.81 80 VAL B CA 1
ATOM 3017 C C . VAL B 1 80 ? 20.469 4.098 15.367 1 91.81 80 VAL B C 1
ATOM 3019 O O . VAL B 1 80 ? 20.172 5.289 15.281 1 91.81 80 VAL B O 1
ATOM 3022 N N . ASP B 1 81 ? 21.703 3.705 15.523 1 93.94 81 ASP B N 1
ATOM 3023 C CA . ASP B 1 81 ? 22.812 4.648 15.359 1 93.94 81 ASP B CA 1
ATOM 3024 C C . ASP B 1 81 ? 23.109 4.871 13.875 1 93.94 81 ASP B C 1
ATOM 3026 O O . ASP B 1 81 ? 23.688 3.998 13.219 1 93.94 81 ASP B O 1
ATOM 3030 N N . ILE B 1 82 ? 22.797 6.016 13.359 1 94.19 82 ILE B N 1
ATOM 3031 C CA . ILE B 1 82 ? 22.953 6.266 11.938 1 94.19 82 ILE B CA 1
ATOM 3032 C C . ILE B 1 82 ? 24.172 7.156 11.703 1 94.19 82 ILE B C 1
ATOM 3034 O O . ILE B 1 82 ? 24.453 7.566 10.57 1 94.19 82 ILE B O 1
ATOM 3038 N N . SER B 1 83 ? 24.984 7.488 12.664 1 93.44 83 SER B N 1
ATOM 3039 C CA . SER B 1 83 ? 26.062 8.469 12.594 1 93.44 83 SER B CA 1
ATOM 3040 C C . SER B 1 83 ? 27.219 7.957 11.75 1 93.44 83 SER B C 1
ATOM 3042 O O . SER B 1 83 ? 27.953 8.742 11.156 1 93.44 83 SER B O 1
ATOM 3044 N N . LYS B 1 84 ? 27.406 6.641 11.633 1 93.06 84 LYS B N 1
ATOM 3045 C CA . LYS B 1 84 ? 28.562 6.086 10.945 1 93.06 84 LYS B CA 1
ATOM 3046 C C . LYS B 1 84 ? 28.188 5.578 9.562 1 93.06 84 LYS B C 1
ATOM 3048 O O . LYS B 1 84 ? 29.031 5.008 8.859 1 93.06 84 LYS B O 1
ATOM 3053 N N . MET B 1 85 ? 27 5.805 9.18 1 94.94 85 MET B N 1
ATOM 3054 C CA . MET B 1 85 ? 26.578 5.312 7.871 1 94.94 85 MET B CA 1
ATOM 3055 C C . MET B 1 85 ? 27.25 6.094 6.75 1 94.94 85 MET B C 1
ATOM 3057 O O . MET B 1 85 ? 27.406 7.316 6.84 1 94.94 85 MET B O 1
ATOM 3061 N N . ASP B 1 86 ? 27.688 5.383 5.77 1 94.44 86 ASP B N 1
ATOM 3062 C CA . ASP B 1 86 ? 28.188 6.059 4.582 1 94.44 86 ASP B CA 1
ATOM 3063 C C . ASP B 1 86 ? 27.047 6.438 3.637 1 94.44 86 ASP B C 1
ATOM 3065 O O . ASP B 1 86 ? 25.875 6.195 3.943 1 94.44 86 ASP B O 1
ATOM 3069 N N . SER B 1 87 ? 27.375 7.035 2.533 1 93.31 87 SER B N 1
ATOM 3070 C CA . SER B 1 87 ? 26.375 7.578 1.624 1 93.31 87 SER B CA 1
ATOM 3071 C C . SER B 1 87 ? 25.5 6.477 1.043 1 93.31 87 SER B C 1
ATOM 3073 O O . SER B 1 87 ? 24.281 6.629 0.945 1 93.31 87 SER B O 1
ATOM 3075 N N . ASP B 1 88 ? 26.078 5.359 0.657 1 92.69 88 ASP B N 1
ATOM 3076 C CA . ASP B 1 88 ? 25.328 4.242 0.099 1 92.69 88 ASP B CA 1
ATOM 3077 C C . ASP B 1 88 ? 24.359 3.66 1.133 1 92.69 88 ASP B C 1
ATOM 3079 O O . ASP B 1 88 ? 23.203 3.361 0.816 1 92.69 88 ASP B O 1
ATOM 3083 N N . GLU B 1 89 ? 24.844 3.549 2.326 1 94.62 89 GLU B N 1
ATOM 3084 C CA . GLU B 1 89 ? 24 3.037 3.406 1 94.62 89 GLU B CA 1
ATOM 3085 C C . GLU B 1 89 ? 22.812 3.957 3.668 1 94.62 89 GLU B C 1
ATOM 3087 O O . GLU B 1 89 ? 21.703 3.488 3.881 1 94.62 89 GLU B O 1
ATOM 3092 N N . ILE B 1 90 ? 23.094 5.227 3.639 1 95.69 90 ILE B N 1
ATOM 3093 C CA . ILE B 1 90 ? 22.031 6.211 3.879 1 95.69 90 ILE B CA 1
ATOM 3094 C C . ILE B 1 90 ? 20.984 6.117 2.779 1 95.69 90 ILE B C 1
ATOM 3096 O O . ILE B 1 90 ? 19.781 6.062 3.064 1 95.69 90 ILE B O 1
ATOM 3100 N N . ILE B 1 91 ? 21.406 6.047 1.561 1 94.06 91 ILE B N 1
ATOM 3101 C CA . ILE B 1 91 ? 20.5 5.996 0.416 1 94.06 91 ILE B CA 1
ATOM 3102 C C . ILE B 1 91 ? 19.688 4.703 0.451 1 94.06 91 ILE B C 1
ATOM 3104 O O . ILE B 1 91 ? 18.469 4.723 0.316 1 94.06 91 ILE B O 1
ATOM 3108 N N . HIS B 1 92 ? 20.359 3.562 0.667 1 93.88 92 HIS B N 1
ATOM 3109 C CA . HIS B 1 92 ? 19.672 2.27 0.721 1 93.88 92 HIS B CA 1
ATOM 3110 C C . HIS B 1 92 ? 18.688 2.209 1.882 1 93.88 92 HIS B C 1
ATOM 3112 O O . HIS B 1 92 ? 17.594 1.658 1.745 1 93.88 92 HIS B O 1
ATOM 3118 N N . THR B 1 93 ? 19.109 2.803 2.984 1 94.94 93 THR B N 1
ATOM 3119 C CA . THR B 1 93 ? 18.234 2.814 4.156 1 94.94 93 THR B CA 1
ATOM 3120 C C . THR B 1 93 ? 17 3.686 3.908 1 94.94 93 THR B C 1
ATOM 3122 O O . THR B 1 93 ? 15.883 3.275 4.195 1 94.94 93 THR B O 1
ATOM 3125 N N . MET B 1 94 ? 17.188 4.852 3.34 1 95.56 94 MET B N 1
ATOM 3126 C CA . MET B 1 94 ? 16.078 5.766 3.074 1 95.56 94 MET B CA 1
ATOM 3127 C C . MET B 1 94 ? 15.031 5.105 2.184 1 95.56 94 MET B C 1
ATOM 3129 O O . MET B 1 94 ? 13.852 5.074 2.529 1 95.56 94 MET B O 1
ATOM 3133 N N . HIS B 1 95 ? 15.453 4.484 1.104 1 93.88 95 HIS B N 1
ATOM 3134 C CA . HIS B 1 95 ? 14.539 3.877 0.138 1 93.88 95 HIS B CA 1
ATOM 3135 C C . HIS B 1 95 ? 13.945 2.586 0.684 1 93.88 95 HIS B C 1
ATOM 3137 O O . HIS B 1 95 ? 12.906 2.123 0.198 1 93.88 95 HIS B O 1
ATOM 3143 N N . SER B 1 96 ? 14.586 2.004 1.686 1 93 96 SER B N 1
ATOM 3144 C CA . SER B 1 96 ? 14.062 0.793 2.309 1 93 96 SER B CA 1
ATOM 3145 C C . SER B 1 96 ? 13.023 1.127 3.373 1 93 96 SER B C 1
ATOM 3147 O O . SER B 1 96 ? 11.898 0.616 3.334 1 93 96 SER B O 1
ATOM 3149 N N . ILE B 1 97 ? 13.375 2.088 4.207 1 93.5 97 ILE B N 1
ATOM 3150 C CA . ILE B 1 97 ? 12.539 2.352 5.371 1 93.5 97 ILE B CA 1
ATOM 3151 C C . ILE B 1 97 ? 11.266 3.082 4.941 1 93.5 97 ILE B C 1
ATOM 3153 O O . ILE B 1 97 ? 10.203 2.883 5.527 1 93.5 97 ILE B O 1
ATOM 3157 N N . LEU B 1 98 ? 11.32 3.861 3.918 1 94.19 98 LEU B N 1
ATOM 3158 C CA . LEU B 1 98 ? 10.141 4.625 3.512 1 94.19 98 LEU B CA 1
ATOM 3159 C C . LEU B 1 98 ? 9.148 3.736 2.773 1 94.19 98 LEU B C 1
ATOM 3161 O O . LEU B 1 98 ? 7.984 4.113 2.598 1 94.19 98 LEU B O 1
ATOM 3165 N N . ASP B 1 99 ? 9.578 2.615 2.365 1 90.56 99 ASP B N 1
ATOM 3166 C CA . ASP B 1 99 ? 8.727 1.695 1.62 1 90.56 99 ASP B CA 1
ATOM 3167 C C . ASP B 1 99 ? 8.18 0.594 2.527 1 90.56 99 ASP B C 1
ATOM 3169 O O . ASP B 1 99 ? 7.422 -0.266 2.08 1 90.56 99 ASP B O 1
ATOM 3173 N N . ASN B 1 100 ? 8.547 0.592 3.729 1 86.94 100 ASN B N 1
ATOM 3174 C CA . ASN B 1 100 ? 8.188 -0.513 4.609 1 86.94 100 ASN B CA 1
ATOM 3175 C C . ASN B 1 100 ? 7.078 -0.115 5.578 1 86.94 100 ASN B C 1
ATOM 3177 O O . ASN B 1 100 ? 6.625 1.031 5.574 1 86.94 100 ASN B O 1
ATOM 3181 N N . SER B 1 101 ? 6.52 -1.111 6.258 1 88.75 101 SER B N 1
ATOM 3182 C CA . SER B 1 101 ? 5.512 -0.894 7.285 1 88.75 101 SER B CA 1
ATOM 3183 C C . SER B 1 101 ? 5.996 -1.381 8.648 1 88.75 101 SER B C 1
ATOM 3185 O O . SER B 1 101 ? 6.695 -2.391 8.742 1 88.75 101 SER B O 1
ATOM 3187 N N . ASP B 1 102 ? 5.641 -0.617 9.664 1 89.44 102 ASP B N 1
ATOM 3188 C CA . ASP B 1 102 ? 6.094 -0.922 11.016 1 89.44 102 ASP B CA 1
ATOM 3189 C C . ASP B 1 102 ? 4.914 -1.215 11.938 1 89.44 102 ASP B C 1
ATOM 3191 O O . ASP B 1 102 ? 5.102 -1.523 13.117 1 89.44 102 ASP B O 1
ATOM 3195 N N . THR B 1 103 ? 3.811 -1.032 11.484 1 91.06 103 THR B N 1
ATOM 3196 C CA . THR B 1 103 ? 2.609 -1.316 12.266 1 91.06 103 THR B CA 1
ATOM 3197 C C . THR B 1 103 ? 1.439 -1.664 11.352 1 91.06 103 THR B C 1
ATOM 3199 O O . THR B 1 103 ? 1.599 -1.728 10.125 1 91.06 103 THR B O 1
ATOM 3202 N N . GLN B 1 104 ? 0.358 -2.041 12.008 1 89.44 104 GLN B N 1
ATOM 3203 C CA . GLN B 1 104 ? -0.81 -2.453 11.242 1 89.44 104 GLN B CA 1
ATOM 3204 C C . GLN B 1 104 ? -1.978 -1.494 11.453 1 89.44 104 GLN B C 1
ATOM 3206 O O . GLN B 1 104 ? -2.141 -0.942 12.547 1 89.44 104 GLN B O 1
ATOM 3211 N N . CYS B 1 105 ? -2.664 -1.193 10.414 1 92.25 105 CYS B N 1
ATOM 3212 C CA . CYS B 1 105 ? -4 -0.606 10.43 1 92.25 105 CYS B CA 1
ATOM 3213 C C . CYS B 1 105 ? -5.031 -1.584 9.883 1 92.25 105 CYS B C 1
ATOM 3215 O O . CYS B 1 105 ? -4.965 -1.976 8.719 1 92.25 105 CYS B O 1
ATOM 3217 N N . SER B 1 106 ? -5.984 -1.979 10.719 1 89.25 106 SER B N 1
ATOM 3218 C CA . SER B 1 106 ? -6.93 -3.023 10.344 1 89.25 106 SER B CA 1
ATOM 3219 C C . SER B 1 106 ? -7.945 -2.512 9.328 1 89.25 106 SER B C 1
ATOM 3221 O O . SER B 1 106 ? -8.461 -3.281 8.516 1 89.25 106 SER B O 1
ATOM 3223 N N . ARG B 1 107 ? -8.273 -1.25 9.422 1 91.88 107 ARG B N 1
ATOM 3224 C CA . ARG B 1 107 ? -9.188 -0.626 8.477 1 91.88 107 ARG B CA 1
ATOM 3225 C C . ARG B 1 107 ? -8.641 0.705 7.977 1 91.88 107 ARG B C 1
ATOM 3227 O O . ARG B 1 107 ? -8.531 1.666 8.742 1 91.88 107 ARG B O 1
ATOM 3234 N N . LYS B 1 108 ? -8.242 0.698 6.75 1 91.69 108 LYS B N 1
ATOM 3235 C CA . LYS B 1 108 ? -7.832 1.968 6.16 1 91.69 108 LYS B CA 1
ATOM 3236 C C . LYS B 1 108 ? -8.82 2.422 5.09 1 91.69 108 LYS B C 1
ATOM 3238 O O . LYS B 1 108 ? -9.305 1.609 4.301 1 91.69 108 LYS B O 1
ATOM 3243 N N . LEU B 1 109 ? -9.195 3.588 5.148 1 93.62 109 LEU B N 1
ATOM 3244 C CA . LEU B 1 109 ? -10.156 4.176 4.227 1 93.62 109 LEU B CA 1
ATOM 3245 C C . LEU B 1 109 ? -9.523 5.293 3.41 1 93.62 109 LEU B C 1
ATOM 3247 O O . LEU B 1 109 ? -9.055 6.289 3.969 1 93.62 109 LEU B O 1
ATOM 3251 N N . ARG B 1 110 ? -9.484 5.016 2.111 1 93.5 110 ARG B N 1
ATOM 3252 C CA . ARG B 1 110 ? -8.938 6.043 1.229 1 93.5 110 ARG B CA 1
ATOM 3253 C C . ARG B 1 110 ? -9.93 7.188 1.041 1 93.5 110 ARG B C 1
ATOM 3255 O O . ARG B 1 110 ? -11.07 6.965 0.635 1 93.5 110 ARG B O 1
ATOM 3262 N N . MET B 1 111 ? -9.539 8.328 1.379 1 96.31 111 MET B N 1
ATOM 3263 C CA . MET B 1 111 ? -10.297 9.555 1.147 1 96.31 111 MET B CA 1
ATOM 3264 C C . MET B 1 111 ? -9.773 10.305 -0.07 1 96.31 111 MET B C 1
ATOM 3266 O O . MET B 1 111 ? -8.555 10.453 -0.235 1 96.31 111 MET B O 1
ATOM 3270 N N . GLY B 1 112 ? -10.719 10.734 -0.906 1 95 112 GLY B N 1
ATOM 3271 C CA . GLY B 1 112 ? -10.336 11.398 -2.141 1 95 112 GLY B CA 1
ATOM 3272 C C . GLY B 1 112 ? -10.297 10.469 -3.334 1 95 112 GLY B C 1
ATOM 3273 O O . GLY B 1 112 ? -11 9.453 -3.359 1 95 112 GLY B O 1
ATOM 3274 N N . LYS B 1 113 ? -9.562 10.812 -4.363 1 90.94 113 LYS B N 1
ATOM 3275 C CA . LYS B 1 113 ? -9.438 10.016 -5.582 1 90.94 113 LYS B CA 1
ATOM 3276 C C . LYS B 1 113 ? -8.758 8.68 -5.301 1 90.94 113 LYS B C 1
ATOM 3278 O O . LYS B 1 113 ? -7.953 8.57 -4.371 1 90.94 113 LYS B O 1
ATOM 3283 N N . ILE B 1 114 ? -9.047 7.707 -6.102 1 87.75 114 ILE B N 1
ATOM 3284 C CA . ILE B 1 114 ? -8.445 6.391 -5.926 1 87.75 114 ILE B CA 1
ATOM 3285 C C . ILE B 1 114 ? -6.957 6.457 -6.262 1 87.75 114 ILE B C 1
ATOM 3287 O O . ILE B 1 114 ? -6.145 5.777 -5.637 1 87.75 114 ILE B O 1
ATOM 3291 N N . GLY B 1 115 ? -6.625 7.293 -7.266 1 85.44 115 GLY B N 1
ATOM 3292 C CA . GLY B 1 115 ? -5.238 7.512 -7.641 1 85.44 115 GLY B CA 1
ATOM 3293 C C . GLY B 1 115 ? -4.602 8.688 -6.922 1 85.44 115 GLY B C 1
ATOM 3294 O O . GLY B 1 115 ? -4.773 8.844 -5.711 1 85.44 115 GLY B O 1
ATOM 3295 N N . ASP B 1 116 ? -3.93 9.484 -7.617 1 86.31 116 ASP B N 1
ATOM 3296 C CA . ASP B 1 116 ? -3.258 10.664 -7.066 1 86.31 116 ASP B CA 1
ATOM 3297 C C . ASP B 1 116 ? -4.262 11.617 -6.43 1 86.31 116 ASP B C 1
ATOM 3299 O O . ASP B 1 116 ? -5.34 11.852 -6.977 1 86.31 116 ASP B O 1
ATOM 3303 N N . GLY B 1 117 ? -3.93 12.07 -5.246 1 90.5 117 GLY B N 1
ATOM 3304 C CA . GLY B 1 117 ? -4.785 13.016 -4.543 1 90.5 117 GLY B CA 1
ATOM 3305 C C . GLY B 1 117 ? -5.512 12.398 -3.361 1 90.5 117 GLY B C 1
ATOM 3306 O O . GLY B 1 117 ? -5.992 13.109 -2.48 1 90.5 117 GLY B O 1
ATOM 3307 N N . GLY B 1 118 ? -5.641 11.078 -3.412 1 93.75 118 GLY B N 1
ATOM 3308 C CA . GLY B 1 118 ? -6.258 10.391 -2.291 1 93.75 118 GLY B CA 1
ATOM 3309 C C . GLY B 1 118 ? -5.254 9.898 -1.265 1 93.75 118 GLY B C 1
ATOM 3310 O O . GLY B 1 118 ? -4.094 9.648 -1.595 1 93.75 118 GLY B O 1
ATOM 3311 N N . TRP B 1 119 ? -5.727 9.82 -0.028 1 96.88 119 TRP B N 1
ATOM 3312 C CA . TRP B 1 119 ? -4.906 9.367 1.09 1 96.88 119 TRP B CA 1
ATOM 3313 C C . TRP B 1 119 ? -5.707 8.453 2.012 1 96.88 119 TRP B C 1
ATOM 3315 O O . TRP B 1 119 ? -6.926 8.586 2.125 1 96.88 119 TRP B O 1
ATOM 3325 N N . GLU B 1 120 ? -5.031 7.551 2.652 1 96.19 120 GLU B N 1
ATOM 3326 C CA . GLU B 1 120 ? -5.676 6.59 3.545 1 96.19 120 GLU B CA 1
ATOM 3327 C C . GLU B 1 120 ? -5.734 7.121 4.973 1 96.19 120 GLU B C 1
ATOM 3329 O O . GLU B 1 120 ? -4.723 7.566 5.52 1 96.19 120 GLU B O 1
ATOM 3334 N N . ILE B 1 121 ? -6.895 7.074 5.551 1 97.19 121 ILE B N 1
ATOM 3335 C CA . ILE B 1 121 ? -7.059 7.301 6.984 1 97.19 121 ILE B CA 1
ATOM 3336 C C . ILE B 1 121 ? -7.27 5.969 7.695 1 97.19 121 ILE B C 1
ATOM 3338 O O . ILE B 1 121 ? -8.07 5.141 7.25 1 97.19 121 ILE B O 1
ATOM 3342 N N . CYS B 1 122 ? -6.465 5.766 8.711 1 96.38 122 CYS B N 1
ATOM 3343 C CA . CYS B 1 122 ? -6.688 4.582 9.531 1 96.38 122 CYS B CA 1
ATOM 3344 C C . CYS B 1 122 ? -7.926 4.746 10.406 1 96.38 122 CYS B C 1
ATOM 3346 O O . CYS B 1 122 ? -8.016 5.695 11.188 1 96.38 122 CYS B O 1
ATOM 3348 N N . ASP B 1 123 ? -8.836 3.789 10.305 1 95.38 123 ASP B N 1
ATOM 3349 C CA . ASP B 1 123 ? -10.109 3.887 11 1 95.38 123 ASP B CA 1
ATOM 3350 C C . ASP B 1 123 ? -10.18 2.902 12.164 1 95.38 123 ASP B C 1
ATOM 3352 O O . ASP B 1 123 ? -11.266 2.484 12.57 1 95.38 123 ASP B O 1
ATOM 3356 N N . ASP B 1 124 ? -9.023 2.457 12.625 1 93.06 124 ASP B N 1
ATOM 3357 C CA . ASP B 1 124 ? -9.008 1.648 13.836 1 93.06 124 ASP B CA 1
ATOM 3358 C C . ASP B 1 124 ? -9.539 2.439 15.031 1 93.06 124 ASP B C 1
ATOM 3360 O O . ASP B 1 124 ? -9.336 3.652 15.117 1 93.06 124 ASP B O 1
ATOM 3364 N N . VAL B 1 125 ? -10.102 1.81 15.992 1 91.56 125 VAL B N 1
ATOM 3365 C CA . VAL B 1 125 ? -10.852 2.434 17.078 1 91.56 125 VAL B CA 1
ATOM 3366 C C . VAL B 1 125 ? -9.922 3.328 17.891 1 91.56 125 VAL B C 1
ATOM 3368 O O . VAL B 1 125 ? -10.328 4.395 18.359 1 91.56 125 VAL B O 1
ATOM 3371 N N . ASP B 1 126 ? -8.703 3.012 18.062 1 91.31 126 ASP B N 1
ATOM 3372 C CA . ASP B 1 126 ? -7.801 3.719 18.969 1 91.31 126 ASP B CA 1
ATOM 3373 C C . ASP B 1 126 ? -7.234 4.969 18.297 1 91.31 126 ASP B C 1
ATOM 3375 O O . ASP B 1 126 ? -6.707 5.855 18.984 1 91.31 126 ASP B O 1
ATOM 3379 N N . VAL B 1 127 ? -7.371 5.117 16.922 1 94.44 127 VAL B N 1
ATOM 3380 C CA . VAL B 1 127 ? -6.676 6.23 16.281 1 94.44 127 VAL B CA 1
ATOM 3381 C C . VAL B 1 127 ? -7.629 6.969 15.344 1 94.44 127 VAL B C 1
ATOM 3383 O O . VAL B 1 127 ? -7.32 8.062 14.875 1 94.44 127 VAL B O 1
ATOM 3386 N N . ARG B 1 128 ? -8.773 6.449 15.078 1 95.38 128 ARG B N 1
ATOM 3387 C CA . ARG B 1 128 ? -9.648 7.039 14.062 1 95.38 128 ARG B CA 1
ATOM 3388 C C . ARG B 1 128 ? -10.141 8.414 14.5 1 95.38 128 ARG B C 1
ATOM 3390 O O . ARG B 1 128 ? -10.328 8.656 15.695 1 95.38 128 ARG B O 1
ATOM 3397 N N . PRO B 1 129 ? -10.375 9.344 13.492 1 95.38 129 PRO B N 1
ATOM 3398 C CA . PRO B 1 129 ? -11 10.625 13.844 1 95.38 129 PRO B CA 1
ATOM 3399 C C . PRO B 1 129 ? -12.406 10.453 14.414 1 95.38 129 PRO B C 1
ATOM 3401 O O . PRO B 1 129 ? -13.203 9.672 13.875 1 95.38 129 PRO B O 1
ATOM 3404 N N . ARG B 1 130 ? -12.609 11.141 15.492 1 91.69 130 ARG B N 1
ATOM 3405 C CA . ARG B 1 130 ? -13.938 11.172 16.094 1 91.69 130 ARG B CA 1
ATOM 3406 C C . ARG B 1 130 ? -14.5 12.594 16.109 1 91.69 130 ARG B C 1
ATOM 3408 O O . ARG B 1 130 ? -13.852 13.523 16.594 1 91.69 130 ARG B O 1
ATOM 3415 N N . HIS B 1 131 ? -15.664 12.688 15.555 1 87.81 131 HIS B N 1
ATOM 3416 C CA . HIS B 1 131 ? -16.266 14.008 15.453 1 87.81 131 HIS B CA 1
ATOM 3417 C C . HIS B 1 131 ? -16.688 14.539 16.812 1 87.81 131 HIS B C 1
ATOM 3419 O O . HIS B 1 131 ? -17.234 13.789 17.625 1 87.81 131 HIS B O 1
ATOM 3425 N N . PRO B 1 132 ? -16.484 15.789 17.094 1 88.38 132 PRO B N 1
ATOM 3426 C CA . PRO B 1 132 ? -15.797 16.75 16.234 1 88.38 132 PRO B CA 1
ATOM 3427 C C . PRO B 1 132 ? -14.297 16.516 16.141 1 88.38 132 PRO B C 1
ATOM 3429 O O . PRO B 1 132 ? -13.68 16.047 17.109 1 88.38 132 PRO B O 1
ATOM 3432 N N . CYS B 1 133 ? -13.789 16.672 14.984 1 94 133 CYS B N 1
ATOM 3433 C CA . CYS B 1 133 ? -12.375 16.406 14.758 1 94 133 CYS B CA 1
ATOM 3434 C C . CYS B 1 133 ? -11.758 17.453 13.828 1 94 133 CYS B C 1
ATOM 3436 O O . CYS B 1 133 ? -12.477 18.203 13.172 1 94 133 CYS B O 1
ATOM 3438 N N . ILE B 1 134 ? -10.438 17.547 13.883 1 96.62 134 ILE B N 1
ATOM 3439 C CA . ILE B 1 134 ? -9.68 18.531 13.117 1 96.62 134 ILE B CA 1
ATOM 3440 C C . ILE B 1 134 ? -8.68 17.812 12.211 1 96.62 134 ILE B C 1
ATOM 3442 O O . ILE B 1 134 ? -7.996 16.891 12.641 1 96.62 134 ILE B O 1
ATOM 3446 N N . VAL B 1 135 ? -8.656 18.266 10.977 1 98.19 135 VAL B N 1
ATOM 3447 C CA . VAL B 1 135 ? -7.688 17.766 10.008 1 98.19 135 VAL B CA 1
ATOM 3448 C C . VAL B 1 135 ? -6.938 18.953 9.383 1 98.19 135 VAL B C 1
ATOM 3450 O O . VAL B 1 135 ? -7.551 19.953 9.008 1 98.19 135 VAL B O 1
ATOM 3453 N N . TYR B 1 136 ? -5.609 18.875 9.406 1 98.69 136 TYR B N 1
ATOM 3454 C CA . TYR B 1 136 ? -4.781 19.797 8.641 1 98.69 136 TYR B CA 1
ATOM 3455 C C . TYR B 1 136 ? -4.309 19.172 7.34 1 98.69 136 TYR B C 1
ATOM 3457 O O . TYR B 1 136 ? -3.773 18.062 7.344 1 98.69 136 TYR B O 1
ATOM 3465 N N . SER B 1 137 ? -4.559 19.812 6.234 1 98.88 137 SER B N 1
ATOM 3466 C CA . SER B 1 137 ? -4.207 19.312 4.91 1 98.88 137 SER B CA 1
ATOM 3467 C C . SER B 1 137 ? -3.316 20.297 4.164 1 98.88 137 SER B C 1
ATOM 3469 O O . SER B 1 137 ? -3.801 21.297 3.629 1 98.88 137 SER B O 1
ATOM 3471 N N . PHE B 1 138 ? -2.023 19.953 4.062 1 98.88 138 PHE B N 1
ATOM 3472 C CA . PHE B 1 138 ? -1.063 20.812 3.398 1 98.88 138 PHE B CA 1
ATOM 3473 C C . PHE B 1 138 ? -0.767 20.328 1.988 1 98.88 138 PHE B C 1
ATOM 3475 O O . PHE B 1 138 ? -0.418 19.156 1.795 1 98.88 138 PHE B O 1
ATOM 3482 N N . GLY B 1 139 ? -0.763 21.156 0.993 1 98.5 139 GLY B N 1
ATOM 3483 C CA . GLY B 1 139 ? -0.573 20.797 -0.404 1 98.5 139 GLY B CA 1
ATOM 3484 C C . GLY B 1 139 ? -1.851 20.344 -1.083 1 98.5 139 GLY B C 1
ATOM 3485 O O . GLY B 1 139 ? -2.154 19.141 -1.11 1 98.5 139 GLY B O 1
ATOM 3486 N N . ILE B 1 140 ? -2.58 21.312 -1.695 1 98.31 140 ILE B N 1
ATOM 3487 C CA . ILE B 1 140 ? -3.891 21.016 -2.271 1 98.31 140 ILE B CA 1
ATOM 3488 C C . ILE B 1 140 ? -3.771 20.891 -3.787 1 98.31 140 ILE B C 1
ATOM 3490 O O . ILE B 1 140 ? -4.301 19.953 -4.383 1 98.31 140 ILE B O 1
ATOM 3494 N N . ASN B 1 141 ? -3.066 21.766 -4.426 1 97 141 ASN B N 1
ATOM 3495 C CA . ASN B 1 141 ? -2.846 21.797 -5.867 1 97 141 ASN B CA 1
ATOM 3496 C C . ASN B 1 141 ? -4.156 21.656 -6.637 1 97 141 ASN B C 1
ATOM 3498 O O . ASN B 1 141 ? -4.27 20.812 -7.531 1 97 141 ASN B O 1
ATOM 3502 N N . ASN B 1 142 ? -5.145 22.375 -6.156 1 96.81 142 ASN B N 1
ATOM 3503 C CA . ASN B 1 142 ? -6.465 22.453 -6.77 1 96.81 142 ASN B CA 1
ATOM 3504 C C . ASN B 1 142 ? -7.211 21.125 -6.691 1 96.81 142 ASN B C 1
ATOM 3506 O O . ASN B 1 142 ? -8.18 20.906 -7.426 1 96.81 142 ASN B O 1
ATOM 3510 N N . ASP B 1 143 ? -6.781 20.203 -5.949 1 97.56 143 ASP B N 1
ATOM 3511 C CA . ASP B 1 143 ? -7.457 18.938 -5.699 1 97.56 143 ASP B CA 1
ATOM 3512 C C . ASP B 1 143 ? -7.879 18.812 -4.234 1 97.56 143 ASP B C 1
ATOM 3514 O O . ASP B 1 143 ? -7.074 18.438 -3.383 1 97.56 143 ASP B O 1
ATOM 3518 N N . PHE B 1 144 ? -9.164 19.031 -3.99 1 98.25 144 PHE B N 1
ATOM 3519 C CA . PHE B 1 144 ? -9.703 19.016 -2.637 1 98.25 144 PHE B CA 1
ATOM 3520 C C . PHE B 1 144 ? -10.367 17.672 -2.34 1 98.25 144 PHE B C 1
ATOM 3522 O O . PHE B 1 144 ? -11.086 17.531 -1.347 1 98.25 144 PHE B O 1
ATOM 3529 N N . SER B 1 145 ? -10.164 16.672 -3.162 1 97.19 145 SER B N 1
ATOM 3530 C CA . SER B 1 145 ? -10.93 15.445 -3.041 1 97.19 145 SER B CA 1
ATOM 3531 C C . SER B 1 145 ? -10.727 14.797 -1.674 1 97.19 145 SER B C 1
ATOM 3533 O O . SER B 1 145 ? -11.688 14.328 -1.055 1 97.19 145 SER B O 1
ATOM 3535 N N . PHE B 1 146 ? -9.516 14.773 -1.143 1 98.19 146 PHE B N 1
ATOM 3536 C CA . PHE B 1 146 ? -9.25 14.258 0.197 1 98.19 146 PHE B CA 1
ATOM 3537 C C . PHE B 1 146 ? -9.992 15.078 1.246 1 98.19 146 PHE B C 1
ATOM 3539 O O . PHE B 1 146 ? -10.648 14.516 2.127 1 98.19 146 PHE B O 1
ATOM 3546 N N . ASP B 1 147 ? -9.891 16.375 1.085 1 98.69 147 ASP B N 1
ATOM 3547 C CA . ASP B 1 147 ? -10.445 17.312 2.057 1 98.69 147 ASP B CA 1
ATOM 3548 C C . ASP B 1 147 ? -11.969 17.219 2.102 1 98.69 147 ASP B C 1
ATOM 3550 O O . ASP B 1 147 ? -12.555 17.109 3.18 1 98.69 147 ASP B O 1
ATOM 3554 N N . ASP B 1 148 ? -12.523 17.219 0.955 1 98.12 148 ASP B N 1
ATOM 3555 C CA . ASP B 1 148 ? -13.977 17.141 0.845 1 98.12 148 ASP B CA 1
ATOM 3556 C C . ASP B 1 148 ? -14.5 15.812 1.393 1 98.12 148 ASP B C 1
ATOM 3558 O O . ASP B 1 148 ? -15.484 15.789 2.143 1 98.12 148 ASP B O 1
ATOM 3562 N N . ASN B 1 149 ? -13.875 14.758 1.058 1 97.19 149 ASN B N 1
ATOM 3563 C CA . ASN B 1 149 ? -14.305 13.445 1.534 1 97.19 149 ASN B CA 1
ATOM 3564 C C . ASN B 1 149 ? -14.18 13.328 3.051 1 97.19 149 ASN B C 1
ATOM 3566 O O . ASN B 1 149 ? -15.078 12.812 3.715 1 97.19 149 ASN B O 1
ATOM 3570 N N . THR B 1 150 ? -13.086 13.781 3.568 1 97.94 150 THR B N 1
ATOM 3571 C CA . THR B 1 150 ? -12.844 13.68 5.004 1 97.94 150 THR B CA 1
ATOM 3572 C C . THR B 1 150 ? -13.883 14.484 5.785 1 97.94 150 THR B C 1
ATOM 3574 O O . THR B 1 150 ? -14.406 14.016 6.793 1 97.94 150 THR B O 1
ATOM 3577 N N . ALA B 1 151 ? -14.164 15.648 5.273 1 97.56 151 ALA B N 1
ATOM 3578 C CA . ALA B 1 151 ? -15.211 16.453 5.895 1 97.56 151 ALA B CA 1
ATOM 3579 C C . ALA B 1 151 ? -16.562 15.758 5.805 1 97.56 151 ALA B C 1
ATOM 3581 O O . ALA B 1 151 ? -17.312 15.703 6.789 1 97.56 151 ALA B O 1
ATOM 3582 N N . LYS B 1 152 ? -16.859 15.227 4.715 1 96.19 152 LYS B N 1
ATOM 3583 C CA . LYS B 1 152 ? -18.156 14.609 4.453 1 96.19 152 LYS B CA 1
ATOM 3584 C C . LYS B 1 152 ? -18.344 13.359 5.305 1 96.19 152 LYS B C 1
ATOM 3586 O O . LYS B 1 152 ? -19.375 13.203 5.969 1 96.19 152 LYS B O 1
ATOM 3591 N N . TYR B 1 153 ? -17.375 12.539 5.379 1 96 153 TYR B N 1
ATOM 3592 C CA . TYR B 1 153 ? -17.594 11.219 5.945 1 96 153 TYR B CA 1
ATOM 3593 C C . TYR B 1 153 ? -17.219 11.188 7.422 1 96 153 TYR B C 1
ATOM 3595 O O . TYR B 1 153 ? -17.875 10.516 8.227 1 96 153 TYR B O 1
ATOM 3603 N N . TYR B 1 154 ? -16.172 11.898 7.801 1 96.19 154 TYR B N 1
ATOM 3604 C CA . TYR B 1 154 ? -15.742 11.867 9.195 1 96.19 154 TYR B CA 1
ATOM 3605 C C . TYR B 1 154 ? -16.312 13.047 9.969 1 96.19 154 TYR B C 1
ATOM 3607 O O . TYR B 1 154 ? -16.234 13.086 11.203 1 96.19 154 TYR B O 1
ATOM 3615 N N . GLY B 1 155 ? -16.828 14.031 9.234 1 95.19 155 GLY B N 1
ATOM 3616 C CA . GLY B 1 155 ? -17.406 15.188 9.906 1 95.19 155 GLY B CA 1
ATOM 3617 C C . GLY B 1 155 ? -16.359 16.109 10.508 1 95.19 155 GLY B C 1
ATOM 3618 O O . GLY B 1 155 ? -16.672 16.875 11.422 1 95.19 155 GLY B O 1
ATOM 3619 N N . CYS B 1 156 ? -15.203 16.016 10.102 1 96 156 CYS B N 1
ATOM 3620 C CA . CYS B 1 156 ? -14.117 16.828 10.625 1 96 156 CYS B CA 1
ATOM 3621 C C . CYS B 1 156 ? -14.102 18.203 9.969 1 96 156 CYS B C 1
ATOM 3623 O O . CYS B 1 156 ? -14.523 18.359 8.82 1 96 156 CYS B O 1
ATOM 3625 N N . HIS B 1 157 ? -13.719 19.125 10.734 1 96.38 157 HIS B N 1
ATOM 3626 C CA . HIS B 1 157 ? -13.289 20.375 10.109 1 96.38 157 HIS B CA 1
ATOM 3627 C C . HIS B 1 157 ? -11.906 20.234 9.477 1 96.38 157 HIS B C 1
ATOM 3629 O O . HIS B 1 157 ? -10.938 19.891 10.164 1 96.38 157 HIS B O 1
ATOM 3635 N N . VAL B 1 158 ? -11.836 20.453 8.203 1 98.38 158 VAL B N 1
ATOM 3636 C CA . VAL B 1 158 ? -10.586 20.312 7.457 1 98.38 158 VAL B CA 1
ATOM 3637 C C . VAL B 1 158 ? -10.031 21.688 7.109 1 98.38 158 VAL B C 1
ATOM 3639 O O . VAL B 1 158 ? -10.719 22.5 6.477 1 98.38 158 VAL B O 1
ATOM 3642 N N . TYR B 1 159 ? -8.891 21.938 7.57 1 98.38 159 TYR B N 1
ATOM 3643 C CA . TYR B 1 159 ? -8.156 23.156 7.215 1 98.38 159 TYR B CA 1
ATOM 3644 C C . TYR B 1 159 ? -7.121 22.875 6.137 1 98.38 159 TYR B C 1
ATOM 3646 O O . TYR B 1 159 ? -6.156 22.141 6.371 1 98.38 159 TYR B O 1
ATOM 3654 N N . SER B 1 160 ? -7.371 23.484 4.977 1 98.75 160 SER B N 1
ATOM 3655 C CA . SER B 1 160 ? -6.578 23.234 3.777 1 98.75 160 SER B CA 1
ATOM 3656 C C . SER B 1 160 ? -5.613 24.391 3.506 1 98.75 160 SER B C 1
ATOM 3658 O O . SER B 1 160 ? -5.996 25.562 3.598 1 98.75 160 SER B O 1
ATOM 3660 N N . PHE B 1 161 ? -4.359 23.984 3.158 1 98.81 161 PHE B N 1
ATOM 3661 C CA . PHE B 1 161 ? -3.338 25.016 2.996 1 98.81 161 PHE B CA 1
ATOM 3662 C C . PHE B 1 161 ? -2.572 24.812 1.693 1 98.81 161 PHE B C 1
ATOM 3664 O O . PHE B 1 161 ? -2.098 23.719 1.408 1 98.81 161 PHE B O 1
ATOM 3671 N N . ASP B 1 162 ? -2.434 25.859 0.904 1 98.75 162 ASP B N 1
ATOM 3672 C CA . ASP B 1 162 ? -1.608 25.844 -0.299 1 98.75 162 ASP B CA 1
ATOM 3673 C C . ASP B 1 162 ? -1.271 27.266 -0.753 1 98.75 162 ASP B C 1
ATOM 3675 O O . ASP B 1 162 ? -2.145 28 -1.234 1 98.75 162 ASP B O 1
ATOM 3679 N N . PRO B 1 163 ? -0.068 27.625 -0.641 1 98.25 163 PRO B N 1
ATOM 3680 C CA . PRO B 1 163 ? 0.294 29 -0.997 1 98.25 163 PRO B CA 1
ATOM 3681 C C . PRO B 1 163 ? 0.371 29.219 -2.506 1 98.25 163 PRO B C 1
ATOM 3683 O O . PRO B 1 163 ? 0.421 30.359 -2.967 1 98.25 163 PRO B O 1
ATOM 3686 N N . SER B 1 164 ? 0.423 28.141 -3.254 1 97.31 164 SER B N 1
ATOM 3687 C CA . SER B 1 164 ? 0.68 28.234 -4.688 1 97.31 164 SER B CA 1
ATOM 3688 C C . SER B 1 164 ? -0.617 28.422 -5.469 1 97.31 164 SER B C 1
ATOM 3690 O O . SER B 1 164 ? -0.589 28.75 -6.656 1 97.31 164 SER B O 1
ATOM 3692 N N . MET B 1 165 ? -1.724 28.203 -4.801 1 97.44 165 MET B N 1
ATOM 3693 C CA . MET B 1 165 ? -3.002 28.266 -5.504 1 97.44 165 MET B CA 1
ATOM 3694 C C . MET B 1 165 ? -3.389 29.703 -5.801 1 97.44 165 MET B C 1
ATOM 3696 O O . MET B 1 165 ? -2.992 30.625 -5.078 1 97.44 165 MET B O 1
ATOM 3700 N N . LYS B 1 166 ? -4.215 29.906 -6.816 1 95.81 166 LYS B N 1
ATOM 3701 C CA . LYS B 1 166 ? -4.656 31.25 -7.215 1 95.81 166 LYS B CA 1
ATOM 3702 C C . LYS B 1 166 ? -5.77 31.75 -6.305 1 95.81 166 LYS B C 1
ATOM 3704 O O . LYS B 1 166 ? -5.852 32.938 -6.016 1 95.81 166 LYS B O 1
ATOM 3709 N N . GLN B 1 167 ? -6.594 30.859 -5.918 1 95.44 167 GLN B N 1
ATOM 3710 C CA . GLN B 1 167 ? -7.715 31.234 -5.062 1 95.44 167 GLN B CA 1
ATOM 3711 C C . GLN B 1 167 ? -7.223 31.797 -3.729 1 95.44 167 GLN B C 1
ATOM 3713 O O . GLN B 1 167 ? -6.262 31.297 -3.15 1 95.44 167 GLN B O 1
ATOM 3718 N N . GLU B 1 168 ? -7.887 32.844 -3.324 1 95.75 168 GLU B N 1
ATOM 3719 C CA . GLU B 1 168 ? -7.609 33.406 -2.002 1 95.75 168 GLU B CA 1
ATOM 3720 C C . GLU B 1 168 ? -8.273 32.562 -0.908 1 95.75 168 GLU B C 1
ATOM 3722 O O . GLU B 1 168 ? -9.172 31.766 -1.186 1 95.75 168 GLU B O 1
ATOM 3727 N N . SER B 1 169 ? -7.762 32.75 0.295 1 96.12 169 SER B N 1
ATOM 3728 C CA . SER B 1 169 ? -8.344 32.031 1.434 1 96.12 169 SER B CA 1
ATOM 3729 C C . SER B 1 169 ? -9.859 32.219 1.479 1 96.12 169 SER B C 1
ATOM 3731 O O . SER B 1 169 ? -10.367 33.312 1.234 1 96.12 169 SER B O 1
ATOM 3733 N N . HIS B 1 170 ? -10.57 31.109 1.733 1 96.12 170 HIS B N 1
ATOM 3734 C CA . HIS B 1 170 ? -12.023 31.109 1.773 1 96.12 170 HIS B CA 1
ATOM 3735 C C . HIS B 1 170 ? -12.562 29.828 2.414 1 96.12 170 HIS B C 1
ATOM 3737 O O . HIS B 1 170 ? -11.82 28.875 2.604 1 96.12 170 HIS B O 1
ATOM 3743 N N . ASN B 1 171 ? -13.844 29.922 2.811 1 96.31 171 ASN B N 1
ATOM 3744 C CA . ASN B 1 171 ? -14.523 28.688 3.219 1 96.31 171 ASN B CA 1
ATOM 3745 C C . ASN B 1 171 ? -15.109 27.953 2.021 1 96.31 171 ASN B C 1
ATOM 3747 O O . ASN B 1 171 ? -16.078 28.422 1.414 1 96.31 171 ASN B O 1
ATOM 3751 N N . ARG B 1 172 ? -14.516 26.891 1.729 1 96.69 172 ARG B N 1
ATOM 3752 C CA . ARG B 1 172 ? -15.008 26.078 0.623 1 96.69 172 ARG B CA 1
ATOM 3753 C C . ARG B 1 172 ? -16.359 25.453 0.96 1 96.69 172 ARG B C 1
ATOM 3755 O O . ARG B 1 172 ? -17.219 25.297 0.085 1 96.69 172 ARG B O 1
ATOM 3762 N N . SER B 1 173 ? -16.5 25.047 2.143 1 96.94 173 SER B N 1
ATOM 3763 C CA . SER B 1 173 ? -17.75 24.547 2.729 1 96.94 173 SER B CA 1
ATOM 3764 C C . SER B 1 173 ? -17.828 24.891 4.215 1 96.94 173 SER B C 1
ATOM 3766 O O . SER B 1 173 ? -16.984 25.625 4.738 1 96.94 173 SER B O 1
ATOM 3768 N N . ASP B 1 174 ? -18.875 24.375 4.852 1 95.31 174 ASP B N 1
ATOM 3769 C CA . ASP B 1 174 ? -19.016 24.594 6.289 1 95.31 174 ASP B CA 1
ATOM 3770 C C . ASP B 1 174 ? -17.891 23.906 7.066 1 95.31 174 ASP B C 1
ATOM 3772 O O . ASP B 1 174 ? -17.594 24.281 8.195 1 95.31 174 ASP B O 1
ATOM 3776 N N . LYS B 1 175 ? -17.266 22.922 6.402 1 97.06 175 LYS B N 1
ATOM 3777 C CA . LYS B 1 175 ? -16.297 22.141 7.164 1 97.06 175 LYS B CA 1
ATOM 3778 C C . LYS B 1 175 ? -14.938 22.125 6.465 1 97.06 175 LYS B C 1
ATOM 3780 O O . LYS B 1 175 ? -13.984 21.531 6.969 1 97.06 175 LYS B O 1
ATOM 3785 N N . VAL B 1 176 ? -14.844 22.734 5.344 1 98.25 176 VAL B N 1
ATOM 3786 C CA . VAL B 1 176 ? -13.562 22.828 4.652 1 98.25 176 VAL B CA 1
ATOM 3787 C C . VAL B 1 176 ? -13.148 24.297 4.531 1 98.25 176 VAL B C 1
ATOM 3789 O O . VAL B 1 176 ? -13.828 25.094 3.883 1 98.25 176 VAL B O 1
ATOM 3792 N N . HIS B 1 177 ? -12.062 24.562 5.09 1 97.88 177 HIS B N 1
ATOM 3793 C CA . HIS B 1 177 ? -11.547 25.922 5.188 1 97.88 177 HIS B CA 1
ATOM 3794 C C . HIS B 1 177 ? -10.188 26.047 4.504 1 97.88 177 HIS B C 1
ATOM 3796 O O . HIS B 1 177 ? -9.195 25.484 4.977 1 97.88 177 HIS B O 1
ATOM 3802 N N . PHE B 1 178 ? -10.172 26.844 3.424 1 98.38 178 PHE B N 1
ATOM 3803 C CA . PHE B 1 178 ? -8.938 26.984 2.66 1 98.38 178 PHE B CA 1
ATOM 3804 C C . PHE B 1 178 ? -8.18 28.234 3.064 1 98.38 178 PHE B C 1
ATOM 3806 O O . PHE B 1 178 ? -8.773 29.312 3.189 1 98.38 178 PHE B O 1
ATOM 3813 N N . TYR B 1 179 ? -6.926 28.062 3.232 1 97.88 179 TYR B N 1
ATOM 3814 C CA . TYR B 1 179 ? -6.004 29.156 3.496 1 97.88 179 TYR B CA 1
ATOM 3815 C C . TYR B 1 179 ? -4.879 29.188 2.469 1 97.88 179 TYR B C 1
ATOM 3817 O O . TYR B 1 179 ? -4.199 28.188 2.258 1 97.88 179 TYR B O 1
ATOM 3825 N N . LYS B 1 180 ? -4.672 30.344 1.887 1 98 180 LYS B N 1
ATOM 3826 C CA . LYS B 1 180 ? -3.6 30.516 0.909 1 98 180 LYS B CA 1
ATOM 3827 C C . LYS B 1 180 ? -2.256 30.734 1.599 1 98 180 LYS B C 1
ATOM 3829 O O . LYS B 1 180 ? -1.612 31.766 1.398 1 98 180 LYS B O 1
ATOM 3834 N N . ILE B 1 181 ? -1.811 29.844 2.373 1 98 181 ILE B N 1
ATOM 3835 C CA . ILE B 1 181 ? -0.533 29.844 3.078 1 98 181 ILE B CA 1
ATOM 3836 C C . ILE B 1 181 ? 0.102 28.453 2.998 1 98 181 ILE B C 1
ATOM 3838 O O . ILE B 1 181 ? -0.561 27.484 2.631 1 98 181 ILE B O 1
ATOM 3842 N N . GLY B 1 182 ? 1.378 28.391 3.232 1 98.5 182 GLY B N 1
ATOM 3843 C CA . GLY B 1 182 ? 2.105 27.141 3.234 1 98.5 182 GLY B CA 1
ATOM 3844 C C . GLY B 1 182 ? 2.793 26.844 4.555 1 98.5 182 GLY B C 1
ATOM 3845 O O . GLY B 1 182 ? 2.814 27.703 5.449 1 98.5 182 GLY B O 1
ATOM 3846 N N . ILE B 1 183 ? 3.24 25.641 4.715 1 98.75 183 ILE B N 1
ATOM 3847 C CA . ILE B 1 183 ? 3.98 25.25 5.906 1 98.75 183 ILE B CA 1
ATOM 3848 C C . ILE B 1 183 ? 5.477 25.234 5.602 1 98.75 183 ILE B C 1
ATOM 3850 O O . ILE B 1 183 ? 5.887 24.906 4.484 1 98.75 183 ILE B O 1
ATOM 3854 N N . ALA B 1 184 ? 6.238 25.625 6.578 1 98.31 184 ALA B N 1
ATOM 3855 C CA . ALA B 1 184 ? 7.695 25.578 6.492 1 98.31 184 ALA B CA 1
ATOM 3856 C C . ALA B 1 184 ? 8.32 25.562 7.883 1 98.31 184 ALA B C 1
ATOM 3858 O O . ALA B 1 184 ? 7.617 25.547 8.891 1 98.31 184 ALA B O 1
ATOM 3859 N N . GLY B 1 185 ? 9.672 25.469 7.914 1 98.06 185 GLY B N 1
ATOM 3860 C CA . GLY B 1 185 ? 10.398 25.438 9.172 1 98.06 185 GLY B CA 1
ATOM 3861 C C . GLY B 1 185 ? 10.5 26.797 9.836 1 98.06 185 GLY B C 1
ATOM 3862 O O . GLY B 1 185 ? 10.859 26.891 11.016 1 98.06 185 GLY B O 1
ATOM 3863 N N . GLU B 1 186 ? 10.188 27.797 9.055 1 97.62 186 GLU B N 1
ATOM 3864 C CA . GLU B 1 186 ? 10.195 29.172 9.562 1 97.62 186 GLU B CA 1
ATOM 3865 C C . GLU B 1 186 ? 9.055 29.984 8.953 1 97.62 186 GLU B C 1
ATOM 3867 O O . GLU B 1 186 ? 8.641 29.734 7.824 1 97.62 186 GLU B O 1
ATOM 3872 N N . THR B 1 187 ? 8.57 30.828 9.797 1 97.56 187 THR B N 1
ATOM 3873 C CA . THR B 1 187 ? 7.547 31.75 9.305 1 97.56 187 THR B CA 1
ATOM 3874 C C . THR B 1 187 ? 8.18 32.875 8.508 1 97.56 187 THR B C 1
ATOM 3876 O O . THR B 1 187 ? 9.023 33.625 9.023 1 97.56 187 THR B O 1
ATOM 3879 N N . THR B 1 188 ? 7.773 32.906 7.25 1 97.38 188 THR B N 1
ATOM 3880 C CA . THR B 1 188 ? 8.391 33.875 6.352 1 97.38 188 THR B CA 1
ATOM 3881 C C . THR B 1 188 ? 7.582 34 5.066 1 97.38 188 THR B C 1
ATOM 3883 O O . THR B 1 188 ? 6.523 33.406 4.926 1 97.38 188 THR B O 1
ATOM 3886 N N . VAL B 1 189 ? 7.996 34.969 4.27 1 97 189 VAL B N 1
ATOM 3887 C CA . VAL B 1 189 ? 7.527 35.094 2.893 1 97 189 VAL B CA 1
ATOM 3888 C C . VAL B 1 189 ? 8.664 34.75 1.931 1 97 189 VAL B C 1
ATOM 3890 O O . VAL B 1 189 ? 9.734 35.344 1.992 1 97 189 VAL B O 1
ATOM 3893 N N . ASN B 1 190 ? 8.328 33.812 1.105 1 95.38 190 ASN B N 1
ATOM 3894 C CA . ASN B 1 190 ? 9.438 33.406 0.249 1 95.38 190 ASN B CA 1
ATOM 3895 C C . ASN B 1 190 ? 9.539 34.281 -0.997 1 95.38 190 ASN B C 1
ATOM 3897 O O . ASN B 1 190 ? 8.773 35.219 -1.148 1 95.38 190 ASN B O 1
ATOM 3901 N N . LYS B 1 191 ? 10.539 33.938 -1.895 1 94.81 191 LYS B N 1
ATOM 3902 C CA . LYS B 1 191 ? 10.844 34.75 -3.07 1 94.81 191 LYS B CA 1
ATOM 3903 C C . LYS B 1 191 ? 9.656 34.781 -4.031 1 94.81 191 LYS B C 1
ATOM 3905 O O . LYS B 1 19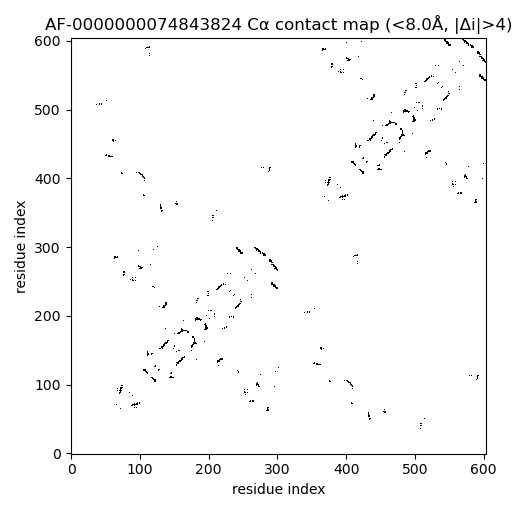1 ? 9.516 35.75 -4.805 1 94.81 191 LYS B O 1
ATOM 3910 N N . ARG B 1 192 ? 8.797 33.812 -3.936 1 95.12 192 ARG B N 1
ATOM 3911 C CA . ARG B 1 192 ? 7.637 33.75 -4.82 1 95.12 192 ARG B CA 1
ATOM 3912 C C . ARG B 1 192 ? 6.453 34.5 -4.234 1 95.12 192 ARG B C 1
ATOM 3914 O O . ARG B 1 192 ? 5.371 34.531 -4.82 1 95.12 192 ARG B O 1
ATOM 3921 N N . GLY B 1 193 ? 6.668 35.094 -3.092 1 95.81 193 GLY B N 1
ATOM 3922 C CA . GLY B 1 193 ? 5.602 35.812 -2.42 1 95.81 193 GLY B CA 1
ATOM 3923 C C . GLY B 1 193 ? 4.691 34.906 -1.605 1 95.81 193 GLY B C 1
ATOM 3924 O O . GLY B 1 193 ? 3.621 35.344 -1.165 1 95.81 193 GLY B O 1
ATOM 3925 N N . TRP B 1 194 ? 4.996 33.625 -1.411 1 97.31 194 TRP B N 1
ATOM 3926 C CA . TRP B 1 194 ? 4.184 32.719 -0.636 1 97.31 194 TRP B CA 1
ATOM 3927 C C . TRP B 1 194 ? 4.328 32.969 0.859 1 97.31 194 TRP B C 1
ATOM 3929 O O . TRP B 1 194 ? 5.445 33.125 1.365 1 97.31 194 TRP B O 1
ATOM 3939 N N . LYS B 1 195 ? 3.252 33.156 1.48 1 97.5 195 LYS B N 1
ATOM 3940 C CA . LYS B 1 195 ? 3.268 33.219 2.938 1 97.5 195 LYS B CA 1
ATOM 3941 C C . LYS B 1 195 ? 3.443 31.844 3.557 1 97.5 195 LYS B C 1
ATOM 3943 O O . LYS B 1 195 ? 2.588 30.984 3.393 1 97.5 195 LYS B O 1
ATOM 3948 N N . LEU B 1 196 ? 4.5 31.641 4.23 1 98.31 196 LEU B N 1
ATOM 3949 C CA . LEU B 1 196 ? 4.828 30.359 4.863 1 98.31 196 LEU B CA 1
ATOM 3950 C C . LEU B 1 196 ? 4.828 30.5 6.383 1 98.31 196 LEU B C 1
ATOM 3952 O O . LEU B 1 196 ? 5.281 31.516 6.922 1 98.31 196 LEU B O 1
ATOM 3956 N N . TYR B 1 197 ? 4.344 29.516 7.07 1 98.44 197 TYR B N 1
ATOM 3957 C CA . TYR B 1 197 ? 4.27 29.5 8.531 1 98.44 197 TYR B CA 1
ATOM 3958 C C . TYR B 1 197 ? 4.789 28.188 9.086 1 98.44 197 TYR B C 1
ATOM 3960 O O . TYR B 1 197 ? 4.707 27.141 8.43 1 98.44 197 TYR B O 1
ATOM 3968 N N . THR B 1 198 ? 5.355 28.266 10.297 1 98.56 198 THR B N 1
ATOM 3969 C CA . THR B 1 198 ? 5.613 27.031 11.039 1 98.56 198 THR B CA 1
ATOM 3970 C C . THR B 1 198 ? 4.309 26.391 11.484 1 98.56 198 THR B C 1
ATOM 3972 O O . THR B 1 198 ? 3.266 27.047 11.523 1 98.56 198 THR B O 1
ATOM 3975 N N . PHE B 1 199 ? 4.395 25.125 11.75 1 98.25 199 PHE B N 1
ATOM 3976 C CA . PHE B 1 199 ? 3.229 24.422 12.273 1 98.25 199 PHE B CA 1
ATOM 3977 C C . PHE B 1 199 ? 2.705 25.094 13.531 1 98.25 199 PHE B C 1
ATOM 3979 O O . PHE B 1 199 ? 1.496 25.281 13.688 1 98.25 199 PHE B O 1
ATOM 3986 N N . SER B 1 200 ? 3.598 25.547 14.438 1 97.94 200 SER B N 1
ATOM 3987 C CA . SER B 1 200 ? 3.229 26.219 15.672 1 97.94 200 SER B CA 1
ATOM 3988 C C . SER B 1 200 ? 2.449 27.5 15.391 1 97.94 200 SER B C 1
ATOM 3990 O O . SER B 1 200 ? 1.426 27.766 16.016 1 97.94 200 SER B O 1
ATOM 3992 N N . ASP B 1 201 ? 2.959 28.188 14.477 1 97.69 201 ASP B N 1
ATOM 3993 C CA . ASP B 1 201 ? 2.334 29.484 14.172 1 97.69 201 ASP B CA 1
ATOM 3994 C C . ASP B 1 201 ? 0.968 29.281 13.523 1 97.69 201 ASP B C 1
ATOM 3996 O O . ASP B 1 201 ? 0.056 30.094 13.727 1 97.69 201 ASP B O 1
ATOM 4000 N N . ILE B 1 202 ? 0.835 28.25 12.742 1 97.31 202 ILE B N 1
ATOM 4001 C CA . ILE B 1 202 ? -0.458 27.969 12.133 1 97.31 202 ILE B CA 1
ATOM 4002 C C . ILE B 1 202 ? -1.467 27.594 13.219 1 97.31 202 ILE B C 1
ATOM 4004 O O . ILE B 1 202 ? -2.602 28.078 13.211 1 97.31 202 ILE B O 1
ATOM 4008 N N . ARG B 1 203 ? -1.075 26.734 14.156 1 95.81 203 ARG B N 1
ATOM 4009 C CA . ARG B 1 203 ? -1.971 26.375 15.25 1 95.81 203 ARG B CA 1
ATOM 4010 C C . ARG B 1 203 ? -2.381 27.609 16.047 1 95.81 203 ARG B C 1
ATOM 4012 O O . ARG B 1 203 ? -3.539 27.734 16.453 1 95.81 203 ARG B O 1
ATOM 4019 N N . LYS B 1 204 ? -1.422 28.469 16.281 1 94.25 204 LYS B N 1
ATOM 4020 C CA . LYS B 1 204 ? -1.726 29.703 16.969 1 94.25 204 LYS B CA 1
ATOM 4021 C C . LYS B 1 204 ? -2.705 30.562 16.172 1 94.25 204 LYS B C 1
ATOM 4023 O O . LYS B 1 204 ? -3.695 31.062 16.719 1 94.25 204 LYS B O 1
ATOM 4028 N N . LEU B 1 205 ? -2.355 30.703 14.922 1 92.56 205 LEU B N 1
ATOM 4029 C CA . LEU B 1 205 ? -3.182 31.5 14.016 1 92.56 205 LEU B CA 1
ATOM 4030 C C . LEU B 1 205 ? -4.625 31 14.023 1 92.56 205 LEU B C 1
ATOM 4032 O O . LEU B 1 205 ? -5.559 31.812 13.969 1 92.56 205 LEU B O 1
ATOM 4036 N N . LEU B 1 206 ? -4.824 29.703 14.141 1 93.88 206 LEU B N 1
ATOM 4037 C CA . LEU B 1 206 ? -6.152 29.109 14.008 1 93.88 206 LEU B CA 1
ATOM 4038 C C . LEU B 1 206 ? -6.789 28.891 15.383 1 93.88 206 LEU B C 1
ATOM 4040 O O . LEU B 1 206 ? -7.93 28.438 15.477 1 93.88 206 LEU B O 1
ATOM 4044 N N . GLY B 1 207 ? -6.023 29.172 16.484 1 90.69 207 GLY B N 1
ATOM 4045 C CA . GLY B 1 207 ? -6.523 28.969 17.828 1 90.69 207 GLY B CA 1
ATOM 4046 C C . GLY B 1 207 ? -6.566 27.5 18.234 1 90.69 207 GLY B C 1
ATOM 4047 O O . GLY B 1 207 ? -7.449 27.078 18.984 1 90.69 207 GLY B O 1
ATOM 4048 N N . HIS B 1 208 ? -5.664 26.703 17.672 1 92.81 208 HIS B N 1
ATOM 4049 C CA . HIS B 1 208 ? -5.668 25.266 17.891 1 92.81 208 HIS B CA 1
ATOM 4050 C C . HIS B 1 208 ? -4.512 24.844 18.797 1 92.81 208 HIS B C 1
ATOM 4052 O O . HIS B 1 208 ? -4.098 23.688 18.781 1 92.81 208 HIS B O 1
ATOM 4058 N N . VAL B 1 209 ? -3.934 25.688 19.609 1 90.31 209 VAL B N 1
ATOM 4059 C CA . VAL B 1 209 ? -2.719 25.438 20.391 1 90.31 209 VAL B CA 1
ATOM 4060 C C . VAL B 1 209 ? -2.957 24.297 21.375 1 90.31 209 VAL B C 1
ATOM 4062 O O . VAL B 1 209 ? -2.066 23.484 21.609 1 90.31 209 VAL B O 1
ATOM 4065 N N . ASN B 1 210 ? -4.176 24.156 21.906 1 88.19 210 ASN B N 1
ATOM 4066 C CA . ASN B 1 210 ? -4.449 23.125 22.891 1 88.19 210 ASN B CA 1
ATOM 4067 C C . ASN B 1 210 ? -5.281 21.984 22.312 1 88.19 210 ASN B C 1
ATOM 4069 O O . ASN B 1 210 ? -5.742 21.109 23.047 1 88.19 210 ASN B O 1
ATOM 4073 N N . ALA B 1 211 ? -5.434 22.062 21.031 1 88.12 211 ALA B N 1
ATOM 4074 C CA . ALA B 1 211 ? -6.27 21.047 20.406 1 88.12 211 ALA B CA 1
ATOM 4075 C C . ALA B 1 211 ? -5.426 19.891 19.875 1 88.12 211 ALA B C 1
ATOM 4077 O O . ALA B 1 211 ? -4.273 20.078 19.484 1 88.12 211 ALA B O 1
ATOM 4078 N N . THR B 1 212 ? -6.062 18.75 19.922 1 89.62 212 THR B N 1
ATOM 4079 C CA . THR B 1 212 ? -5.48 17.609 19.234 1 89.62 212 THR B CA 1
ATOM 4080 C C . THR B 1 212 ? -5.902 17.594 17.766 1 89.62 212 THR B C 1
ATOM 4082 O O . THR B 1 212 ? -7.078 17.781 17.453 1 89.62 212 THR B O 1
ATOM 4085 N N . ILE B 1 213 ? -4.977 17.469 16.922 1 95.62 213 ILE B N 1
ATOM 4086 C CA . ILE B 1 213 ? -5.258 17.328 15.492 1 95.62 213 ILE B CA 1
ATOM 4087 C C . ILE B 1 213 ? -5.34 15.836 15.141 1 95.62 213 ILE B C 1
ATOM 4089 O O . ILE B 1 213 ? -4.406 15.078 15.406 1 95.62 213 ILE B O 1
ATOM 4093 N N . ASP B 1 214 ? -6.395 15.414 14.555 1 96.5 214 ASP B N 1
ATOM 4094 C CA . ASP B 1 214 ? -6.621 13.992 14.312 1 96.5 214 ASP B CA 1
ATOM 4095 C C . ASP B 1 214 ? -5.75 13.484 13.164 1 96.5 214 ASP B C 1
ATOM 4097 O O . ASP B 1 214 ? -5.191 12.391 13.25 1 96.5 214 ASP B O 1
ATOM 4101 N N . VAL B 1 215 ? -5.68 14.266 12.109 1 98.38 215 VAL B N 1
ATOM 4102 C CA . VAL B 1 215 ? -4.891 13.883 10.945 1 98.38 215 VAL B CA 1
ATOM 4103 C C . VAL B 1 215 ? -4.148 15.109 10.406 1 98.38 215 VAL B C 1
ATOM 4105 O O . VAL B 1 215 ? -4.723 16.188 10.305 1 98.38 215 VAL B O 1
ATOM 4108 N N . VAL B 1 216 ? -2.932 14.914 10.141 1 98.75 216 VAL B N 1
ATOM 4109 C CA . VAL B 1 216 ? -2.145 15.898 9.406 1 98.75 216 VAL B CA 1
ATOM 4110 C C . VAL B 1 216 ? -1.655 15.305 8.094 1 98.75 216 VAL B C 1
ATOM 4112 O O . VAL B 1 216 ? -0.976 14.273 8.086 1 98.75 216 VAL B O 1
ATOM 4115 N N . LYS B 1 217 ? -2.049 15.883 7.012 1 98.88 217 LYS B N 1
ATOM 4116 C CA . LYS B 1 217 ? -1.559 15.516 5.684 1 98.88 217 LYS B CA 1
ATOM 4117 C C . LYS B 1 217 ? -0.56 16.547 5.168 1 98.88 217 LYS B C 1
ATOM 4119 O O . LYS B 1 217 ? -0.833 17.75 5.188 1 98.88 217 LYS B O 1
ATOM 4124 N N . ILE B 1 218 ? 0.614 16.109 4.738 1 98.75 218 ILE B N 1
ATOM 4125 C CA . ILE B 1 218 ? 1.644 17 4.223 1 98.75 218 ILE B CA 1
ATOM 4126 C C . ILE B 1 218 ? 2.137 16.5 2.869 1 98.75 218 ILE B C 1
ATOM 4128 O O . ILE B 1 218 ? 2.811 15.469 2.791 1 98.75 218 ILE B O 1
ATOM 4132 N N . ASP B 1 219 ? 1.828 17.141 1.862 1 98.12 219 ASP B N 1
ATOM 4133 C CA . ASP B 1 219 ? 2.318 16.938 0.501 1 98.12 219 ASP B CA 1
ATOM 4134 C C . ASP B 1 219 ? 2.707 18.281 -0.143 1 98.12 219 ASP B C 1
ATOM 4136 O O . ASP B 1 219 ? 1.936 18.844 -0.917 1 98.12 219 ASP B O 1
ATOM 4140 N N . VAL B 1 220 ? 4.008 18.797 0.139 1 97.44 220 VAL B N 1
ATOM 4141 C CA . VAL B 1 220 ? 4.312 20.203 -0.132 1 97.44 220 VAL B CA 1
ATOM 4142 C C . VAL B 1 220 ? 5.625 20.297 -0.911 1 97.44 220 VAL B C 1
ATOM 4144 O O . VAL B 1 220 ? 6.32 21.312 -0.833 1 97.44 220 VAL B O 1
ATOM 4147 N N . GLU B 1 221 ? 6.043 19.453 -1.664 1 93.81 221 GLU B N 1
ATOM 4148 C CA . GLU B 1 221 ? 7.09 19.438 -2.684 1 93.81 221 GLU B CA 1
ATOM 4149 C C . GLU B 1 221 ? 8.43 19.906 -2.113 1 93.81 221 GLU B C 1
ATOM 4151 O O . GLU B 1 221 ? 9.078 20.781 -2.686 1 93.81 221 GLU B O 1
ATOM 4156 N N . GLY B 1 222 ? 8.758 19.531 -0.946 1 94.62 222 GLY B N 1
ATOM 4157 C CA . GLY B 1 222 ? 10.094 19.781 -0.421 1 94.62 222 GLY B CA 1
ATOM 4158 C C . GLY B 1 222 ? 10.086 20.438 0.944 1 94.62 222 GLY B C 1
ATOM 4159 O O . GLY B 1 222 ? 11.008 20.234 1.744 1 94.62 222 GLY B O 1
ATOM 4160 N N . ALA B 1 223 ? 9.133 21.266 1.25 1 96.75 223 ALA B N 1
ATOM 4161 C CA . ALA B 1 223 ? 9.078 22.016 2.508 1 96.75 223 ALA B CA 1
ATOM 4162 C C . ALA B 1 223 ? 8.805 21.078 3.684 1 96.75 223 ALA B C 1
ATOM 4164 O O . ALA B 1 223 ? 8.906 21.484 4.844 1 96.75 223 ALA B O 1
ATOM 4165 N N . GLU B 1 224 ? 8.492 19.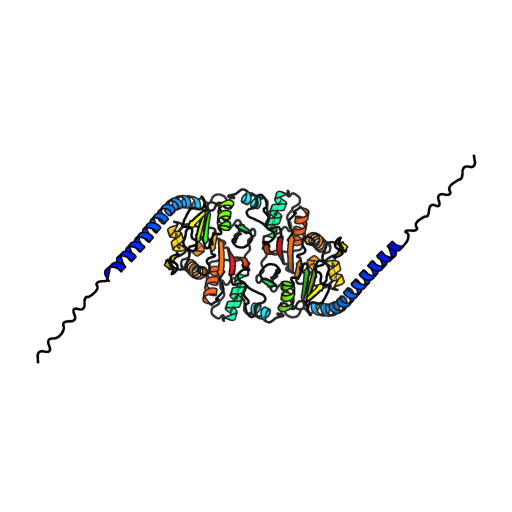766 3.445 1 98 224 GLU B N 1
ATOM 4166 C CA . GLU B 1 224 ? 8.203 18.828 4.523 1 98 224 GLU B CA 1
ATOM 4167 C C . GLU B 1 224 ? 9.43 18.625 5.41 1 98 224 GLU B C 1
ATOM 4169 O O . GLU B 1 224 ? 9.297 18.422 6.621 1 98 224 GLU B O 1
ATOM 4174 N N . TRP B 1 225 ? 10.578 18.781 4.867 1 97.56 225 TRP B N 1
ATOM 4175 C CA . TRP B 1 225 ? 11.789 18.5 5.625 1 97.56 225 TRP B CA 1
ATOM 4176 C C . TRP B 1 225 ? 12 19.531 6.73 1 97.56 225 TRP B C 1
ATOM 4178 O O . TRP B 1 225 ? 12.156 19.172 7.898 1 97.56 225 TRP B O 1
ATOM 4188 N N . SER B 1 226 ? 12 20.797 6.328 1 97.62 226 SER B N 1
ATOM 4189 C CA . SER B 1 226 ? 12.164 21.828 7.336 1 97.62 226 SER B CA 1
ATOM 4190 C C . SER B 1 226 ? 10.977 21.891 8.281 1 97.62 226 SER B C 1
ATOM 4192 O O . SER B 1 226 ? 11.125 22.172 9.469 1 97.62 226 SER B O 1
ATOM 4194 N N . SER B 1 227 ? 9.805 21.625 7.793 1 98.44 227 SER B N 1
ATOM 4195 C CA . SER B 1 227 ? 8.602 21.625 8.625 1 98.44 227 SER B CA 1
ATOM 4196 C C . SER B 1 227 ? 8.672 20.531 9.695 1 98.44 227 SER B C 1
ATOM 4198 O O . SER B 1 227 ? 8.328 20.781 10.852 1 98.44 227 SER B O 1
ATOM 4200 N N . LEU B 1 228 ? 9.102 19.328 9.312 1 98.44 228 LEU B N 1
ATOM 4201 C CA . LEU B 1 228 ? 9.203 18.219 10.25 1 98.44 228 LEU B CA 1
ATOM 4202 C C . LEU B 1 228 ? 10.242 18.5 11.328 1 98.44 228 LEU B C 1
ATOM 4204 O O . LEU B 1 228 ? 10.031 18.172 12.5 1 98.44 228 LEU B O 1
ATOM 4208 N N . LYS B 1 229 ? 11.32 19.125 10.914 1 98 229 LYS B N 1
ATOM 4209 C CA . LYS B 1 229 ? 12.32 19.5 11.898 1 98 229 LYS B CA 1
ATOM 4210 C C . LYS B 1 229 ? 11.727 20.438 12.953 1 98 229 LYS B C 1
ATOM 4212 O O . LYS B 1 229 ? 11.938 20.234 14.148 1 98 229 LYS B O 1
ATOM 4217 N N . HIS B 1 230 ? 11.031 21.391 12.484 1 98.38 230 HIS B N 1
ATOM 4218 C CA . HIS B 1 230 ? 10.375 22.312 13.406 1 98.38 230 HIS B CA 1
ATOM 4219 C C . HIS B 1 230 ? 9.375 21.578 14.289 1 98.38 230 HIS B C 1
ATOM 4221 O O . HIS B 1 230 ? 9.344 21.797 15.508 1 98.38 230 HIS B O 1
ATOM 4227 N N . MET B 1 231 ? 8.555 20.75 13.727 1 98.25 231 MET B N 1
ATOM 4228 C CA . MET B 1 231 ? 7.496 20.062 14.453 1 98.25 231 MET B CA 1
ATOM 4229 C C . MET B 1 231 ? 8.078 19.188 15.555 1 98.25 231 MET B C 1
ATOM 4231 O O . MET B 1 231 ? 7.516 19.109 16.656 1 98.25 231 MET B O 1
ATOM 4235 N N . VAL B 1 232 ? 9.148 18.547 15.266 1 98.06 232 VAL B N 1
ATOM 4236 C CA . VAL B 1 232 ? 9.789 17.688 16.25 1 98.06 232 VAL B CA 1
ATOM 4237 C C . VAL B 1 232 ? 10.438 18.547 17.344 1 98.06 232 VAL B C 1
ATOM 4239 O O . VAL B 1 232 ? 10.227 18.312 18.531 1 98.06 232 VAL B O 1
ATOM 4242 N N . ALA B 1 233 ? 11.188 19.562 16.953 1 97.94 233 ALA B N 1
ATOM 4243 C CA . ALA B 1 233 ? 11.922 20.406 17.891 1 97.94 233 ALA B CA 1
ATOM 4244 C C . ALA B 1 233 ? 10.961 21.156 18.812 1 97.94 233 ALA B C 1
ATOM 4246 O O . ALA B 1 233 ? 11.25 21.344 20 1 97.94 233 ALA B O 1
ATOM 4247 N N . SER B 1 234 ? 9.859 21.594 18.297 1 97.62 234 SER B N 1
ATOM 4248 C CA . SER B 1 234 ? 8.898 22.359 19.062 1 97.62 234 SER B CA 1
ATOM 4249 C C . SER B 1 234 ? 8 21.453 19.906 1 97.62 234 SER B C 1
ATOM 4251 O O . SER B 1 234 ? 7.293 21.922 20.797 1 97.62 234 SER B O 1
ATOM 4253 N N . GLY B 1 235 ? 7.984 20.172 19.578 1 96.88 235 GLY B N 1
ATOM 4254 C CA . GLY B 1 235 ? 7.113 19.234 20.266 1 96.88 235 GLY B CA 1
ATOM 4255 C C . GLY B 1 235 ? 5.719 19.156 19.656 1 96.88 235 GLY B C 1
ATOM 4256 O O . GLY B 1 235 ? 4.883 18.375 20.109 1 96.88 235 GLY B O 1
ATOM 4257 N N . GLU B 1 236 ? 5.488 19.906 18.578 1 96.31 236 GLU B N 1
ATOM 4258 C CA . GLU B 1 236 ? 4.176 19.953 17.938 1 96.31 236 GLU B CA 1
ATOM 4259 C C . GLU B 1 236 ? 3.76 18.594 17.406 1 96.31 236 GLU B C 1
ATOM 4261 O O . GLU B 1 236 ? 2.57 18.266 17.375 1 96.31 236 GLU B O 1
ATOM 4266 N N . ILE B 1 237 ? 4.684 17.781 17.047 1 96.06 237 ILE B N 1
ATOM 4267 C CA . ILE B 1 237 ? 4.449 16.5 16.391 1 96.06 237 ILE B CA 1
ATOM 4268 C C . ILE B 1 237 ? 3.709 15.555 17.328 1 96.06 237 ILE B C 1
ATOM 4270 O O . ILE B 1 237 ? 3.1 14.578 16.891 1 96.06 237 ILE B O 1
ATOM 4274 N N . LYS B 1 238 ? 3.709 15.82 18.609 1 93.12 238 LYS B N 1
ATOM 4275 C CA . LYS B 1 238 ? 3.082 14.961 19.609 1 93.12 238 LYS B CA 1
ATOM 4276 C C . LYS B 1 238 ? 1.577 15.203 19.672 1 93.12 238 LYS B C 1
ATOM 4278 O O . LYS B 1 238 ? 0.851 14.453 20.328 1 93.12 238 LYS B O 1
ATOM 4283 N N . HIS B 1 239 ? 1.093 16.203 18.938 1 91.06 239 HIS B N 1
ATOM 4284 C CA . HIS B 1 239 ? -0.297 16.625 19.094 1 91.06 239 HIS B CA 1
ATOM 4285 C C . HIS B 1 239 ? -1.16 16.094 17.953 1 91.06 239 HIS B C 1
ATOM 4287 O O . HIS B 1 239 ? -2.303 16.516 17.797 1 91.06 239 HIS B O 1
ATOM 4293 N N . PHE B 1 240 ? -0.689 15.219 17.125 1 91.75 240 PHE B N 1
ATOM 4294 C CA . PHE B 1 240 ? -1.568 14.617 16.141 1 91.75 240 PHE B CA 1
ATOM 4295 C C . PHE B 1 240 ? -1.33 13.109 16.047 1 91.75 240 PHE B C 1
ATOM 4297 O O . PHE B 1 240 ? -0.24 12.633 16.359 1 91.75 240 PHE B O 1
ATOM 4304 N N . LYS B 1 241 ? -2.346 12.398 15.719 1 94.31 241 LYS B N 1
ATOM 4305 C CA . LYS B 1 241 ? -2.422 10.945 15.82 1 94.31 241 LYS B CA 1
ATOM 4306 C C . LYS B 1 241 ? -1.962 10.281 14.531 1 94.31 241 LYS B C 1
ATOM 4308 O O . LYS B 1 241 ? -1.355 9.203 14.555 1 94.31 241 LYS B O 1
ATOM 4313 N N . GLN B 1 242 ? -2.418 10.914 13.43 1 98.12 242 GLN B N 1
ATOM 4314 C CA . GLN B 1 242 ? -2.043 10.359 12.125 1 98.12 242 GLN B CA 1
ATOM 4315 C C . GLN B 1 242 ? -1.299 11.398 11.289 1 98.12 242 GLN B C 1
ATOM 4317 O O . GLN B 1 242 ? -1.679 12.57 11.258 1 98.12 242 GLN B O 1
ATOM 4322 N N . LEU B 1 243 ? -0.198 10.977 10.727 1 98.62 243 LEU B N 1
ATOM 4323 C CA . LEU B 1 243 ? 0.602 11.797 9.828 1 98.62 243 LEU B CA 1
ATOM 4324 C C . LEU B 1 243 ? 0.692 11.156 8.445 1 98.62 243 LEU B C 1
ATOM 4326 O O . LEU B 1 243 ? 1.274 10.078 8.289 1 98.62 243 LEU B O 1
ATOM 4330 N N . LEU B 1 244 ? 0.031 11.758 7.469 1 98.62 244 LEU B N 1
ATOM 4331 C CA . LEU B 1 244 ? 0.1 11.391 6.059 1 98.62 244 LEU B CA 1
ATOM 4332 C C . LEU B 1 244 ? 1.082 12.281 5.312 1 98.62 244 LEU B C 1
ATOM 4334 O O . LEU B 1 244 ? 0.819 13.469 5.113 1 98.62 244 LEU B O 1
ATOM 4338 N N . LEU B 1 245 ? 2.172 11.703 4.879 1 98.5 245 LEU B N 1
ATOM 4339 C CA . LEU B 1 245 ? 3.307 12.531 4.492 1 98.5 245 LEU B CA 1
ATOM 4340 C C . LEU B 1 245 ? 3.918 12.039 3.184 1 98.5 245 LEU B C 1
ATOM 4342 O O . LEU B 1 245 ? 4.219 10.852 3.041 1 98.5 245 LEU B O 1
ATOM 4346 N N . GLU B 1 246 ? 4.059 12.953 2.242 1 98.06 246 GLU B N 1
ATOM 4347 C CA . GLU B 1 246 ? 4.891 12.625 1.09 1 98.06 246 GLU B CA 1
ATOM 4348 C C . GLU B 1 246 ? 6.332 13.078 1.304 1 98.06 246 GLU B C 1
ATOM 4350 O O . GLU B 1 246 ? 6.602 14.273 1.418 1 98.06 246 GLU B O 1
ATOM 4355 N N . TYR B 1 247 ? 7.262 12.156 1.391 1 97.62 247 TYR B N 1
ATOM 4356 C CA . TYR B 1 247 ? 8.688 12.461 1.403 1 97.62 247 TYR B CA 1
ATOM 4357 C C . TYR B 1 247 ? 9.227 12.609 -0.014 1 97.62 247 TYR B C 1
ATOM 4359 O O . TYR B 1 247 ? 9.148 11.68 -0.819 1 97.62 247 TYR B O 1
ATOM 4367 N N . HIS B 1 248 ? 9.758 13.789 -0.325 1 96.19 248 HIS B N 1
ATOM 4368 C CA . HIS B 1 248 ? 10.484 13.992 -1.572 1 96.19 248 HIS B CA 1
ATOM 4369 C C . HIS B 1 248 ? 11.977 13.711 -1.393 1 96.19 248 HIS B C 1
ATOM 4371 O O . HIS B 1 248 ? 12.703 14.531 -0.833 1 96.19 248 HIS B O 1
ATOM 4377 N N . VAL B 1 249 ? 12.43 12.562 -1.942 1 94.75 249 VAL B N 1
ATOM 4378 C CA . VAL B 1 249 ? 13.766 12.086 -1.612 1 94.75 249 VAL B CA 1
ATOM 4379 C C . VAL B 1 249 ? 14.664 12.18 -2.844 1 94.75 249 VAL B C 1
ATOM 4381 O O . VAL B 1 249 ? 15.508 11.305 -3.074 1 94.75 249 VAL B O 1
ATOM 4384 N N . ALA B 1 250 ? 14.539 13.188 -3.637 1 86.88 250 ALA B N 1
ATOM 4385 C CA . ALA B 1 250 ? 15.406 13.383 -4.797 1 86.88 250 ALA B CA 1
ATOM 4386 C C . ALA B 1 250 ? 16.859 13.586 -4.375 1 86.88 250 ALA B C 1
ATOM 4388 O O . ALA B 1 250 ? 17.781 13.109 -5.047 1 86.88 250 ALA B O 1
ATOM 4389 N N . THR B 1 251 ? 17.078 14.273 -3.326 1 85 251 THR B N 1
ATOM 4390 C CA . THR B 1 251 ? 18.391 14.445 -2.725 1 85 251 THR B CA 1
ATOM 4391 C C . THR B 1 251 ? 18.406 13.93 -1.288 1 85 251 THR B C 1
ATOM 4393 O O . THR B 1 251 ? 17.672 14.43 -0.437 1 85 251 THR B O 1
ATOM 4396 N N . ILE B 1 252 ? 19.125 12.883 -1.147 1 85.94 252 ILE B N 1
ATOM 4397 C CA . ILE B 1 252 ? 19.172 12.242 0.163 1 85.94 252 ILE B CA 1
ATOM 4398 C C . ILE B 1 252 ? 20.531 12.516 0.815 1 85.94 252 ILE B C 1
ATOM 4400 O O . ILE B 1 252 ? 21.578 12.266 0.217 1 85.94 252 ILE B O 1
ATOM 4404 N N . LYS B 1 253 ? 20.5 13.102 1.945 1 88.75 253 LYS B N 1
ATOM 4405 C CA . LYS B 1 253 ? 21.672 13.289 2.791 1 88.75 253 LYS B CA 1
ATOM 4406 C C . LYS B 1 253 ? 21.422 12.781 4.203 1 88.75 253 LYS B C 1
ATOM 4408 O O . LYS B 1 253 ? 20.312 12.328 4.52 1 88.75 253 LYS B O 1
ATOM 4413 N N . ARG B 1 254 ? 22.438 12.742 4.957 1 92.06 254 ARG B N 1
ATOM 4414 C CA . ARG B 1 254 ? 22.328 12.289 6.34 1 92.06 254 ARG B CA 1
ATOM 4415 C C . ARG B 1 254 ? 21.266 13.07 7.094 1 92.06 254 ARG B C 1
ATOM 4417 O O . ARG B 1 254 ? 20.5 12.492 7.867 1 92.06 254 ARG B O 1
ATOM 4424 N N . ASP B 1 255 ? 21.219 14.281 6.844 1 93.69 255 ASP B N 1
ATOM 4425 C CA . ASP B 1 255 ? 20.25 15.133 7.52 1 93.69 255 ASP B CA 1
ATOM 4426 C C . ASP B 1 255 ? 18.81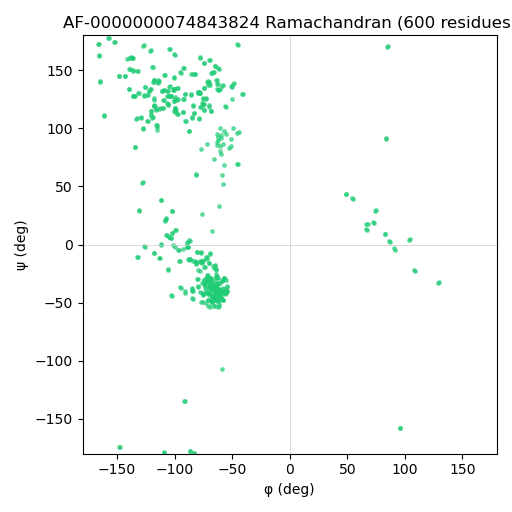2 14.672 7.242 1 93.69 255 ASP B C 1
ATOM 4428 O O . ASP B 1 255 ? 17.953 14.727 8.117 1 93.69 255 ASP B O 1
ATOM 4432 N N . SER B 1 256 ? 18.562 14.258 6.047 1 94.81 256 SER B N 1
ATOM 4433 C CA . SER B 1 256 ? 17.234 13.75 5.688 1 94.81 256 SER B CA 1
ATOM 4434 C C . SER B 1 256 ? 16.875 12.508 6.496 1 94.81 256 SER B C 1
ATOM 4436 O O . SER B 1 256 ? 15.766 12.391 6.996 1 94.81 256 SER B O 1
ATOM 4438 N N . LEU B 1 257 ? 17.828 11.633 6.582 1 96.5 257 LEU B N 1
ATOM 4439 C CA . LEU B 1 257 ? 17.609 10.406 7.344 1 96.5 257 LEU B CA 1
ATOM 4440 C C . LEU B 1 257 ? 17.391 10.719 8.82 1 96.5 257 LEU B C 1
ATOM 4442 O O . LEU B 1 257 ? 16.578 10.062 9.484 1 96.5 257 LEU B O 1
ATOM 4446 N N . GLU B 1 258 ? 18.109 11.711 9.297 1 96.88 258 GLU B N 1
ATOM 4447 C CA . GLU B 1 258 ? 17.969 12.133 10.688 1 96.88 258 GLU B CA 1
ATOM 4448 C C . GLU B 1 258 ? 16.562 12.656 10.953 1 96.88 258 GLU B C 1
ATOM 4450 O O . GLU B 1 258 ? 16.016 12.445 12.039 1 96.88 258 GLU B O 1
ATOM 4455 N N . VAL B 1 259 ? 16.016 13.344 10 1 97.38 259 VAL B N 1
ATOM 4456 C CA . VAL B 1 259 ? 14.648 13.859 10.148 1 97.38 259 VAL B CA 1
ATOM 4457 C C . VAL B 1 259 ? 13.664 12.688 10.242 1 97.38 259 VAL B C 1
ATOM 4459 O O . VAL B 1 259 ? 12.812 12.664 11.125 1 97.38 259 VAL B O 1
ATOM 4462 N N . VAL B 1 260 ? 13.828 11.695 9.375 1 97.5 260 VAL B N 1
ATOM 4463 C CA . VAL B 1 260 ? 12.969 10.516 9.398 1 97.5 260 VAL B CA 1
ATOM 4464 C C . VAL B 1 260 ? 13.102 9.812 10.75 1 97.5 260 VAL B C 1
ATOM 4466 O O . VAL B 1 260 ? 12.094 9.453 11.367 1 97.5 260 VAL B O 1
ATOM 4469 N N . GLN B 1 261 ? 14.32 9.711 11.188 1 97.44 261 GLN B N 1
ATOM 4470 C CA . GLN B 1 261 ? 14.57 9.07 12.477 1 97.44 261 GLN B CA 1
ATOM 4471 C C . GLN B 1 261 ? 13.906 9.844 13.609 1 97.44 261 GLN B C 1
ATOM 4473 O O . GLN B 1 261 ? 13.336 9.25 14.523 1 97.44 261 GLN B O 1
ATOM 4478 N N . SER B 1 262 ? 14.008 11.125 13.555 1 97.62 262 SER B N 1
ATOM 4479 C CA . SER B 1 262 ? 13.43 11.945 14.609 1 97.62 262 SER B CA 1
ATOM 4480 C C . SER B 1 262 ? 11.914 11.789 14.672 1 97.62 262 SER B C 1
ATOM 4482 O O . SER B 1 262 ? 11.328 11.773 15.75 1 97.62 262 SER B O 1
ATOM 4484 N N . VAL B 1 263 ? 11.242 11.695 13.516 1 97.62 263 VAL B N 1
ATOM 4485 C CA . VAL B 1 263 ? 9.805 11.453 13.461 1 97.62 263 VAL B CA 1
ATOM 4486 C C . VAL B 1 263 ? 9.477 10.102 14.094 1 97.62 263 VAL B C 1
ATOM 4488 O O . VAL B 1 263 ? 8.602 10.008 14.953 1 97.62 263 VAL B O 1
ATOM 4491 N N . GLU B 1 264 ? 10.234 9.117 13.703 1 96.44 264 GLU B N 1
ATOM 4492 C CA . GLU B 1 264 ? 9.992 7.77 14.203 1 96.44 264 GLU B CA 1
ATOM 4493 C C . GLU B 1 264 ? 10.305 7.664 15.688 1 96.44 264 GLU B C 1
ATOM 4495 O O . GLU B 1 264 ? 9.641 6.918 16.422 1 96.44 264 GLU B O 1
ATOM 4500 N N . SER B 1 265 ? 11.242 8.438 16.172 1 96.38 265 SER B N 1
ATOM 4501 C CA . SER B 1 265 ? 11.617 8.445 17.578 1 96.38 265 SER B CA 1
ATOM 4502 C C 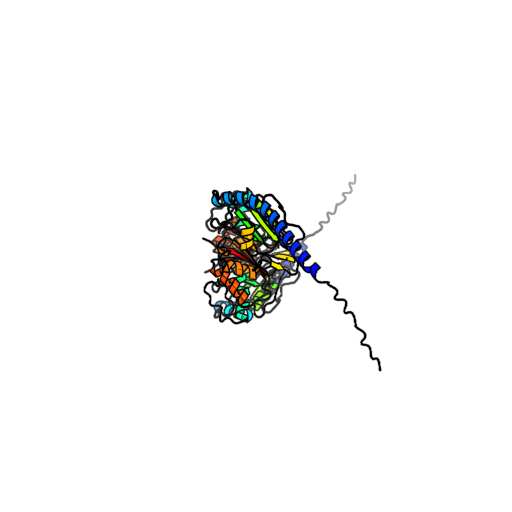. SER B 1 265 ? 10.523 9.055 18.438 1 96.38 265 SER B C 1
ATOM 4504 O O . SER B 1 265 ? 10.531 8.906 19.672 1 96.38 265 SER B O 1
ATOM 4506 N N . GLN B 1 266 ? 9.594 9.758 17.844 1 96.62 266 GLN B N 1
ATOM 4507 C CA . GLN B 1 266 ? 8.477 10.336 18.578 1 96.62 266 GLN B CA 1
ATOM 4508 C C . GLN B 1 266 ? 7.324 9.344 18.703 1 96.62 266 GLN B C 1
ATOM 4510 O O . GLN B 1 266 ? 6.234 9.703 19.141 1 96.62 266 GLN B O 1
ATOM 4515 N N . GLY B 1 267 ? 7.492 8.156 18.219 1 95.44 267 GLY B N 1
ATOM 4516 C CA . GLY B 1 267 ? 6.488 7.113 18.391 1 95.44 267 GLY B CA 1
ATOM 4517 C C . GLY B 1 267 ? 5.688 6.855 17.125 1 95.44 267 GLY B C 1
ATOM 4518 O O . GLY B 1 267 ? 4.762 6.039 17.125 1 95.44 267 GLY B O 1
ATOM 4519 N N . TYR B 1 268 ? 6.047 7.504 16.031 1 96.81 268 TYR B N 1
ATOM 4520 C CA . TYR B 1 268 ? 5.332 7.301 14.773 1 96.81 268 TYR B CA 1
ATOM 4521 C C . TYR B 1 268 ? 5.789 6.02 14.094 1 96.81 268 TYR B C 1
ATOM 4523 O O . TYR B 1 268 ? 6.988 5.77 13.953 1 96.81 268 TYR B O 1
ATOM 4531 N N . LYS B 1 269 ? 4.789 5.227 13.68 1 95.75 269 LYS B N 1
ATOM 4532 C CA . LYS B 1 269 ? 5.027 3.971 12.977 1 95.75 269 LYS B CA 1
ATOM 4533 C C . LYS B 1 269 ? 4.266 3.93 11.648 1 95.75 269 LYS B C 1
ATOM 4535 O O . LYS B 1 269 ? 3.107 4.344 11.578 1 95.75 269 LYS B O 1
ATOM 4540 N N . LYS B 1 270 ? 4.914 3.484 10.609 1 95.94 270 LYS B N 1
ATOM 4541 C CA . LYS B 1 270 ? 4.34 3.451 9.266 1 95.94 270 LYS B CA 1
ATOM 4542 C C . LYS B 1 270 ? 3.387 2.271 9.109 1 95.94 270 LYS B C 1
ATOM 4544 O O . LYS B 1 270 ? 3.746 1.131 9.414 1 95.94 270 LYS B O 1
ATOM 4549 N N . PHE B 1 271 ? 2.16 2.506 8.602 1 93.62 271 PHE B N 1
ATOM 4550 C CA . PHE B 1 271 ? 1.247 1.39 8.383 1 93.62 271 PHE B CA 1
ATOM 4551 C C . PHE B 1 271 ? 0.995 1.177 6.895 1 93.62 271 PHE B C 1
ATOM 4553 O O . PHE B 1 271 ? 0.465 0.139 6.492 1 93.62 271 PHE B O 1
ATOM 4560 N N . TYR B 1 272 ? 1.437 2.166 6.145 1 93.56 272 TYR B N 1
ATOM 4561 C CA . TYR B 1 272 ? 1.158 2.078 4.715 1 93.56 272 TYR B CA 1
ATOM 4562 C C . TYR B 1 272 ? 2.027 3.053 3.93 1 93.56 272 TYR B C 1
ATOM 4564 O O . TYR B 1 272 ? 2.295 4.164 4.391 1 93.56 272 TYR B O 1
ATOM 4572 N N . THR B 1 273 ? 2.525 2.635 2.777 1 94 273 THR B N 1
ATOM 4573 C CA . THR B 1 273 ? 3.23 3.527 1.866 1 94 273 THR B CA 1
ATOM 4574 C C . THR B 1 273 ? 2.758 3.318 0.431 1 94 273 THR B C 1
ATOM 4576 O O . THR B 1 273 ? 2.666 2.182 -0.039 1 94 273 THR B O 1
ATOM 4579 N N . HIS B 1 274 ? 2.402 4.375 -0.138 1 91.62 274 HIS B N 1
ATOM 4580 C CA . HIS B 1 274 ? 2.168 4.398 -1.577 1 91.62 274 HIS B CA 1
ATOM 4581 C C . HIS B 1 274 ? 3.361 4.992 -2.32 1 91.62 274 HIS B C 1
ATOM 4583 O O . HIS B 1 274 ? 3.795 6.105 -2.02 1 91.62 274 HIS B O 1
ATOM 4589 N N . LYS B 1 275 ? 3.891 4.223 -3.24 1 91.5 275 LYS B N 1
ATOM 4590 C CA . LYS B 1 275 ? 4.941 4.738 -4.113 1 91.5 275 LYS B CA 1
ATOM 4591 C C . LYS B 1 275 ? 4.348 5.508 -5.293 1 91.5 275 LYS B C 1
ATOM 4593 O O . LYS B 1 275 ? 3.688 4.926 -6.152 1 91.5 275 LYS B O 1
ATOM 4598 N N . ASN B 1 276 ? 4.566 6.797 -5.336 1 90.31 276 ASN B N 1
ATOM 4599 C CA . ASN B 1 276 ? 4.039 7.617 -6.422 1 90.31 276 ASN B CA 1
ATOM 4600 C C . ASN B 1 276 ? 4.719 7.293 -7.746 1 90.31 276 ASN B C 1
ATOM 4602 O O . ASN B 1 276 ? 5.922 7.516 -7.906 1 90.31 276 ASN B O 1
ATOM 4606 N N . PRO B 1 277 ? 4.012 6.789 -8.656 1 87.75 277 PRO B N 1
ATOM 4607 C CA . PRO B 1 277 ? 4.629 6.375 -9.914 1 87.75 277 PRO B CA 1
ATOM 4608 C C . PRO B 1 277 ? 5.031 7.555 -10.789 1 87.75 277 PRO B C 1
ATOM 4610 O O . PRO B 1 277 ? 5.746 7.379 -11.781 1 87.75 277 PRO B O 1
ATOM 4613 N N . ALA B 1 278 ? 4.613 8.719 -10.445 1 86.19 278 ALA B N 1
ATOM 4614 C CA . ALA B 1 278 ? 4.898 9.906 -11.25 1 86.19 278 ALA B CA 1
ATOM 4615 C C . ALA B 1 278 ? 6.332 10.383 -11.031 1 86.19 278 ALA B C 1
ATOM 4617 O O . ALA B 1 278 ? 6.82 11.25 -11.758 1 86.19 278 ALA B O 1
ATOM 4618 N N . CYS B 1 279 ? 7.031 9.758 -10.047 1 91.19 279 CYS B N 1
ATOM 4619 C CA . CYS B 1 279 ? 8.383 10.195 -9.719 1 91.19 279 CYS B CA 1
ATOM 4620 C C . CYS B 1 279 ? 9.359 9.023 -9.742 1 91.19 279 CYS B C 1
ATOM 4622 O O . CYS B 1 279 ? 10.086 8.805 -8.773 1 91.19 279 CYS B O 1
ATOM 4624 N N . PRO B 1 280 ? 9.406 8.297 -10.797 1 87.75 280 PRO B N 1
ATOM 4625 C CA . PRO B 1 280 ? 10.297 7.133 -10.812 1 87.75 280 PRO B CA 1
ATOM 4626 C C . PRO B 1 280 ? 11.773 7.52 -10.797 1 87.75 280 PRO B C 1
ATOM 4628 O O . PRO B 1 280 ? 12.141 8.578 -11.312 1 87.75 280 PRO B O 1
ATOM 4631 N N . VAL B 1 281 ? 12.602 6.727 -10.188 1 89.38 281 VAL B N 1
ATOM 4632 C CA . VAL B 1 281 ? 14.047 6.945 -10.156 1 89.38 281 VAL B CA 1
ATOM 4633 C C . VAL B 1 281 ? 14.773 5.602 -10.102 1 89.38 281 VAL B C 1
ATOM 4635 O O . VAL B 1 281 ? 14.258 4.637 -9.531 1 89.38 281 VAL B O 1
ATOM 4638 N N . TRP B 1 282 ? 15.867 5.578 -10.734 1 86.88 282 TRP B N 1
ATOM 4639 C CA . TRP B 1 282 ? 16.75 4.422 -10.625 1 86.88 282 TRP B CA 1
ATOM 4640 C C . TRP B 1 282 ? 17.859 4.676 -9.602 1 86.88 282 TRP B C 1
ATOM 4642 O O . TRP B 1 282 ? 18.516 5.711 -9.633 1 86.88 282 TRP B O 1
ATOM 4652 N N . ILE B 1 283 ? 17.938 3.793 -8.641 1 86.31 283 ILE B N 1
ATOM 4653 C CA . ILE B 1 283 ? 18.984 3.857 -7.613 1 86.31 283 ILE B CA 1
ATOM 4654 C C . ILE B 1 283 ? 20.031 2.783 -7.875 1 86.31 283 ILE B C 1
ATOM 4656 O O . ILE B 1 283 ? 19.703 1.597 -7.965 1 86.31 283 ILE B O 1
ATOM 4660 N N . PRO B 1 284 ? 21.281 3.223 -7.914 1 83.25 284 PRO B N 1
ATOM 4661 C CA . PRO B 1 284 ? 22.312 2.207 -8.094 1 83.25 284 PRO B CA 1
ATOM 4662 C C . PRO B 1 284 ? 22.312 1.151 -6.996 1 83.25 284 PRO B C 1
ATOM 4664 O O . PRO B 1 284 ? 22.078 1.476 -5.824 1 83.25 284 PRO B O 1
ATOM 4667 N N . LYS B 1 285 ? 22.438 -0.052 -7.355 1 85.25 285 LYS B N 1
ATOM 4668 C CA . LYS B 1 285 ? 22.562 -1.187 -6.441 1 85.25 285 LYS B CA 1
ATOM 4669 C C . LYS B 1 285 ? 21.266 -1.417 -5.672 1 85.25 285 LYS B C 1
ATOM 4671 O O . LYS B 1 285 ? 21.297 -1.815 -4.508 1 85.25 285 LYS B O 1
ATOM 4676 N N . PHE B 1 286 ? 20.188 -0.897 -6.113 1 88.06 286 PHE B N 1
ATOM 4677 C CA . PHE B 1 286 ? 18.859 -1.229 -5.594 1 88.06 286 PHE B CA 1
ATOM 4678 C C . PHE B 1 286 ? 18.078 -2.041 -6.609 1 88.06 286 PHE B C 1
ATOM 4680 O O . PHE B 1 286 ? 18.078 -1.729 -7.805 1 88.06 286 PHE B O 1
ATOM 4687 N N . PRO B 1 287 ? 17.516 -3.121 -5.961 1 85.5 287 PRO B N 1
ATOM 4688 C CA . PRO B 1 287 ? 16.766 -3.93 -6.922 1 85.5 287 PRO B CA 1
ATOM 4689 C C . PRO B 1 287 ? 15.492 -3.234 -7.414 1 85.5 287 PRO B C 1
ATOM 4691 O O . PRO B 1 287 ? 14.688 -2.773 -6.605 1 85.5 287 PRO B O 1
ATOM 4694 N N . SER B 1 288 ? 15.328 -2.949 -8.641 1 79.94 288 SER B N 1
ATOM 4695 C CA . SER B 1 288 ? 14.133 -2.459 -9.312 1 79.94 288 SER B CA 1
ATOM 4696 C C . SER B 1 288 ? 14.023 -0.941 -9.211 1 79.94 288 SER B C 1
ATOM 4698 O O . SER B 1 288 ? 14.742 -0.313 -8.43 1 79.94 288 SER B O 1
ATOM 4700 N N . VAL B 1 289 ? 13.148 -0.421 -9.898 1 85 289 VAL B N 1
ATOM 4701 C CA . VAL B 1 289 ? 12.906 1.017 -9.961 1 85 289 VAL B CA 1
ATOM 4702 C C . VAL B 1 289 ? 12.219 1.483 -8.68 1 85 289 VAL B C 1
ATOM 4704 O O . VAL B 1 289 ? 11.328 0.804 -8.164 1 85 289 VAL B O 1
ATOM 4707 N N . ARG B 1 290 ? 12.766 2.596 -8.188 1 90.31 290 ARG B N 1
ATOM 4708 C CA . ARG B 1 290 ? 12.18 3.227 -7.008 1 90.31 290 ARG B CA 1
ATOM 4709 C C . ARG B 1 290 ? 11.5 4.539 -7.367 1 90.31 290 ARG B C 1
ATOM 4711 O O . ARG B 1 290 ? 11.281 4.828 -8.547 1 90.31 290 ARG B O 1
ATOM 4718 N N . THR B 1 291 ? 10.969 5.184 -6.32 1 92.44 291 THR B N 1
ATOM 4719 C CA . THR B 1 291 ? 10.391 6.508 -6.52 1 92.44 291 THR B CA 1
ATOM 4720 C C . THR B 1 291 ? 11.117 7.547 -5.668 1 92.44 291 THR B C 1
ATOM 4722 O O . THR B 1 291 ? 11.688 7.215 -4.625 1 92.44 291 THR B O 1
ATOM 4725 N N . LYS B 1 292 ? 11.086 8.781 -6.156 1 93.94 292 LYS B N 1
ATOM 4726 C CA . LYS B 1 292 ? 11.578 9.883 -5.344 1 93.94 292 LYS B CA 1
ATOM 4727 C C . LYS B 1 292 ? 10.469 10.469 -4.477 1 93.94 292 LYS B C 1
ATOM 4729 O O . LYS B 1 292 ? 10.719 11.367 -3.666 1 93.94 292 LYS B O 1
ATOM 4734 N N . CYS B 1 293 ? 9.273 9.969 -4.594 1 95.81 293 CYS B N 1
ATOM 4735 C CA . CYS B 1 293 ? 8.117 10.477 -3.855 1 95.81 293 CYS B CA 1
ATOM 4736 C C . CYS B 1 293 ? 7.402 9.344 -3.127 1 95.81 293 CYS B C 1
ATOM 4738 O O . CYS B 1 293 ? 6.645 8.586 -3.738 1 95.81 293 CYS B O 1
ATOM 4740 N N . TYR B 1 294 ? 7.664 9.219 -1.838 1 96.25 294 TYR B N 1
ATOM 4741 C CA . TYR B 1 294 ? 7 8.219 -1.009 1 96.25 294 TYR B CA 1
ATOM 4742 C C . TYR B 1 294 ? 5.863 8.844 -0.209 1 96.25 294 TYR B C 1
ATOM 4744 O O . TYR B 1 294 ? 6.082 9.766 0.577 1 96.25 294 TYR B O 1
ATOM 4752 N N . GLU B 1 295 ? 4.648 8.383 -0.469 1 97 295 GLU B N 1
ATOM 4753 C CA . GLU B 1 295 ? 3.514 8.766 0.361 1 97 295 GLU B CA 1
ATOM 4754 C C . GLU B 1 295 ? 3.359 7.832 1.558 1 97 295 GLU B C 1
ATOM 4756 O O . GLU B 1 295 ? 2.736 6.777 1.449 1 97 295 GLU B O 1
ATOM 4761 N N . VAL B 1 296 ? 3.893 8.305 2.674 1 97.5 296 VAL B N 1
ATOM 4762 C CA . VAL B 1 296 ? 4.016 7.48 3.869 1 97.5 296 VAL B CA 1
ATOM 4763 C C . VAL B 1 296 ? 2.896 7.82 4.852 1 97.5 296 VAL B C 1
ATOM 4765 O O . VAL B 1 296 ? 2.605 9 5.086 1 97.5 296 VAL B O 1
ATOM 4768 N N . HIS B 1 297 ? 2.266 6.781 5.379 1 97.5 297 HIS B N 1
ATOM 4769 C CA . HIS B 1 297 ? 1.2 6.934 6.363 1 97.5 297 HIS B CA 1
ATOM 4770 C C . HIS B 1 297 ? 1.651 6.461 7.742 1 97.5 297 HIS B C 1
ATOM 4772 O O . HIS B 1 297 ? 1.953 5.277 7.93 1 97.5 297 HIS B O 1
ATOM 4778 N N . TYR B 1 298 ? 1.679 7.41 8.711 1 97.56 298 TYR B N 1
ATOM 4779 C CA . TYR B 1 298 ? 2.141 7.133 10.062 1 97.56 298 TYR B CA 1
ATOM 4780 C C . TYR B 1 298 ? 0.978 7.137 11.047 1 97.56 298 TYR B C 1
ATOM 4782 O O . TYR B 1 298 ? 0.02 7.895 10.891 1 97.56 298 TYR B O 1
ATOM 4790 N N . LEU B 1 299 ? 1.139 6.285 12 1 97 299 LEU B N 1
ATOM 4791 C CA . LEU B 1 299 ? 0.3 6.324 13.195 1 97 299 LEU B CA 1
ATOM 4792 C C . LEU B 1 299 ? 1.14 6.586 14.445 1 97 299 LEU B C 1
ATOM 4794 O O . LEU B 1 299 ? 2.26 6.082 14.555 1 97 299 LEU B O 1
ATOM 4798 N N . ARG B 1 300 ? 0.607 7.367 15.258 1 95.81 300 ARG B N 1
ATOM 4799 C CA . ARG B 1 300 ? 1.084 7.453 16.641 1 95.81 300 ARG B CA 1
ATOM 4800 C C . ARG B 1 300 ? 0.01 6.996 17.609 1 95.81 300 ARG B C 1
ATOM 4802 O O . ARG B 1 300 ? -0.923 7.742 17.922 1 95.81 300 ARG B O 1
ATOM 4809 N N . ARG B 1 301 ? 0.118 5.801 18.078 1 89.69 301 ARG B N 1
ATOM 4810 C CA . ARG B 1 301 ? -0.876 5.211 18.969 1 89.69 301 ARG B CA 1
ATOM 4811 C C . ARG B 1 301 ? -0.594 5.582 20.422 1 89.69 301 ARG B C 1
ATOM 4813 O O . ARG B 1 301 ? 0.562 5.77 20.797 1 89.69 301 ARG B O 1
ATOM 4820 N N . PRO B 1 302 ? -1.62 5.746 21.281 1 78.62 302 PRO B N 1
ATOM 4821 C CA . PRO B 1 302 ? -1.443 6.098 22.688 1 78.62 302 PRO B CA 1
ATOM 4822 C C . PRO B 1 302 ? -0.74 5 23.484 1 78.62 302 PRO B C 1
ATOM 4824 O O . PRO B 1 302 ? -0.81 3.824 23.125 1 78.62 302 PRO B O 1
#

Foldseek 3Di:
DCPDDDPPPPPPPCPPDPVVVVVVVVVVVVVVVVVVVVVVVVVVVVVVVVVVVCPDDPDDPDLLVVLLVVQADQEQCAPPDCPPHDPSSQVSNVLRPLAHFHDAQPDWDWFFDPAPLIDTDRCPPQQHQAPAAEEEAADCVVPCRRVVRCCVPRVYQYEYEDLPDPDAWDAPDPRYTYHNAHEALDQDQDPVRHGYHAPCVVCVVVVNNPPAHREYEDDHQPRVLSNLVNCLVVVVLLRYFKYWYKAQPPDTDPSSSVSSNSSVNSQKTWHDKDFRPVAWDDDPSHPDIGGSIIGTMIGRGD/DPPPPPPPPPPPPCPDDPPVVVVVVVVVVVVVVVVVVVVVVVVVVVVVVVVVVCVDDPDDPDLLVVLLVVQADQEQCAPPDCPPHDPSSQVSNVQRPLAHFHDAQPDWDWFFDPAPLIDIARCPPQQHQAPAAEEEAADCVVPCRRVVRCCVPRVYQYEYEDLPDPDAWDAPDPRYTYH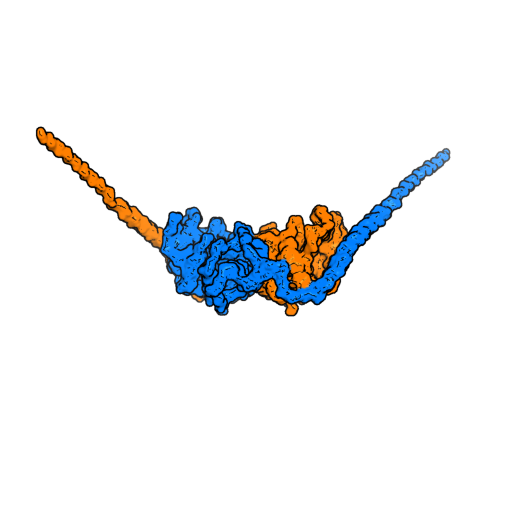NAHEALDQDQDPVRHGYHAPCVVCVVVVNNPPAHREYEHDHQPRVLSNLVNCLVVVVLLRYFKYWYKAQPPDTDPSSVVSSNSSVNSQKTWHDKDFRPVAWDDDPSHPDIGGRIIGTMIGRGD

Solvent-accessible surface area (backbone atoms only — not comparable to full-atom values): 31861 Å² total; per-residue (Å²): 134,86,73,82,77,84,80,78,81,79,80,80,79,83,78,64,72,71,63,60,58,55,54,52,49,54,52,49,51,53,48,47,53,47,46,55,53,35,53,65,23,49,62,54,23,60,59,41,57,62,32,58,79,48,52,55,73,98,53,65,58,23,69,24,45,40,43,36,67,74,39,24,50,34,60,80,44,49,89,56,83,67,85,81,57,49,71,68,30,47,51,35,18,51,66,30,36,54,56,15,37,69,45,82,40,44,36,54,44,48,23,22,43,71,50,85,69,33,50,70,43,51,59,37,87,87,59,32,73,47,36,52,32,34,30,42,38,33,48,41,89,93,47,54,43,26,51,53,40,41,23,59,39,40,43,20,39,24,41,35,24,28,37,84,53,86,64,68,60,43,68,80,46,99,36,33,38,39,37,48,29,34,66,17,52,51,69,44,67,47,97,86,66,32,42,27,27,21,68,67,54,48,28,54,58,46,58,39,74,88,49,67,34,36,34,37,36,41,45,55,91,57,37,52,59,46,26,50,49,39,27,58,75,72,50,55,58,77,42,39,33,27,41,38,35,45,49,64,52,80,73,76,49,71,68,56,53,49,48,54,29,54,50,29,57,71,54,39,32,30,48,42,50,47,68,38,59,90,34,65,38,82,49,87,57,41,66,46,52,43,52,30,31,32,38,30,31,30,38,38,75,131,129,87,74,80,76,79,78,78,80,78,77,78,78,79,80,70,72,71,67,58,58,58,53,51,51,53,49,49,51,52,44,47,56,47,45,56,53,36,53,62,21,49,62,54,22,60,60,41,58,63,32,57,80,49,54,54,74,98,52,64,57,23,69,23,44,40,42,34,67,73,40,24,49,34,60,80,44,50,87,57,85,67,85,81,56,53,72,66,30,47,52,34,19,52,66,32,38,54,57,18,36,68,46,83,42,44,35,55,43,46,23,21,42,69,49,85,67,33,48,70,43,52,59,36,86,86,58,31,72,47,37,52,31,34,30,43,38,33,48,41,86,93,49,55,44,26,52,53,39,41,23,60,39,40,43,19,40,26,40,33,25,29,36,84,52,85,63,70,60,43,68,79,47,98,36,32,36,39,37,48,29,34,68,18,52,51,68,46,68,48,98,85,67,33,42,28,26,21,68,69,54,47,27,52,58,48,59,40,74,88,49,69,32,35,34,37,35,40,45,57,91,57,37,53,59,46,27,50,50,39,26,56,76,71,51,56,57,76,40,39,33,26,42,37,36,44,47,64,51,82,73,78,50,70,68,56,53,50,48,54,28,54,51,30,60,71,55,40,32,29,49,41,51,48,67,40,58,92,34,66,40,81,48,88,57,41,65,46,56,44,52,30,32,33,38,30,30,31,39,39,74,132